Protein AF-A0A165IY72-F1 (afdb_monomer)

Organism: NCBI:txid1314781

Mean predicted aligned error: 6.81 Å

Secondary structure (DSSP, 8-state):
----EEEEEEEEEESS-GGGEEEEEEEETTS-TTT-EEEE--SS-HHHHHHHHHH-TTTTS-TT-TTGGGSPPPPHHHHHHTEEEEE-----HHHHHHHHHHTT---SSPPEEE--HHHHHHIIIIISSSSSS---EES-SSSS-TTSEEE-PPPSSS--EEEETTEEEEEEEEEEEE-TTSPEEEEEEEEEEETTTTEEEEEE-S---TTT-SS--HHHHHHHHHHHTTTTEEEEEEE--S-TTS-GGG-TT---HHHHHHHHHHHHHHHHHHHHHHHHHHHHHHHHHHT-------------PPPP-PPPPPHHHHTTTTTT-EEEEE-BPPP--TT--S-HHHHHHHHHHHHHTTS-----EEEE--TT-EEE-

pLDDT: mean 89.93, std 14.75, range [38.34, 98.94]

Sequence (377 aa):
MGAAFEIVVVGCGGGPDETNLSSYLLKAADAFWQDGIVSLEAGSGVGTLQRLLSSNPRLFQGEDTEDAAQGPAITAAQVYSYISDYLITHTHNDHICSLVLSGGSHSGVRKRIRALPCVVDNLQETVFNDKLWPSLASFNEVSDDAHKYLYKPLQHNGEHVEIGHGLSARAMPISHGCTSAGKLYESTAFFVRNDVAEKEFLFFGDVEPDSVSQKPQTRAVWRTAARLIPDELDTIFLECSYRASRPMSALFGHLSPPHVAAELRTLAHEVVEAKQRRASDASFRSAASHNGTNGDSDGSSRPRKRPKVVAAAGDGELTGALRGVRVYIIHCKEQVSLDDDRPTPDAIAEEIRQHLLSGPDLGVEIVAVRQGMRLVF

Solvent-accessible surface area (backbone atoms only — not comparable to full-atom values): 20049 Å² total; per-residue (Å²): 132,80,55,52,33,32,36,38,27,48,9,34,23,59,23,84,53,72,66,31,7,29,10,32,44,33,38,40,43,89,56,54,68,81,79,35,25,32,25,44,33,23,13,24,35,56,71,35,39,39,53,44,37,71,78,37,71,57,75,89,56,68,94,83,52,86,75,61,84,78,62,82,78,81,47,37,68,59,58,57,21,24,33,40,26,32,44,40,37,41,81,54,58,59,34,34,43,26,53,58,75,43,54,60,71,63,53,71,56,58,34,31,41,32,22,44,58,73,40,49,50,48,41,48,72,58,36,33,54,66,72,75,34,65,64,36,52,40,75,58,81,83,85,53,64,66,45,30,36,32,56,49,66,38,60,79,79,84,54,71,42,81,55,56,82,61,28,27,36,30,44,40,72,27,32,31,38,58,45,98,84,69,46,77,31,69,18,24,33,35,42,40,30,29,69,84,76,61,34,34,37,38,42,47,36,63,35,31,44,54,93,75,44,96,62,61,31,54,67,64,53,30,56,52,50,17,68,32,49,57,85,33,27,33,44,34,39,40,52,38,31,38,53,69,84,59,56,77,93,73,40,82,21,39,26,26,21,63,45,50,35,50,52,52,50,51,33,24,50,35,24,46,52,40,52,52,51,52,53,50,53,52,52,52,52,51,55,54,62,73,67,67,84,74,84,84,86,79,98,69,88,75,77,81,75,73,81,76,80,76,72,81,80,53,65,82,64,32,46,45,47,33,48,76,28,38,37,36,38,27,32,28,35,67,70,94,60,93,86,60,93,64,60,60,39,55,55,38,41,49,48,24,53,58,50,40,67,80,54,52,59,34,48,59,45,76,40,53,55,52,65,68,41,73,48,76,72

InterPro domains:
  IPR000396 Cyclic-AMP phosphodiesterase, class-II [PF02112] (14-275)
  IPR000396 Cyclic-AMP phosphodiesterase, class-II [PR00388] (86-104)
  IPR000396 Cyclic-AMP phosphodiesterase, class-II [PR00388] (115-136)
  IPR000396 Cyclic-AMP phosphodiesterase, class-II [PR00388] (232-243)
  IPR000396 Cyclic-AMP phosphodiesterase, class-II [PR00388] (251-264)
  IPR000396 Cyclic-AMP phosphodiesterase, class-II [PTHR28283] (3-376)
  IPR000396 Cyclic-AMP phosphodiesterase, class-II [cd07735] (5-331)
  IPR036866 Ribonuclease Z/Hydroxyacylglutathione hydrolase-like [G3DSA:3.60.15.10] (5-285)
  IPR036866 Ribonuclease Z/Hydroxyacylglutathione hydrolase-like [SSF56281] (81-274)

Nearest PDB structures (foldseek):
  4ojv-assembly1_A  TM=7.870E-01  e=1.358E-27  Saccharomyces cerevisiae S288C
  2r2d-assembly1_A  TM=4.533E-01  e=3.853E-05  Agrobacterium fabrum str. C58
  9ayt-assembly1_P  TM=4.153E-01  e=8.472E-05  Saccharococcus caldoxylosilyticus
  9b2j-assembly2_B  TM=4.047E-01  e=1.650E-04  Saccharococcus caldoxylosilyticus
  2xsw-assembly1_A  TM=4.241E-01  e=4.631E-01  Homo sapiens

Structure (mmCIF, N/CA/C/O backbone):
data_AF-A0A165IY72-F1
#
_entry.id   AF-A0A165IY72-F1
#
loop_
_atom_site.group_PDB
_atom_site.id
_atom_site.type_symbol
_atom_site.label_atom_id
_atom_site.label_alt_id
_atom_site.label_comp_id
_atom_site.label_asym_id
_atom_site.label_entity_id
_atom_site.label_seq_id
_atom_site.pdbx_PDB_ins_code
_atom_site.Cartn_x
_atom_site.Cartn_y
_atom_site.Cartn_z
_atom_site.occupancy
_atom_site.B_iso_or_equiv
_atom_site.auth_seq_id
_atom_site.auth_comp_id
_atom_site.auth_asym_id
_atom_site.auth_atom_id
_atom_site.pdbx_PDB_model_num
ATOM 1 N N . MET A 1 1 ? -23.399 -9.253 -1.145 1.00 53.00 1 MET A N 1
ATOM 2 C CA . MET A 1 1 ? -22.722 -8.408 -2.150 1.00 53.00 1 MET A CA 1
ATOM 3 C C . MET A 1 1 ? -21.523 -9.195 -2.637 1.00 53.00 1 MET A C 1
ATOM 5 O O . MET A 1 1 ? -20.981 -9.943 -1.833 1.00 53.00 1 MET A O 1
ATOM 9 N N . GLY A 1 2 ? -21.204 -9.131 -3.930 1.00 80.62 2 GLY A N 1
ATOM 10 C CA . GLY A 1 2 ? -19.988 -9.759 -4.457 1.00 80.62 2 GLY A CA 1
ATOM 11 C C . GLY A 1 2 ? -18.736 -9.028 -3.969 1.00 80.62 2 GLY A C 1
ATOM 12 O O . GLY A 1 2 ? -18.852 -7.928 -3.429 1.00 80.62 2 GLY A O 1
ATOM 13 N N . ALA A 1 3 ? -17.573 -9.647 -4.155 1.00 92.12 3 ALA A N 1
ATOM 14 C CA . ALA A 1 3 ? -16.287 -8.999 -3.921 1.00 92.12 3 ALA A CA 1
ATOM 15 C C . ALA A 1 3 ? -16.109 -7.787 -4.849 1.00 92.12 3 ALA A C 1
ATOM 17 O O . ALA A 1 3 ? -16.604 -7.798 -5.978 1.00 92.12 3 ALA A O 1
ATOM 18 N N . ALA A 1 4 ? -15.406 -6.757 -4.380 1.00 97.19 4 ALA A N 1
ATOM 19 C CA . ALA A 1 4 ? -15.111 -5.542 -5.142 1.00 97.19 4 ALA A CA 1
ATOM 20 C C . ALA A 1 4 ? -13.675 -5.525 -5.687 1.00 97.19 4 ALA A C 1
ATOM 22 O O . ALA A 1 4 ? -13.410 -4.871 -6.702 1.00 97.19 4 ALA A O 1
ATOM 23 N N . PHE A 1 5 ? -12.761 -6.262 -5.054 1.00 98.06 5 PHE A N 1
ATOM 24 C CA . PHE A 1 5 ? -11.341 -6.268 -5.384 1.00 98.06 5 PHE A CA 1
ATOM 25 C C . PHE A 1 5 ? -10.771 -7.680 -5.495 1.00 98.06 5 PHE A C 1
ATOM 27 O O . PHE A 1 5 ? -11.221 -8.627 -4.847 1.00 98.06 5 PHE A O 1
ATOM 34 N N . GLU A 1 6 ? -9.723 -7.797 -6.305 1.00 97.75 6 GLU A N 1
ATOM 35 C CA . GLU A 1 6 ? -8.867 -8.973 -6.352 1.00 97.75 6 GLU A CA 1
ATOM 36 C C . GLU A 1 6 ? -7.395 -8.545 -6.307 1.00 97.75 6 GLU A C 1
ATOM 38 O O . GLU A 1 6 ? -6.957 -7.721 -7.114 1.00 97.75 6 GLU A O 1
ATOM 43 N N . ILE A 1 7 ? -6.635 -9.111 -5.366 1.00 98.44 7 ILE A N 1
ATOM 44 C CA . ILE A 1 7 ? -5.202 -8.865 -5.180 1.00 98.44 7 ILE A CA 1
ATOM 45 C C . ILE A 1 7 ? -4.415 -10.169 -5.302 1.00 98.44 7 ILE A C 1
ATOM 47 O O . ILE A 1 7 ? -4.721 -11.155 -4.632 1.00 98.44 7 ILE A O 1
ATOM 51 N N . VAL A 1 8 ? -3.336 -10.148 -6.083 1.00 98.56 8 VAL A N 1
ATOM 52 C CA . VAL A 1 8 ? -2.270 -11.157 -6.041 1.00 98.56 8 VAL A CA 1
ATOM 53 C C . VAL A 1 8 ? -1.082 -10.598 -5.268 1.00 98.56 8 VAL A C 1
ATOM 55 O O . VAL A 1 8 ? -0.534 -9.547 -5.603 1.00 98.56 8 VAL A O 1
ATOM 58 N N . VAL A 1 9 ? -0.658 -11.327 -4.238 1.00 98.62 9 VAL A N 1
ATOM 59 C CA . VAL A 1 9 ? 0.473 -10.959 -3.383 1.00 98.62 9 VAL A CA 1
ATOM 60 C C . VAL A 1 9 ? 1.771 -11.443 -4.027 1.00 98.62 9 VAL A C 1
ATOM 62 O O . VAL A 1 9 ? 2.158 -12.603 -3.871 1.00 98.62 9 VAL A O 1
ATOM 65 N N . VAL A 1 10 ? 2.461 -10.567 -4.758 1.00 98.50 10 VAL A N 1
ATOM 66 C CA . VAL A 1 10 ? 3.771 -10.886 -5.355 1.00 98.50 10 VAL A CA 1
ATOM 67 C C . VAL A 1 10 ? 4.857 -10.900 -4.285 1.00 98.50 10 VAL A C 1
ATOM 69 O O . VAL A 1 10 ? 5.754 -11.738 -4.332 1.00 98.50 10 VAL A O 1
ATOM 72 N N . GLY A 1 11 ? 4.751 -10.030 -3.286 1.00 98.00 11 GLY A N 1
ATOM 73 C CA . GLY A 1 11 ? 5.556 -10.074 -2.077 1.00 98.00 11 GLY A CA 1
ATOM 74 C C . GLY A 1 11 ? 4.917 -9.268 -0.954 1.00 98.00 11 GLY A C 1
ATOM 75 O O . GLY A 1 11 ? 4.188 -8.307 -1.193 1.00 98.00 11 GLY A O 1
ATOM 76 N N . CYS A 1 12 ? 5.154 -9.702 0.279 1.00 97.31 12 CYS A N 1
ATOM 77 C CA . CYS A 1 12 ? 4.567 -9.100 1.476 1.00 97.31 12 CYS A CA 1
ATOM 78 C C . CYS A 1 12 ? 5.534 -9.010 2.657 1.00 97.31 12 CYS A C 1
ATOM 80 O O . CYS A 1 12 ? 5.101 -8.727 3.772 1.00 97.31 12 CYS A O 1
ATOM 82 N N . GLY A 1 13 ? 6.817 -9.297 2.455 1.00 96.88 13 GLY A N 1
ATOM 83 C CA . GLY A 1 13 ? 7.843 -9.117 3.472 1.00 96.88 13 GLY A CA 1
ATOM 84 C C . GLY A 1 13 ? 8.393 -7.693 3.480 1.00 96.88 13 GLY A C 1
ATOM 85 O O . GLY A 1 13 ? 8.289 -6.948 2.502 1.00 96.88 13 GLY A O 1
ATOM 86 N N . GLY A 1 14 ? 8.986 -7.329 4.615 1.00 95.31 14 GLY A N 1
ATOM 87 C CA . GLY A 1 14 ? 9.749 -6.089 4.778 1.00 95.31 14 GLY A CA 1
ATOM 88 C C . GLY A 1 14 ? 11.259 -6.282 4.610 1.00 95.31 14 GLY A C 1
ATOM 89 O O . GLY A 1 14 ? 12.046 -5.472 5.094 1.00 95.31 14 GLY A O 1
ATOM 90 N N . GLY A 1 15 ? 11.695 -7.399 4.027 1.00 91.81 15 GLY A N 1
ATOM 91 C CA . GLY A 1 15 ? 13.100 -7.804 3.984 1.00 91.81 15 GLY A CA 1
ATOM 92 C C . GLY A 1 15 ? 13.594 -8.505 5.267 1.00 91.81 15 GLY A C 1
ATOM 93 O O . GLY A 1 15 ? 12.841 -8.669 6.232 1.00 91.81 15 GLY A O 1
ATOM 94 N N . PRO A 1 16 ? 14.865 -8.945 5.296 1.00 90.94 16 PRO A N 1
ATOM 95 C CA . PRO A 1 16 ? 15.904 -8.649 4.308 1.00 90.94 16 PRO A CA 1
ATOM 96 C C . PRO A 1 16 ? 15.833 -9.479 3.017 1.00 90.94 16 PRO A C 1
ATOM 98 O O . PRO A 1 16 ? 16.572 -9.159 2.095 1.00 90.94 16 PRO A O 1
ATOM 101 N N . ASP A 1 17 ? 14.975 -10.500 2.937 1.00 92.75 17 ASP A N 1
ATOM 102 C CA . ASP A 1 17 ? 14.805 -11.320 1.731 1.00 92.75 17 ASP A CA 1
ATOM 103 C C . ASP A 1 17 ? 14.285 -10.489 0.543 1.00 92.75 17 ASP A C 1
ATOM 105 O O . ASP A 1 17 ? 13.113 -10.103 0.484 1.00 92.75 17 ASP A O 1
ATOM 109 N N . GLU A 1 18 ? 15.155 -10.236 -0.438 1.00 91.88 18 GLU A N 1
ATOM 110 C CA . GLU A 1 18 ? 14.830 -9.479 -1.646 1.00 91.88 18 GLU A CA 1
ATOM 111 C C . GLU A 1 18 ? 13.807 -10.185 -2.550 1.00 91.88 18 GLU A C 1
ATOM 113 O O . GLU A 1 18 ? 13.221 -9.577 -3.455 1.00 91.88 18 GLU A O 1
ATOM 118 N N . THR A 1 19 ? 13.579 -11.477 -2.314 1.00 94.31 19 THR A N 1
ATOM 119 C CA . THR A 1 19 ? 12.671 -12.306 -3.098 1.00 94.31 19 THR A CA 1
ATOM 120 C C . THR A 1 19 ? 11.216 -12.213 -2.646 1.00 94.31 19 THR A C 1
ATOM 122 O O . THR A 1 19 ? 10.342 -12.656 -3.399 1.00 94.31 19 THR A O 1
ATOM 125 N N . ASN A 1 20 ? 10.952 -11.591 -1.491 1.00 96.62 20 ASN A N 1
ATOM 126 C CA . ASN A 1 20 ? 9.629 -11.392 -0.898 1.00 96.62 20 ASN A CA 1
ATOM 127 C C . ASN A 1 20 ? 9.473 -9.975 -0.315 1.00 96.62 20 ASN A C 1
ATOM 129 O O . ASN A 1 20 ? 9.159 -9.781 0.854 1.00 96.62 20 ASN A O 1
ATOM 133 N N . LEU A 1 21 ? 9.679 -8.967 -1.154 1.00 98.06 21 LEU A N 1
ATOM 134 C CA . LEU A 1 21 ? 9.510 -7.554 -0.812 1.00 98.06 21 LEU A CA 1
ATOM 135 C C . LEU A 1 21 ? 8.117 -7.055 -1.207 1.00 98.06 21 LEU A C 1
ATOM 137 O O . LEU A 1 21 ? 7.552 -7.540 -2.189 1.00 98.06 21 LEU A O 1
ATOM 141 N N . SER A 1 22 ? 7.583 -6.070 -0.486 1.00 98.44 22 SER A N 1
ATOM 142 C CA . SER A 1 22 ? 6.216 -5.562 -0.679 1.00 98.44 22 SER A CA 1
ATOM 143 C C . SER A 1 22 ? 5.894 -5.217 -2.135 1.00 98.44 22 SER A C 1
ATOM 145 O O . SER A 1 22 ? 6.558 -4.397 -2.766 1.00 98.44 22 SER A O 1
ATOM 147 N N . SER A 1 23 ? 4.905 -5.918 -2.693 1.00 98.56 23 SER A N 1
ATOM 148 C CA . SER A 1 23 ? 4.469 -5.806 -4.086 1.00 98.56 23 SER A CA 1
ATOM 149 C C . SER A 1 23 ? 3.154 -6.566 -4.263 1.00 98.56 23 SER A C 1
ATOM 151 O O . SER A 1 23 ? 3.090 -7.784 -4.054 1.00 98.56 23 SER A O 1
ATOM 153 N N . TYR A 1 24 ? 2.092 -5.860 -4.643 1.00 98.81 24 TYR A N 1
ATOM 154 C CA . TYR A 1 24 ? 0.743 -6.413 -4.749 1.00 98.81 24 TYR A CA 1
ATOM 155 C C . TYR A 1 24 ? 0.118 -5.983 -6.072 1.00 98.81 24 TYR A C 1
ATOM 157 O O . TYR A 1 24 ? 0.115 -4.802 -6.402 1.00 98.81 24 TYR A O 1
ATOM 165 N N . LEU A 1 25 ? -0.433 -6.929 -6.827 1.00 98.62 25 LEU A N 1
ATOM 166 C CA . LEU A 1 25 ? -1.104 -6.648 -8.095 1.00 98.62 25 LEU A CA 1
ATOM 167 C C . LEU A 1 25 ? -2.609 -6.641 -7.868 1.00 98.62 25 LEU A C 1
ATOM 169 O O . LEU A 1 25 ? -3.159 -7.641 -7.417 1.00 98.62 25 LEU A O 1
ATOM 173 N N . LEU A 1 26 ? -3.252 -5.523 -8.178 1.00 98.56 26 LEU A N 1
ATOM 174 C CA . LEU A 1 26 ? -4.653 -5.236 -7.903 1.00 98.56 26 LEU A CA 1
ATOM 175 C C . LEU A 1 26 ? -5.445 -5.066 -9.200 1.00 98.56 26 LEU A C 1
ATOM 177 O O . LEU A 1 26 ? -4.998 -4.392 -10.133 1.00 98.56 26 LEU A O 1
ATOM 181 N N . LYS A 1 27 ? -6.671 -5.589 -9.194 1.00 97.44 27 LYS A N 1
ATOM 182 C CA . LYS A 1 27 ? -7.737 -5.229 -10.134 1.00 97.44 27 LYS A CA 1
ATOM 183 C C . LYS A 1 27 ? -9.094 -5.146 -9.425 1.00 97.44 27 LYS A C 1
ATOM 185 O O . LYS A 1 27 ? -9.253 -5.641 -8.306 1.00 97.44 27 LYS A O 1
ATOM 190 N N . ALA A 1 28 ? -10.088 -4.570 -10.099 1.00 96.88 28 ALA A N 1
ATOM 191 C CA . ALA A 1 28 ? -11.486 -4.773 -9.724 1.00 96.88 28 ALA A CA 1
ATOM 192 C C . ALA A 1 28 ? -11.844 -6.272 -9.820 1.00 96.88 28 ALA A C 1
ATOM 194 O O . ALA A 1 28 ? -11.339 -6.990 -10.692 1.00 96.88 28 ALA A O 1
ATOM 195 N N . ALA A 1 29 ? -12.677 -6.775 -8.907 1.00 94.38 29 ALA A N 1
ATOM 196 C CA . ALA A 1 29 ? -12.977 -8.209 -8.826 1.00 94.38 29 ALA A CA 1
ATOM 197 C C . ALA A 1 29 ? -13.617 -8.764 -10.112 1.00 94.38 29 ALA A C 1
ATOM 199 O O . ALA A 1 29 ? -13.280 -9.869 -10.533 1.00 94.38 29 ALA A O 1
ATOM 200 N N . ASP A 1 30 ? -14.482 -7.983 -10.755 1.00 91.50 30 ASP A N 1
ATOM 201 C CA . ASP A 1 30 ? -15.204 -8.329 -11.982 1.00 91.50 30 ASP A CA 1
ATOM 202 C C . ASP A 1 30 ? -14.407 -8.083 -13.276 1.00 91.50 30 ASP A C 1
ATOM 204 O O . ASP A 1 30 ? -14.799 -8.569 -14.336 1.00 91.50 30 ASP A O 1
ATOM 208 N N . ALA A 1 31 ? -13.277 -7.374 -13.200 1.00 93.00 31 ALA A N 1
ATOM 209 C CA . ALA A 1 31 ? -12.393 -7.139 -14.338 1.00 93.00 31 ALA A CA 1
ATOM 210 C C . ALA A 1 31 ? -11.497 -8.349 -14.633 1.00 93.00 31 ALA A C 1
ATOM 212 O O . ALA A 1 31 ? -11.186 -9.157 -13.747 1.00 93.00 31 ALA A O 1
ATOM 213 N N . PHE A 1 32 ? -10.995 -8.445 -15.864 1.00 92.81 32 PHE A N 1
ATOM 214 C CA . PHE A 1 32 ? -9.934 -9.391 -16.188 1.00 92.81 32 PHE A CA 1
ATOM 215 C C . PHE A 1 32 ? -8.549 -8.771 -15.969 1.00 92.81 32 PHE A C 1
ATOM 217 O O . PHE A 1 32 ? -8.347 -7.573 -16.142 1.00 92.81 32 PHE A O 1
ATOM 224 N N . TRP A 1 33 ? -7.549 -9.598 -15.649 1.00 94.38 33 TRP A N 1
ATOM 225 C CA . TRP A 1 33 ? -6.170 -9.133 -15.441 1.00 94.38 33 TRP A CA 1
ATOM 226 C C . TRP A 1 33 ? -5.566 -8.441 -16.671 1.00 94.38 33 TRP A C 1
ATOM 228 O O . TRP A 1 33 ? -4.783 -7.508 -16.514 1.00 94.38 33 TRP A O 1
ATOM 238 N N . GLN A 1 34 ? -5.930 -8.871 -17.886 1.00 92.94 34 GLN A N 1
ATOM 239 C CA . GLN A 1 34 ? -5.473 -8.229 -19.123 1.00 92.94 34 GLN A CA 1
ATOM 240 C C . GLN A 1 34 ? -6.116 -6.867 -19.398 1.00 92.94 34 GLN A C 1
ATOM 242 O O . GLN A 1 34 ? -5.601 -6.132 -20.242 1.00 92.94 34 GLN A O 1
ATOM 247 N N . ASP A 1 35 ? -7.221 -6.536 -18.721 1.00 91.50 35 ASP A N 1
ATOM 248 C CA . ASP A 1 35 ? -7.868 -5.238 -18.897 1.00 91.50 35 ASP A CA 1
ATOM 249 C C . ASP A 1 35 ? -6.995 -4.146 -18.286 1.00 91.50 35 ASP A C 1
ATOM 251 O O . ASP A 1 35 ? -6.875 -3.083 -18.884 1.00 91.50 35 ASP A O 1
ATOM 255 N N . GLY A 1 36 ? -6.324 -4.450 -17.170 1.00 93.50 36 GLY A N 1
ATOM 256 C CA . GLY A 1 36 ? -5.231 -3.674 -16.599 1.00 93.50 36 GLY A CA 1
ATOM 257 C C . GLY A 1 36 ? -5.027 -3.929 -15.106 1.00 93.50 36 GLY A C 1
ATOM 258 O O . GLY A 1 36 ? -5.876 -4.507 -14.428 1.00 93.50 36 GLY A O 1
ATOM 259 N N . ILE A 1 37 ? -3.860 -3.521 -14.604 1.00 97.44 37 ILE A N 1
ATOM 260 C CA . ILE A 1 37 ? -3.404 -3.795 -13.237 1.00 97.44 37 ILE A CA 1
ATOM 261 C C . ILE A 1 37 ? -2.895 -2.514 -12.579 1.00 97.44 37 ILE A C 1
ATOM 263 O O . ILE A 1 37 ? -2.080 -1.785 -13.151 1.00 97.44 37 ILE A O 1
ATOM 267 N N . VAL A 1 38 ? -3.309 -2.297 -11.333 1.00 98.50 38 VAL A N 1
ATOM 268 C CA . VAL A 1 38 ? -2.669 -1.345 -10.422 1.00 98.50 38 VAL A CA 1
ATOM 269 C C . VAL A 1 38 ? -1.696 -2.118 -9.537 1.00 98.50 38 VAL A C 1
ATOM 271 O O . VAL A 1 38 ? -2.070 -3.112 -8.924 1.00 98.50 38 VAL A O 1
ATOM 274 N N . SER A 1 39 ? -0.446 -1.681 -9.448 1.00 98.44 39 SER A N 1
ATOM 275 C CA . SER A 1 39 ? 0.517 -2.232 -8.492 1.00 98.44 39 SER A CA 1
ATOM 276 C C . SER A 1 39 ? 0.506 -1.393 -7.216 1.00 98.44 39 SER A C 1
ATOM 278 O O . SER A 1 39 ? 0.682 -0.177 -7.289 1.00 98.44 39 SER A O 1
ATOM 280 N N . LEU A 1 40 ? 0.309 -2.017 -6.057 1.00 98.75 40 LEU A N 1
ATOM 281 C CA . LEU A 1 40 ? 0.575 -1.411 -4.751 1.00 98.75 40 LEU A CA 1
ATOM 282 C C . LEU A 1 40 ? 2.005 -1.790 -4.374 1.00 98.75 40 LEU A C 1
ATOM 284 O O . LEU A 1 40 ? 2.320 -2.978 -4.283 1.00 98.75 40 LEU A O 1
ATOM 288 N N . GLU A 1 41 ? 2.863 -0.792 -4.202 1.00 98.81 41 GLU A N 1
ATOM 289 C CA . GLU A 1 41 ? 4.316 -0.964 -4.146 1.00 98.81 41 GLU A CA 1
ATOM 290 C C . GLU A 1 41 ? 4.904 -1.660 -5.382 1.00 98.81 41 GLU A C 1
ATOM 292 O O . GLU A 1 41 ? 4.220 -2.021 -6.347 1.00 98.81 41 GLU A O 1
ATOM 297 N N . ALA A 1 42 ? 6.226 -1.788 -5.379 1.00 98.31 42 ALA A N 1
ATOM 298 C CA . ALA A 1 42 ? 7.008 -2.385 -6.446 1.00 98.31 42 ALA A CA 1
ATOM 299 C C . ALA A 1 42 ? 8.355 -2.923 -5.929 1.00 98.31 42 ALA A C 1
ATOM 301 O O . ALA A 1 42 ? 9.384 -2.793 -6.601 1.00 98.31 42 ALA A O 1
ATOM 302 N N . GLY A 1 43 ? 8.365 -3.546 -4.753 1.00 98.31 43 GLY A N 1
ATOM 303 C CA . GLY A 1 43 ? 9.525 -4.227 -4.188 1.00 98.31 43 GLY A CA 1
ATOM 304 C C . GLY A 1 43 ? 9.919 -5.450 -5.006 1.00 98.31 43 GLY A C 1
ATOM 305 O O . GLY A 1 43 ? 10.860 -5.406 -5.800 1.00 98.31 43 GLY A O 1
ATOM 306 N N . SER A 1 44 ? 9.179 -6.550 -4.838 1.00 97.75 44 SER A N 1
ATOM 307 C CA . SER A 1 44 ? 9.379 -7.774 -5.618 1.00 97.75 44 SER A CA 1
ATOM 308 C C . SER A 1 44 ? 8.842 -7.659 -7.046 1.00 97.75 44 SER A C 1
ATOM 310 O O . SER A 1 44 ? 7.760 -7.128 -7.294 1.00 97.75 44 SER A O 1
ATOM 312 N N . GLY A 1 45 ? 9.639 -8.181 -7.984 1.00 95.50 45 GLY A N 1
ATOM 313 C CA . GLY A 1 45 ? 9.502 -7.952 -9.421 1.00 95.50 45 GLY A CA 1
ATOM 314 C C . GLY A 1 45 ? 9.135 -9.176 -10.263 1.00 95.50 45 GLY A C 1
ATOM 315 O O . GLY A 1 45 ? 8.724 -10.227 -9.767 1.00 95.50 45 GLY A O 1
ATOM 316 N N . VAL A 1 46 ? 9.421 -9.060 -11.565 1.00 95.19 46 VAL A N 1
ATOM 317 C CA . VAL A 1 46 ? 9.236 -10.106 -12.590 1.00 95.19 46 VAL A CA 1
ATOM 318 C C . VAL A 1 46 ? 9.841 -11.453 -12.176 1.00 95.19 46 VAL A C 1
ATOM 320 O O . VAL A 1 46 ? 9.198 -12.483 -12.352 1.00 95.19 46 VAL A O 1
ATOM 323 N N . GLY A 1 47 ? 11.048 -11.465 -11.598 1.00 96.00 47 GLY A N 1
ATOM 324 C CA . GLY A 1 47 ? 11.710 -12.706 -11.175 1.00 96.00 47 GLY A CA 1
ATOM 325 C C . GLY A 1 47 ? 10.961 -13.438 -10.057 1.00 96.00 47 GLY A C 1
ATOM 326 O O . GLY A 1 47 ? 10.838 -14.662 -10.089 1.00 96.00 47 GLY A O 1
ATOM 327 N N . THR A 1 48 ? 10.402 -12.694 -9.101 1.00 97.38 48 THR A N 1
ATOM 328 C CA . THR A 1 48 ? 9.548 -13.254 -8.048 1.00 97.38 48 THR A CA 1
ATOM 329 C C . THR A 1 48 ? 8.256 -13.801 -8.624 1.00 97.38 48 THR A C 1
ATOM 331 O O . THR A 1 48 ? 7.918 -14.960 -8.381 1.00 97.38 48 THR A O 1
ATOM 334 N N . LEU A 1 49 ? 7.583 -13.020 -9.468 1.00 97.50 49 LEU A N 1
ATOM 335 C CA . LEU A 1 49 ? 6.360 -13.466 -10.120 1.00 97.50 49 LEU A CA 1
ATOM 336 C C . LEU A 1 49 ? 6.585 -14.716 -10.985 1.00 97.50 49 LEU A C 1
ATOM 338 O O . LEU A 1 49 ? 5.758 -15.623 -10.985 1.00 97.50 49 LEU A O 1
ATOM 342 N N . GLN A 1 50 ? 7.719 -14.808 -11.680 1.00 96.94 50 GLN A N 1
ATOM 343 C CA . GLN A 1 50 ? 8.073 -15.987 -12.469 1.00 96.94 50 GLN A CA 1
ATOM 344 C C . GLN A 1 50 ? 8.201 -17.243 -11.594 1.00 96.94 50 GLN A C 1
ATOM 346 O O . GLN A 1 50 ? 7.707 -18.305 -11.983 1.00 96.94 50 GLN A O 1
ATOM 351 N N . ARG A 1 51 ? 8.817 -17.140 -10.406 1.00 97.38 51 ARG A N 1
ATOM 352 C CA . ARG A 1 51 ? 8.877 -18.260 -9.449 1.00 97.38 51 ARG A CA 1
ATOM 353 C C . ARG A 1 51 ? 7.486 -18.651 -8.956 1.00 97.38 51 ARG A C 1
ATOM 355 O O . ARG A 1 51 ? 7.168 -19.837 -8.947 1.00 97.38 51 ARG A O 1
ATOM 362 N N . LEU A 1 52 ? 6.642 -17.674 -8.620 1.00 97.19 52 LEU A N 1
ATOM 363 C CA . LEU A 1 52 ? 5.267 -17.932 -8.180 1.00 97.19 52 LEU A CA 1
ATOM 364 C C . LEU A 1 52 ? 4.432 -18.621 -9.260 1.00 97.19 52 LEU A C 1
ATOM 366 O O . LEU A 1 52 ? 3.758 -19.599 -8.961 1.00 97.19 52 LEU A O 1
ATOM 370 N N . LEU A 1 53 ? 4.528 -18.176 -10.514 1.00 95.94 53 LEU A N 1
ATOM 371 C CA . LEU A 1 53 ? 3.848 -18.806 -11.649 1.00 95.94 53 LEU A CA 1
ATOM 372 C C . LEU A 1 53 ? 4.384 -20.208 -11.956 1.00 95.94 53 LEU A C 1
ATOM 374 O O . LEU A 1 53 ? 3.628 -21.068 -12.395 1.00 95.94 53 LEU A O 1
ATOM 378 N N . SER A 1 54 ? 5.669 -20.463 -11.700 1.00 95.19 54 SER A N 1
ATOM 379 C CA . SER A 1 54 ? 6.244 -21.807 -11.847 1.00 95.19 54 SER A CA 1
ATOM 380 C C . SER A 1 54 ? 5.670 -22.776 -10.807 1.00 95.19 54 SER A C 1
ATOM 382 O O . SER A 1 54 ? 5.381 -23.925 -11.132 1.00 95.19 54 SER A O 1
ATOM 384 N N . SER A 1 55 ? 5.469 -22.307 -9.571 1.00 94.12 55 SER A N 1
ATOM 385 C CA . SER A 1 55 ? 4.882 -23.099 -8.481 1.00 94.12 55 SER A CA 1
ATOM 386 C C . SER A 1 55 ? 3.355 -23.203 -8.566 1.00 94.12 55 SER A C 1
ATOM 388 O O . SER A 1 55 ? 2.784 -24.230 -8.206 1.00 94.12 55 SER A O 1
ATOM 390 N N . ASN A 1 56 ? 2.685 -22.152 -9.040 1.00 94.00 56 ASN A N 1
ATOM 391 C CA . ASN A 1 56 ? 1.241 -22.090 -9.228 1.00 94.00 56 ASN A CA 1
ATOM 392 C C . ASN A 1 56 ? 0.891 -21.426 -10.576 1.00 94.00 56 ASN A C 1
ATOM 394 O O . ASN A 1 56 ? 0.594 -20.228 -10.623 1.00 94.00 56 ASN A O 1
ATOM 398 N N . PRO A 1 57 ? 0.844 -22.202 -11.675 1.00 91.12 57 PRO A N 1
AT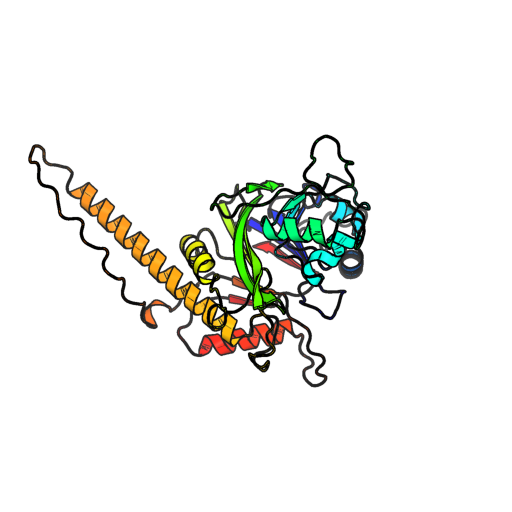OM 399 C CA . PRO A 1 57 ? 0.497 -21.682 -13.001 1.00 91.12 57 PRO A CA 1
ATOM 400 C C . PRO A 1 57 ? -0.915 -21.086 -13.105 1.00 91.12 57 PRO A C 1
ATOM 402 O O . PRO A 1 57 ? -1.217 -20.383 -14.068 1.00 91.12 57 PRO A O 1
ATOM 405 N N . ARG A 1 58 ? -1.788 -21.358 -12.124 1.00 89.56 58 ARG A N 1
ATOM 406 C CA . ARG A 1 58 ? -3.181 -20.889 -12.083 1.00 89.56 58 ARG A CA 1
ATOM 407 C C . ARG A 1 58 ? -3.377 -19.635 -11.230 1.00 89.56 58 ARG A C 1
ATOM 409 O O . ARG A 1 58 ? -4.512 -19.246 -10.993 1.00 89.56 58 ARG A O 1
ATOM 416 N N . LEU A 1 59 ? -2.301 -18.986 -10.778 1.00 93.06 59 LEU A N 1
ATOM 417 C CA . LEU A 1 59 ? -2.365 -17.829 -9.873 1.00 93.06 59 LEU A CA 1
ATOM 418 C C . LEU A 1 59 ? -3.249 -16.673 -10.389 1.00 93.06 59 LEU A C 1
ATOM 420 O O . LEU A 1 59 ? -3.842 -15.964 -9.584 1.00 93.06 59 LEU A O 1
ATOM 424 N N . PHE A 1 60 ? -3.370 -16.515 -11.711 1.00 92.06 60 PHE A N 1
ATOM 425 C CA . PHE A 1 60 ? -4.189 -15.482 -12.369 1.00 92.06 60 PHE A CA 1
ATOM 426 C C . PHE A 1 60 ? -5.448 -16.045 -13.054 1.00 92.06 60 PHE A C 1
ATOM 428 O O . PHE A 1 60 ? -6.056 -15.365 -13.877 1.00 92.06 60 PHE A O 1
ATOM 435 N N . GLN A 1 61 ? -5.828 -17.293 -12.762 1.00 83.38 61 GLN A N 1
ATOM 436 C CA . GLN A 1 61 ? -7.040 -17.920 -13.299 1.00 83.38 61 GLN A CA 1
ATOM 437 C C . GLN A 1 61 ? -8.179 -17.841 -12.269 1.00 83.38 61 GLN A C 1
ATOM 439 O O . GLN A 1 61 ? -7.950 -17.985 -11.067 1.00 83.38 61 GLN A O 1
ATOM 444 N N . GLY A 1 62 ? -9.406 -17.594 -12.740 1.00 67.19 62 GLY A N 1
ATOM 445 C CA . GLY A 1 62 ? -10.610 -17.620 -11.903 1.00 67.19 62 GLY A CA 1
ATOM 446 C C . GLY A 1 62 ? -10.931 -19.034 -11.412 1.00 67.19 62 GLY A C 1
ATOM 447 O O . GLY A 1 62 ? -10.521 -20.011 -12.034 1.00 67.19 62 GLY A O 1
ATOM 448 N N . GLU A 1 63 ? -11.666 -19.157 -10.302 1.00 57.16 63 GLU A N 1
ATOM 449 C CA . GLU A 1 63 ? -12.075 -20.478 -9.788 1.00 57.16 63 GLU A CA 1
ATOM 450 C C . GLU A 1 63 ? -13.068 -21.181 -10.736 1.00 57.16 63 GLU A C 1
ATOM 452 O O . GLU A 1 63 ? -13.099 -22.406 -10.780 1.00 57.16 63 GLU A O 1
ATOM 457 N N . ASP A 1 64 ? -13.787 -20.413 -11.567 1.00 50.91 64 ASP A N 1
ATOM 458 C CA . ASP A 1 64 ? -14.865 -20.903 -12.439 1.00 50.91 64 ASP A CA 1
ATOM 459 C C . ASP A 1 64 ? -14.440 -21.304 -13.863 1.00 50.91 64 ASP A C 1
ATOM 461 O O . ASP A 1 64 ? -15.281 -21.676 -14.680 1.00 50.91 64 ASP A O 1
ATOM 465 N N . THR A 1 65 ? -13.156 -21.233 -14.220 1.00 51.78 65 THR A N 1
ATOM 466 C CA . THR A 1 65 ? -12.723 -21.609 -15.573 1.00 51.78 65 THR A CA 1
ATOM 467 C C . THR A 1 65 ? -12.288 -23.069 -15.616 1.00 51.78 65 THR A C 1
ATOM 469 O O . THR A 1 65 ? -11.095 -23.366 -15.690 1.00 51.78 65 THR A O 1
ATOM 472 N N . GLU A 1 66 ? -13.257 -23.988 -15.621 1.00 48.19 66 GLU A N 1
ATOM 473 C CA . GLU A 1 66 ? -13.026 -25.397 -15.989 1.00 48.19 66 GLU A CA 1
ATOM 474 C C . GLU A 1 66 ? -12.424 -25.526 -17.411 1.00 48.19 66 GLU A C 1
ATOM 476 O O . GLU A 1 66 ? -11.684 -26.468 -17.693 1.00 48.19 66 GLU A O 1
ATOM 481 N N . ASP A 1 67 ? -12.620 -24.512 -18.266 1.00 45.94 67 ASP A N 1
ATOM 482 C CA . ASP A 1 67 ? -12.087 -24.430 -19.635 1.00 45.94 67 ASP A CA 1
ATOM 483 C C . ASP A 1 67 ? -10.661 -23.836 -19.754 1.00 45.94 67 ASP A C 1
ATOM 485 O O . ASP A 1 67 ? -10.089 -23.801 -20.846 1.00 45.94 67 ASP A O 1
ATOM 489 N N . ALA A 1 68 ? -10.020 -23.395 -18.661 1.00 50.59 68 ALA A N 1
ATOM 490 C CA . ALA A 1 68 ? -8.694 -22.751 -18.723 1.00 50.59 68 ALA A CA 1
ATOM 491 C C . ALA A 1 68 ? -7.517 -23.712 -18.995 1.00 50.59 68 ALA A C 1
ATOM 493 O O . ALA A 1 68 ? -6.370 -23.276 -19.118 1.00 50.59 68 ALA A O 1
ATOM 494 N N . ALA A 1 69 ? -7.773 -25.015 -19.131 1.00 51.84 69 ALA A N 1
ATOM 495 C CA . ALA A 1 69 ? -6.741 -26.029 -19.354 1.00 51.84 69 ALA A CA 1
ATOM 496 C C . ALA A 1 69 ? -6.110 -26.011 -20.766 1.00 51.84 69 ALA A C 1
ATOM 498 O O . ALA A 1 69 ? -5.206 -26.802 -21.030 1.00 51.84 69 ALA A O 1
ATOM 499 N N . GLN A 1 70 ? -6.576 -25.155 -21.685 1.00 54.56 70 GLN A N 1
ATOM 500 C CA . GLN A 1 70 ? -6.220 -25.236 -23.114 1.00 54.56 70 GLN A CA 1
ATOM 501 C C . GLN A 1 70 ? -5.480 -24.002 -23.671 1.00 54.56 70 GLN A C 1
ATOM 503 O O . GLN A 1 70 ? -5.127 -23.983 -24.850 1.00 54.56 70 GLN A O 1
ATOM 508 N N . GLY A 1 71 ? -5.197 -22.989 -22.843 1.00 59.84 71 GLY A N 1
ATOM 509 C CA . GLY A 1 71 ? -4.416 -21.805 -23.232 1.00 59.84 71 GLY A CA 1
ATOM 510 C C . GLY A 1 71 ? -2.926 -21.897 -22.860 1.00 59.84 71 GLY A C 1
ATOM 511 O O . GLY A 1 71 ? -2.568 -22.634 -21.938 1.00 59.84 71 GLY A O 1
ATOM 512 N N . PRO A 1 72 ? -2.030 -21.148 -23.535 1.00 66.69 72 PRO A N 1
ATOM 513 C CA . PRO A 1 72 ? -0.644 -21.024 -23.094 1.00 66.69 72 PRO A CA 1
ATOM 514 C C . PRO A 1 72 ? -0.584 -20.392 -21.697 1.00 66.69 72 PRO A C 1
ATOM 516 O O . PRO A 1 72 ? -1.319 -19.449 -21.403 1.00 66.69 72 PRO A O 1
ATOM 519 N N . ALA A 1 73 ? 0.302 -20.904 -20.840 1.00 82.25 73 ALA A N 1
ATOM 520 C CA . ALA A 1 73 ? 0.491 -20.369 -19.496 1.00 82.25 73 ALA A CA 1
ATOM 521 C C . ALA A 1 73 ? 0.894 -18.886 -19.550 1.00 82.25 73 ALA A C 1
ATOM 523 O O . ALA A 1 73 ? 1.793 -18.508 -20.308 1.00 82.25 73 ALA A O 1
ATOM 524 N N . ILE A 1 74 ? 0.241 -18.056 -18.733 1.00 90.94 74 ILE A N 1
ATOM 525 C CA . ILE A 1 74 ? 0.587 -16.640 -18.610 1.00 90.94 74 ILE A CA 1
ATOM 526 C C . ILE A 1 74 ? 2.002 -16.498 -18.037 1.00 90.94 74 ILE A C 1
ATOM 528 O O . ILE A 1 74 ? 2.393 -17.198 -17.103 1.00 90.94 74 ILE A O 1
ATOM 532 N N . THR A 1 75 ? 2.786 -15.590 -18.605 1.00 93.94 75 THR A N 1
ATOM 533 C CA . THR A 1 75 ? 4.155 -15.306 -18.161 1.00 93.94 75 THR A CA 1
ATOM 534 C C . THR A 1 75 ? 4.204 -14.073 -17.263 1.00 93.94 75 THR A C 1
ATOM 536 O O . THR A 1 75 ? 3.368 -13.175 -17.366 1.00 93.94 75 THR A O 1
ATOM 539 N N . ALA A 1 76 ? 5.240 -13.970 -16.426 1.00 95.38 76 ALA A N 1
ATOM 540 C CA . ALA A 1 76 ? 5.451 -12.788 -15.590 1.00 95.38 76 ALA A CA 1
ATOM 541 C C . ALA A 1 76 ? 5.582 -11.498 -16.423 1.00 95.38 76 ALA A C 1
ATOM 543 O O . ALA A 1 76 ? 5.039 -10.464 -16.047 1.00 95.38 76 ALA A O 1
ATOM 544 N N . ALA A 1 77 ? 6.241 -11.569 -17.586 1.00 94.25 77 ALA A N 1
ATOM 545 C CA . ALA A 1 77 ? 6.361 -10.440 -18.506 1.00 94.25 77 ALA A CA 1
ATOM 546 C C . ALA A 1 77 ? 4.999 -9.992 -19.066 1.00 94.25 77 ALA A C 1
ATOM 548 O O . ALA A 1 77 ? 4.745 -8.792 -19.151 1.00 94.25 77 ALA A O 1
ATOM 549 N N . GLN A 1 78 ? 4.110 -10.938 -19.399 1.00 94.56 78 GLN A N 1
ATOM 550 C CA . GLN A 1 78 ? 2.743 -10.622 -19.831 1.00 94.56 78 GLN A CA 1
ATOM 551 C C . GLN A 1 78 ? 1.947 -9.944 -18.715 1.00 94.56 78 GLN A C 1
ATOM 553 O O . GLN A 1 78 ? 1.385 -8.881 -18.956 1.00 94.56 78 GLN A O 1
ATOM 558 N N . VAL A 1 79 ? 1.967 -10.479 -17.489 1.00 95.88 79 VAL A N 1
ATOM 559 C CA . VAL A 1 79 ? 1.297 -9.836 -16.342 1.00 95.88 79 VAL A CA 1
ATOM 560 C C . VAL A 1 79 ? 1.823 -8.415 -16.128 1.00 95.88 79 VAL A C 1
ATOM 562 O O . VAL A 1 79 ? 1.044 -7.470 -16.040 1.00 95.88 79 VAL A O 1
ATOM 565 N N . TYR A 1 80 ? 3.147 -8.230 -16.113 1.00 95.50 80 TYR A N 1
ATOM 566 C CA . TYR A 1 80 ? 3.743 -6.904 -15.932 1.00 95.50 80 TYR A CA 1
ATOM 567 C C . TYR A 1 80 ? 3.402 -5.949 -17.077 1.00 95.50 80 TYR A C 1
ATOM 569 O O . TYR A 1 80 ? 3.331 -4.743 -16.843 1.00 95.50 80 TYR A O 1
ATOM 577 N N . SER A 1 81 ? 3.148 -6.446 -18.293 1.00 95.25 81 SER A N 1
ATOM 578 C CA . SER A 1 81 ? 2.697 -5.609 -19.412 1.00 95.25 81 SER A CA 1
ATOM 579 C C . SER A 1 81 ? 1.315 -4.985 -19.175 1.00 95.25 81 SER A C 1
ATOM 581 O O . SER A 1 81 ? 1.054 -3.898 -19.689 1.00 95.25 81 SER A O 1
ATOM 583 N N . TYR A 1 82 ? 0.481 -5.605 -18.332 1.00 96.06 82 TYR A N 1
ATOM 584 C CA . TYR A 1 82 ? -0.851 -5.108 -17.975 1.00 96.06 82 TYR A CA 1
ATOM 585 C C . TYR A 1 82 ? -0.840 -4.048 -16.865 1.00 96.06 82 TYR A C 1
ATOM 587 O O . TYR A 1 82 ? -1.844 -3.372 -16.665 1.00 96.06 82 TYR A O 1
ATOM 595 N N . ILE A 1 83 ? 0.284 -3.847 -16.165 1.00 96.81 83 ILE A N 1
ATOM 596 C CA . ILE A 1 83 ? 0.388 -2.795 -15.141 1.00 96.81 83 ILE A CA 1
ATOM 597 C C . ILE A 1 83 ? 0.289 -1.412 -15.793 1.00 96.81 83 ILE A C 1
ATOM 599 O O . ILE A 1 83 ? 1.123 -1.073 -16.636 1.00 96.81 83 ILE A O 1
ATOM 603 N N . SER A 1 84 ? -0.682 -0.600 -15.380 1.00 96.38 84 SER A N 1
ATOM 604 C CA . SER A 1 84 ? -0.860 0.779 -15.854 1.00 96.38 84 SER A CA 1
ATOM 605 C C . SER A 1 84 ? -0.345 1.812 -14.856 1.00 96.38 84 SER A C 1
ATOM 607 O O . SER A 1 84 ? 0.241 2.821 -15.259 1.00 96.38 84 SER A O 1
ATOM 609 N N . ASP A 1 85 ? -0.519 1.548 -13.562 1.00 97.62 85 ASP A N 1
ATOM 610 C CA . ASP A 1 85 ? -0.265 2.496 -12.483 1.00 97.62 85 ASP A CA 1
ATOM 611 C C . ASP A 1 85 ? 0.428 1.785 -11.307 1.00 97.62 85 ASP A C 1
ATOM 613 O O . ASP A 1 85 ? 0.079 0.663 -10.946 1.00 97.62 85 ASP A O 1
ATOM 617 N N . TYR A 1 86 ? 1.409 2.454 -10.702 1.00 98.50 86 TYR A N 1
ATOM 618 C CA . TYR A 1 86 ? 2.044 2.072 -9.441 1.00 98.50 86 TYR A CA 1
ATOM 619 C C . TYR A 1 86 ? 1.638 3.068 -8.359 1.00 98.50 86 TYR A C 1
ATOM 621 O O . TYR A 1 86 ? 1.951 4.252 -8.490 1.00 98.50 86 TYR A O 1
ATOM 629 N N . LEU A 1 87 ? 0.986 2.606 -7.295 1.00 98.81 87 LEU A N 1
ATOM 630 C CA . LEU A 1 87 ? 0.826 3.352 -6.050 1.00 98.81 87 LEU A CA 1
ATOM 631 C C . LEU A 1 87 ? 2.043 3.074 -5.157 1.00 98.81 87 LEU A C 1
ATOM 633 O O . LEU A 1 87 ? 2.192 1.959 -4.664 1.00 98.81 87 LEU A O 1
ATOM 637 N N . ILE A 1 88 ? 2.910 4.069 -4.963 1.00 98.88 88 ILE A N 1
ATOM 638 C CA . ILE A 1 88 ? 4.142 3.944 -4.162 1.00 98.88 88 ILE A CA 1
ATOM 639 C C . ILE A 1 88 ? 3.988 4.742 -2.871 1.00 98.88 88 ILE A C 1
ATOM 641 O O . ILE A 1 88 ? 3.711 5.946 -2.928 1.00 98.88 88 ILE A O 1
ATOM 645 N N . THR A 1 89 ? 4.167 4.102 -1.712 1.00 98.81 89 THR A N 1
ATOM 646 C CA . THR A 1 89 ? 3.940 4.794 -0.432 1.00 98.81 89 THR A CA 1
ATOM 647 C C . THR A 1 89 ? 5.115 5.657 -0.001 1.00 98.81 89 THR A C 1
ATOM 649 O O . THR A 1 89 ? 4.892 6.748 0.528 1.00 98.81 89 THR A O 1
ATOM 652 N N . HIS A 1 90 ? 6.342 5.199 -0.252 1.00 98.75 90 HIS A N 1
ATOM 653 C CA . HIS A 1 90 ? 7.590 5.913 0.008 1.00 98.75 90 HIS A CA 1
ATOM 654 C C . HIS A 1 90 ? 8.757 5.305 -0.786 1.00 98.75 90 HIS A C 1
ATOM 656 O O . HIS A 1 90 ? 8.588 4.345 -1.530 1.00 98.75 90 HIS A O 1
ATOM 662 N N . THR A 1 91 ? 9.955 5.888 -0.676 1.00 98.00 91 THR A N 1
ATOM 663 C CA . THR A 1 91 ? 11.095 5.551 -1.547 1.00 98.00 91 THR A CA 1
ATOM 664 C C . THR A 1 91 ? 12.150 4.667 -0.886 1.00 98.00 91 THR A C 1
ATOM 666 O O . THR A 1 91 ? 13.307 4.691 -1.315 1.00 98.00 91 THR A O 1
ATOM 669 N N . HIS A 1 92 ? 11.810 3.912 0.163 1.00 98.12 92 HIS A N 1
ATOM 670 C CA . HIS A 1 92 ? 12.722 2.869 0.629 1.00 98.12 92 HIS A CA 1
ATOM 671 C C . HIS A 1 92 ? 12.821 1.757 -0.416 1.00 98.12 92 HIS A C 1
ATOM 673 O O . HIS A 1 92 ? 11.877 1.465 -1.150 1.00 98.12 92 HIS A O 1
ATOM 679 N N . ASN A 1 93 ? 14.016 1.179 -0.539 1.00 97.31 93 ASN A N 1
ATOM 680 C CA . ASN A 1 93 ? 14.349 0.323 -1.673 1.00 97.31 93 ASN A CA 1
ATOM 681 C C . ASN A 1 93 ? 13.508 -0.961 -1.711 1.00 97.31 93 ASN A C 1
ATOM 683 O O . ASN A 1 93 ? 13.161 -1.438 -2.784 1.00 97.31 93 ASN A O 1
ATOM 687 N N . ASP A 1 94 ? 13.131 -1.497 -0.555 1.00 97.88 94 ASP A N 1
ATOM 688 C CA . ASP A 1 94 ? 12.220 -2.633 -0.429 1.00 97.88 94 ASP A CA 1
ATOM 689 C C . ASP A 1 94 ? 10.825 -2.383 -1.018 1.00 97.88 94 ASP A C 1
ATOM 691 O O . ASP A 1 94 ? 10.148 -3.341 -1.373 1.00 97.88 94 ASP A O 1
ATOM 695 N N . HIS A 1 95 ? 10.430 -1.130 -1.237 1.00 98.62 95 HIS A N 1
ATOM 696 C CA . HIS A 1 95 ? 9.154 -0.769 -1.862 1.00 98.62 95 HIS A CA 1
ATOM 697 C C . HIS A 1 95 ? 9.280 -0.418 -3.346 1.00 98.62 95 HIS A C 1
ATOM 699 O O . HIS A 1 95 ? 8.287 -0.443 -4.070 1.00 98.62 95 HIS A O 1
ATOM 705 N N . ILE A 1 96 ? 10.490 -0.126 -3.839 1.00 98.56 96 ILE A N 1
ATOM 706 C CA . ILE A 1 96 ? 10.707 0.357 -5.216 1.00 98.56 96 ILE A CA 1
ATOM 707 C C . ILE A 1 96 ? 11.717 -0.453 -6.036 1.00 98.56 96 ILE A C 1
ATOM 709 O O . ILE A 1 96 ? 11.933 -0.136 -7.204 1.00 98.56 96 ILE A O 1
ATOM 713 N N . CYS A 1 97 ? 12.350 -1.482 -5.473 1.00 97.62 97 CYS A N 1
ATOM 714 C CA . CYS A 1 97 ? 13.451 -2.205 -6.117 1.00 97.62 97 CYS A CA 1
ATOM 715 C C . CYS A 1 97 ? 13.100 -2.669 -7.542 1.00 97.62 97 CYS A C 1
ATOM 717 O O . CYS A 1 97 ? 13.811 -2.356 -8.501 1.00 97.62 97 CYS A O 1
ATOM 719 N N . SER A 1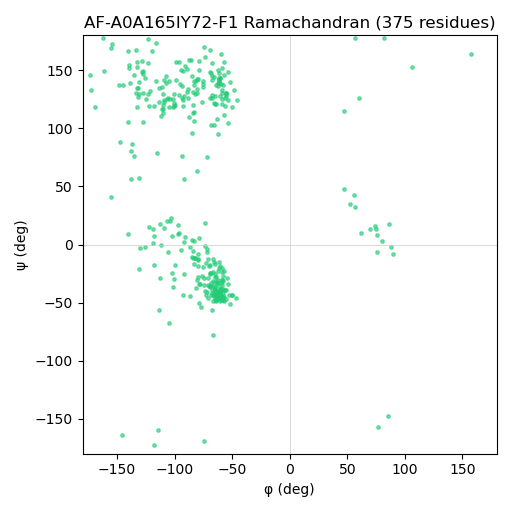 98 ? 11.962 -3.347 -7.723 1.00 97.12 98 SER A N 1
ATOM 720 C CA . SER A 1 98 ? 11.544 -3.794 -9.052 1.00 97.12 98 SER A CA 1
ATOM 721 C C . SER A 1 98 ? 11.086 -2.661 -9.966 1.00 97.12 98 SER A C 1
ATOM 723 O O . SER A 1 98 ? 11.281 -2.779 -11.176 1.00 97.12 98 SER A O 1
ATOM 725 N N . LEU A 1 99 ? 10.539 -1.565 -9.421 1.00 97.38 99 LEU A N 1
ATOM 726 C CA . LEU A 1 99 ? 10.222 -0.360 -10.200 1.00 97.38 99 LEU A CA 1
ATOM 727 C C . LEU A 1 99 ? 11.486 0.185 -10.867 1.00 97.38 99 LEU A C 1
ATOM 729 O O . LEU A 1 99 ? 11.475 0.502 -12.058 1.00 97.38 99 LEU A O 1
ATOM 733 N N . VAL A 1 100 ? 12.578 0.261 -10.104 1.00 97.62 100 VAL A N 1
ATOM 734 C CA . VAL A 1 100 ? 13.876 0.740 -10.587 1.00 97.62 100 VAL A CA 1
ATOM 735 C C . VAL A 1 100 ? 14.452 -0.236 -11.603 1.00 97.62 100 VAL A C 1
ATOM 737 O O . VAL A 1 100 ? 14.663 0.145 -12.752 1.00 97.62 100 VAL A O 1
ATOM 740 N N . LEU A 1 101 ? 14.616 -1.509 -11.228 1.00 96.00 101 LEU A N 1
ATOM 741 C CA . LEU A 1 101 ? 15.226 -2.532 -12.087 1.00 96.00 101 LEU A CA 1
ATOM 742 C C . LEU A 1 101 ? 14.486 -2.730 -13.412 1.00 96.00 101 LEU A C 1
ATOM 744 O O . LEU A 1 101 ? 15.113 -2.999 -14.435 1.00 96.00 101 LEU A O 1
ATOM 748 N N . SER A 1 102 ? 13.160 -2.594 -13.404 1.00 93.19 102 SER A N 1
ATOM 749 C CA . SER A 1 102 ? 12.347 -2.760 -14.611 1.00 93.19 102 SER A CA 1
ATOM 750 C C . SER A 1 102 ? 12.315 -1.494 -15.474 1.00 93.19 102 SER A C 1
ATOM 752 O O . SER A 1 102 ? 11.879 -1.555 -16.624 1.00 93.19 102 SER A O 1
ATOM 754 N N . GLY A 1 103 ? 12.787 -0.349 -14.959 1.00 92.69 103 GLY A N 1
ATOM 755 C CA . GLY A 1 103 ? 12.816 0.937 -15.655 1.00 92.69 103 GLY A CA 1
ATOM 756 C C . GLY A 1 103 ? 13.339 0.811 -17.087 1.00 92.69 103 GLY A C 1
ATOM 757 O O . GLY A 1 103 ? 14.425 0.289 -17.319 1.00 92.69 103 GLY A O 1
ATOM 758 N N . GLY A 1 104 ? 12.549 1.273 -18.061 1.00 88.19 104 GLY A N 1
ATOM 759 C CA . GLY A 1 104 ? 12.893 1.212 -19.488 1.00 88.19 104 GLY A CA 1
ATOM 760 C C . GLY A 1 104 ? 12.748 -0.162 -20.158 1.00 88.19 104 GLY A C 1
ATOM 761 O O . GLY A 1 104 ? 12.849 -0.239 -21.377 1.00 88.19 104 GLY A O 1
ATOM 762 N N . SER A 1 105 ? 12.451 -1.225 -19.405 1.00 87.69 105 SER A N 1
ATOM 763 C CA . SER A 1 105 ? 12.285 -2.596 -19.923 1.00 87.69 105 SER A CA 1
ATOM 764 C C . SER A 1 105 ? 10.819 -3.029 -20.049 1.00 87.69 105 SER A C 1
ATOM 766 O O . SER A 1 105 ? 10.521 -4.194 -20.314 1.00 87.69 105 SER A O 1
ATOM 768 N N . HIS A 1 106 ? 9.880 -2.107 -19.839 1.00 83.00 106 HIS A N 1
ATOM 769 C CA . HIS A 1 106 ? 8.456 -2.410 -19.868 1.00 83.00 106 HIS A CA 1
ATOM 770 C C . HIS A 1 106 ? 7.890 -2.516 -21.280 1.00 83.00 106 HIS A C 1
ATOM 772 O O . HIS A 1 106 ? 8.293 -1.803 -22.195 1.00 83.00 106 HIS A O 1
ATOM 778 N N . SER A 1 107 ? 6.858 -3.344 -21.402 1.00 87.44 107 SER A N 1
ATOM 779 C CA . SER A 1 107 ? 5.944 -3.375 -22.541 1.00 87.44 107 SER A CA 1
ATOM 780 C C . SER A 1 107 ? 4.526 -2.995 -22.097 1.00 87.44 107 SER A C 1
ATOM 782 O O . SER A 1 107 ? 4.258 -2.835 -20.899 1.00 87.44 107 SER A O 1
ATOM 784 N N . GLY A 1 108 ? 3.621 -2.855 -23.066 1.00 89.69 108 GLY A N 1
ATOM 785 C CA . GLY A 1 108 ? 2.232 -2.474 -22.827 1.00 89.69 108 GLY A CA 1
ATOM 786 C C . GLY A 1 108 ? 2.044 -0.961 -22.747 1.00 89.69 108 GLY A C 1
ATOM 787 O O . GLY A 1 108 ? 2.723 -0.200 -23.440 1.00 89.69 108 GLY A O 1
ATOM 788 N N . VAL A 1 109 ? 1.088 -0.527 -21.927 1.00 91.00 109 VAL A N 1
ATOM 789 C CA . VAL A 1 109 ? 0.794 0.897 -21.731 1.00 91.00 109 VAL A CA 1
ATOM 790 C C . VAL A 1 109 ? 1.928 1.596 -20.981 1.00 91.00 109 VAL A C 1
ATOM 792 O O . VAL A 1 109 ? 2.585 1.005 -20.119 1.00 91.00 109 VAL A O 1
ATOM 795 N N . ARG A 1 110 ? 2.144 2.883 -21.284 1.00 93.12 110 ARG A N 1
ATOM 796 C CA . ARG A 1 110 ? 3.088 3.717 -20.530 1.00 93.12 110 ARG A CA 1
ATOM 797 C C . ARG A 1 110 ? 2.654 3.758 -19.064 1.00 93.12 110 ARG A C 1
ATOM 799 O O . ARG A 1 110 ? 1.542 4.188 -18.760 1.00 93.12 110 ARG A O 1
ATOM 806 N N . LYS A 1 111 ? 3.541 3.316 -18.174 1.00 95.62 111 LYS A N 1
ATOM 807 C CA . LYS A 1 111 ? 3.235 3.139 -16.752 1.00 95.62 111 LYS A CA 1
ATOM 808 C C . LYS A 1 111 ? 3.316 4.459 -15.994 1.00 95.62 111 LYS A C 1
ATOM 810 O O . LYS A 1 111 ? 4.212 5.273 -16.235 1.00 95.62 111 LYS A O 1
ATOM 815 N N . ARG A 1 112 ? 2.393 4.664 -15.059 1.00 97.31 112 ARG A N 1
ATOM 816 C CA . ARG A 1 112 ? 2.299 5.866 -14.223 1.00 97.31 112 ARG A CA 1
ATOM 817 C C . ARG A 1 112 ? 2.785 5.572 -12.813 1.00 97.31 112 ARG A C 1
ATOM 819 O O . ARG A 1 112 ? 2.483 4.517 -12.271 1.00 97.31 112 ARG A O 1
ATOM 826 N N . ILE A 1 113 ? 3.500 6.515 -12.208 1.00 98.44 113 ILE A N 1
ATOM 827 C CA . ILE A 1 113 ? 3.853 6.467 -10.785 1.00 98.44 113 ILE A CA 1
ATOM 828 C C . ILE A 1 113 ? 2.957 7.463 -10.051 1.00 98.44 113 ILE A C 1
ATOM 830 O O . ILE A 1 113 ? 2.987 8.668 -10.323 1.00 98.44 113 ILE A O 1
ATOM 834 N N . ARG A 1 114 ? 2.155 6.939 -9.128 1.00 98.44 114 ARG A N 1
ATOM 835 C CA . ARG A 1 114 ? 1.198 7.645 -8.281 1.00 98.44 114 ARG A CA 1
ATOM 836 C C . ARG A 1 114 ? 1.715 7.617 -6.846 1.00 98.44 114 ARG A C 1
ATOM 838 O O . ARG A 1 114 ? 1.794 6.565 -6.222 1.00 98.44 114 ARG A O 1
ATOM 845 N N . ALA A 1 115 ? 2.075 8.775 -6.320 1.00 98.56 115 ALA A N 1
ATOM 846 C CA . ALA A 1 115 ? 2.563 8.905 -4.953 1.00 98.56 115 ALA A CA 1
ATOM 847 C C . ALA A 1 115 ? 2.318 10.326 -4.440 1.00 98.56 115 ALA A C 1
ATOM 849 O O . ALA A 1 115 ? 1.983 11.217 -5.228 1.00 98.56 115 ALA A O 1
ATOM 850 N N . LEU A 1 116 ? 2.493 10.557 -3.137 1.00 98.62 116 LEU A N 1
ATOM 851 C CA . LEU A 1 116 ? 2.509 11.921 -2.603 1.00 98.62 116 LEU A CA 1
ATOM 852 C C . LEU A 1 116 ? 3.626 12.753 -3.268 1.00 98.62 116 LEU A C 1
ATOM 854 O O . LEU A 1 116 ? 4.653 12.188 -3.653 1.00 98.62 116 LEU A O 1
ATOM 858 N N . PRO A 1 117 ? 3.480 14.089 -3.379 1.00 98.25 117 PRO A N 1
ATOM 859 C CA . PRO A 1 117 ? 4.483 14.939 -4.024 1.00 98.25 117 PRO A CA 1
ATOM 860 C C . PRO A 1 117 ? 5.900 14.751 -3.469 1.00 98.25 117 PRO A C 1
ATOM 862 O O . PRO A 1 117 ? 6.825 14.568 -4.247 1.00 98.25 117 PRO A O 1
ATOM 865 N N . CYS A 1 118 ? 6.059 14.662 -2.144 1.00 96.56 118 CYS A N 1
ATOM 866 C CA . CYS A 1 118 ? 7.367 14.448 -1.517 1.00 96.56 118 CYS A CA 1
ATOM 867 C C . CYS A 1 118 ? 8.025 13.108 -1.901 1.00 96.56 118 CYS A C 1
ATOM 869 O O . CYS A 1 118 ? 9.248 13.018 -1.975 1.00 96.56 118 CYS A O 1
ATOM 871 N N . VAL A 1 119 ? 7.232 12.069 -2.175 1.00 98.06 119 VAL A N 1
ATOM 872 C CA . VAL A 1 119 ? 7.724 10.762 -2.638 1.00 98.06 119 VAL A CA 1
ATOM 873 C C . VAL A 1 119 ? 8.177 10.861 -4.094 1.00 98.06 119 VAL A C 1
ATOM 875 O O . VAL A 1 119 ? 9.220 10.319 -4.453 1.00 98.06 119 VAL A O 1
ATOM 878 N N . VAL A 1 120 ? 7.432 11.592 -4.930 1.00 98.31 120 VAL A N 1
ATOM 879 C CA . VAL A 1 120 ? 7.825 11.864 -6.321 1.00 98.31 120 VAL A CA 1
ATOM 880 C C . VAL A 1 120 ? 9.111 12.689 -6.381 1.00 98.31 120 VAL A C 1
ATOM 882 O O . VAL A 1 120 ? 10.004 12.344 -7.154 1.00 98.31 120 VAL A O 1
ATOM 885 N N . ASP A 1 121 ? 9.243 13.709 -5.530 1.00 97.75 121 ASP A N 1
ATOM 886 C CA . ASP A 1 121 ? 10.465 14.510 -5.414 1.00 97.75 121 ASP A CA 1
ATOM 887 C C . ASP A 1 121 ? 11.663 13.614 -5.060 1.00 97.75 121 ASP A C 1
ATOM 889 O O . ASP A 1 121 ? 12.678 13.632 -5.756 1.00 97.75 121 ASP A O 1
ATOM 893 N N . ASN A 1 122 ? 11.517 12.730 -4.064 1.00 97.00 122 ASN A N 1
ATOM 894 C CA . ASN A 1 122 ? 12.563 11.770 -3.702 1.00 97.00 122 ASN A CA 1
ATOM 895 C C . ASN A 1 122 ? 12.942 10.847 -4.877 1.00 97.00 122 ASN A C 1
ATOM 897 O O . ASN A 1 122 ? 14.132 10.634 -5.123 1.00 97.00 122 ASN A O 1
ATOM 901 N N . LEU A 1 123 ? 11.968 10.312 -5.627 1.00 97.88 123 LEU A N 1
ATOM 902 C CA . LEU A 1 123 ? 12.235 9.472 -6.806 1.00 97.88 123 LEU A CA 1
ATOM 903 C C . LEU A 1 123 ? 13.009 10.237 -7.887 1.00 97.88 123 LEU A C 1
ATOM 905 O O . LEU A 1 123 ? 13.961 9.704 -8.462 1.00 97.88 123 LEU A O 1
ATOM 909 N N . GLN A 1 124 ? 12.632 11.486 -8.151 1.00 97.19 124 GLN A N 1
ATOM 910 C CA . GLN A 1 124 ? 13.301 12.324 -9.142 1.00 97.19 124 GLN A CA 1
ATOM 911 C C . GLN A 1 124 ? 14.723 12.702 -8.710 1.00 97.19 124 GLN A C 1
ATOM 913 O O . GLN A 1 124 ? 15.646 12.658 -9.521 1.00 97.19 124 GLN A O 1
ATOM 918 N N . GLU A 1 125 ? 14.915 13.073 -7.446 1.00 97.06 125 GLU A N 1
ATOM 919 C CA . GLU A 1 125 ? 16.196 13.579 -6.948 1.00 97.06 125 GLU A CA 1
ATOM 920 C C . GLU A 1 125 ? 17.214 12.467 -6.688 1.00 97.06 125 GLU A C 1
ATOM 922 O O . GLU A 1 125 ? 18.417 12.670 -6.887 1.00 97.06 125 GLU A O 1
ATOM 927 N N . THR A 1 126 ? 16.756 11.290 -6.252 1.00 96.50 126 THR A N 1
ATOM 928 C CA . THR A 1 126 ? 17.647 10.229 -5.755 1.00 96.50 126 THR A CA 1
ATOM 929 C C . THR A 1 126 ? 17.703 8.992 -6.642 1.00 96.50 126 THR A C 1
ATOM 931 O O . THR A 1 126 ? 18.755 8.355 -6.687 1.00 96.50 126 THR A O 1
ATOM 934 N N . VAL A 1 127 ? 16.631 8.678 -7.378 1.00 97.81 127 VAL A N 1
ATOM 935 C CA . VAL A 1 127 ? 16.503 7.419 -8.128 1.00 97.81 127 VAL A CA 1
ATOM 936 C C . VAL A 1 127 ? 16.703 7.620 -9.625 1.00 97.81 127 VAL A C 1
ATOM 938 O O . VAL A 1 127 ? 17.709 7.175 -10.175 1.00 97.81 127 VAL A O 1
ATOM 941 N N . PHE A 1 128 ? 15.781 8.315 -10.290 1.00 97.25 128 PHE A N 1
ATOM 942 C CA . PHE A 1 128 ? 15.781 8.495 -11.747 1.00 97.25 128 PHE A CA 1
ATOM 943 C C . PHE A 1 128 ? 16.535 9.771 -12.158 1.00 97.25 128 PHE A C 1
ATOM 945 O O . PHE A 1 128 ? 15.986 10.657 -12.819 1.00 97.25 128 PHE A O 1
ATOM 952 N N . ASN A 1 129 ? 17.803 9.861 -11.746 1.00 96.06 129 ASN A N 1
ATOM 953 C CA . ASN A 1 129 ? 18.633 11.073 -11.801 1.00 96.06 129 ASN A CA 1
ATOM 954 C C . ASN A 1 129 ? 19.940 10.920 -12.607 1.00 96.06 129 ASN A C 1
ATOM 956 O O . ASN A 1 129 ? 20.861 11.720 -12.430 1.00 96.06 129 ASN A O 1
ATOM 960 N N . ASP A 1 130 ? 20.056 9.864 -13.417 1.00 97.06 130 ASP A N 1
ATOM 961 C CA . ASP A 1 130 ? 21.259 9.487 -14.182 1.00 97.06 130 ASP A CA 1
ATOM 962 C C . ASP A 1 130 ? 22.497 9.149 -13.328 1.00 97.06 130 ASP A C 1
ATOM 964 O O . ASP A 1 130 ? 23.597 8.983 -13.859 1.00 97.06 130 ASP A O 1
ATOM 968 N N . LYS A 1 131 ? 22.339 9.015 -12.004 1.00 96.06 131 LYS A N 1
ATOM 969 C CA . LYS A 1 131 ? 23.405 8.592 -11.082 1.00 96.06 131 LYS A CA 1
ATOM 970 C C . LYS A 1 131 ? 23.113 7.236 -10.463 1.00 96.06 131 LYS A C 1
ATOM 972 O O . LYS A 1 131 ? 23.946 6.342 -10.577 1.00 96.06 131 LYS A O 1
ATOM 977 N N . LEU A 1 132 ? 21.964 7.095 -9.794 1.00 95.88 132 LEU A N 1
ATOM 978 C CA . LEU A 1 132 ? 21.550 5.804 -9.239 1.00 95.88 132 LEU A CA 1
ATOM 979 C C . LEU A 1 132 ? 20.968 4.922 -10.345 1.00 95.88 132 LEU A C 1
ATOM 981 O O . LEU A 1 132 ? 21.397 3.784 -10.517 1.00 95.88 132 LEU A O 1
ATOM 985 N N . TRP A 1 133 ? 20.027 5.471 -11.113 1.00 97.50 133 TRP A N 1
ATOM 986 C CA . TRP A 1 133 ? 19.430 4.833 -12.281 1.00 97.50 133 TRP A CA 1
ATOM 987 C C . TRP A 1 133 ? 19.238 5.856 -13.414 1.00 97.50 133 TRP A C 1
ATOM 989 O O . TRP A 1 133 ? 19.113 7.054 -13.125 1.00 97.50 133 TRP A O 1
ATOM 999 N N . PRO A 1 134 ? 19.203 5.435 -14.696 1.00 97.06 134 PRO A N 1
ATOM 1000 C CA . PRO A 1 134 ? 18.915 6.348 -15.800 1.00 97.06 134 PRO A CA 1
ATOM 1001 C C . PRO A 1 134 ? 17.606 7.123 -15.588 1.00 97.06 134 PRO A C 1
ATOM 1003 O O . PRO A 1 134 ? 16.659 6.603 -14.988 1.00 97.06 134 PRO A O 1
ATOM 1006 N N . SER A 1 135 ? 17.533 8.358 -16.092 1.00 96.06 135 SER A N 1
ATOM 1007 C CA . SER A 1 135 ? 16.369 9.245 -15.966 1.00 96.06 135 SER A CA 1
ATOM 1008 C C . SER A 1 135 ? 15.197 8.780 -16.845 1.00 96.06 135 SER A C 1
ATOM 1010 O O . SER A 1 135 ? 14.896 9.297 -17.929 1.00 96.06 135 SER A O 1
ATOM 1012 N N . LEU A 1 136 ? 14.547 7.723 -16.357 1.00 96.38 136 LEU A N 1
ATOM 1013 C CA . LEU A 1 136 ? 13.478 6.972 -17.012 1.00 96.38 136 LEU A CA 1
ATOM 1014 C C . LEU A 1 136 ? 12.099 7.305 -16.441 1.00 96.38 136 LEU A C 1
ATOM 1016 O O . LEU A 1 136 ? 11.166 6.524 -16.603 1.00 96.38 136 LEU A O 1
ATOM 1020 N N . ALA A 1 137 ? 11.957 8.447 -15.774 1.00 96.75 137 ALA A N 1
ATOM 1021 C CA . ALA A 1 137 ? 10.695 8.922 -15.232 1.00 96.75 137 ALA A CA 1
ATOM 1022 C C . ALA A 1 137 ? 10.624 10.448 -15.331 1.00 96.75 137 ALA A C 1
ATOM 1024 O O . ALA A 1 137 ? 11.606 11.136 -15.054 1.00 96.75 137 ALA A O 1
ATOM 1025 N N . SER A 1 138 ? 9.476 10.985 -15.738 1.00 95.88 138 SER A N 1
ATOM 1026 C CA . SER A 1 138 ? 9.282 12.433 -15.859 1.00 95.88 138 SER A CA 1
ATOM 1027 C C . SER A 1 138 ? 7.810 12.825 -15.732 1.00 95.88 138 SER A C 1
ATOM 1029 O O . SER A 1 138 ? 6.919 11.977 -15.724 1.00 95.88 138 SER A O 1
ATOM 1031 N N . PHE A 1 139 ? 7.543 14.129 -15.667 1.00 96.44 139 PHE A N 1
ATOM 1032 C CA . PHE A 1 139 ? 6.192 14.696 -15.757 1.00 96.44 139 PHE A CA 1
ATOM 1033 C C . PHE A 1 139 ? 5.710 14.900 -17.202 1.00 96.44 139 PHE A C 1
ATOM 1035 O O . PHE A 1 139 ? 4.572 15.315 -17.424 1.00 96.44 139 PHE A O 1
ATOM 1042 N N . ASN A 1 140 ? 6.569 14.660 -18.195 1.00 93.44 140 ASN A N 1
ATOM 1043 C CA . ASN A 1 140 ? 6.274 14.975 -19.583 1.00 93.44 140 ASN A CA 1
ATOM 1044 C C . ASN A 1 140 ? 5.451 13.858 -20.227 1.00 93.44 140 ASN A C 1
ATOM 1046 O O . ASN A 1 140 ? 5.943 12.772 -20.533 1.00 93.44 140 ASN A O 1
ATOM 1050 N N . GLU A 1 141 ? 4.170 14.132 -20.435 1.00 89.75 141 GLU A N 1
ATOM 1051 C CA . GLU A 1 141 ? 3.241 13.179 -21.035 1.00 89.75 141 GLU A CA 1
ATOM 1052 C C . GLU A 1 141 ? 3.353 13.125 -22.563 1.00 89.75 141 GLU A C 1
ATOM 1054 O O . GLU A 1 141 ? 3.142 12.066 -23.147 1.00 89.75 141 GLU A O 1
ATOM 1059 N N . VAL A 1 142 ? 3.713 14.241 -23.204 1.00 86.56 142 VAL A N 1
ATOM 1060 C CA . VAL A 1 142 ? 3.543 14.424 -24.653 1.00 86.56 142 VAL A CA 1
ATOM 1061 C C . VAL A 1 142 ? 4.778 14.023 -25.450 1.00 86.56 142 VAL A C 1
ATOM 1063 O O . VAL A 1 142 ? 4.635 13.406 -26.501 1.00 86.56 142 VAL A O 1
ATOM 1066 N N . SER A 1 143 ? 5.978 14.394 -24.997 1.00 84.06 143 SER A N 1
ATOM 1067 C CA . SER A 1 143 ? 7.190 14.272 -25.824 1.00 84.06 143 SER A CA 1
ATOM 1068 C C . SER A 1 143 ? 8.258 13.334 -25.268 1.00 84.06 143 SER A C 1
ATOM 1070 O O . SER A 1 143 ? 9.359 13.303 -25.811 1.00 84.06 143 SER A O 1
ATOM 1072 N N . ASP A 1 144 ? 7.963 12.604 -24.194 1.00 87.44 144 ASP A N 1
ATOM 1073 C CA . ASP A 1 144 ? 8.866 11.589 -23.652 1.00 87.44 144 ASP A CA 1
ATOM 1074 C C . ASP A 1 144 ? 8.586 10.214 -24.254 1.00 87.44 144 ASP A C 1
ATOM 1076 O O . ASP A 1 144 ? 7.459 9.892 -24.638 1.00 87.44 144 ASP A O 1
ATOM 1080 N N . ASP A 1 145 ? 9.620 9.378 -24.275 1.00 87.25 145 ASP A N 1
ATOM 1081 C CA . ASP A 1 145 ? 9.506 8.016 -24.770 1.00 87.25 145 ASP A CA 1
ATOM 1082 C C . ASP A 1 145 ? 8.508 7.185 -23.951 1.00 87.25 145 ASP A C 1
ATOM 1084 O O . ASP A 1 145 ? 8.473 7.235 -22.719 1.00 87.25 145 ASP A O 1
ATOM 1088 N N . ALA A 1 146 ? 7.744 6.330 -24.636 1.00 86.44 146 ALA A N 1
ATOM 1089 C CA . ALA A 1 146 ? 6.713 5.493 -24.018 1.00 86.44 146 ALA A CA 1
ATOM 1090 C C . ALA A 1 146 ? 7.249 4.494 -22.973 1.00 86.44 146 ALA A C 1
ATOM 1092 O O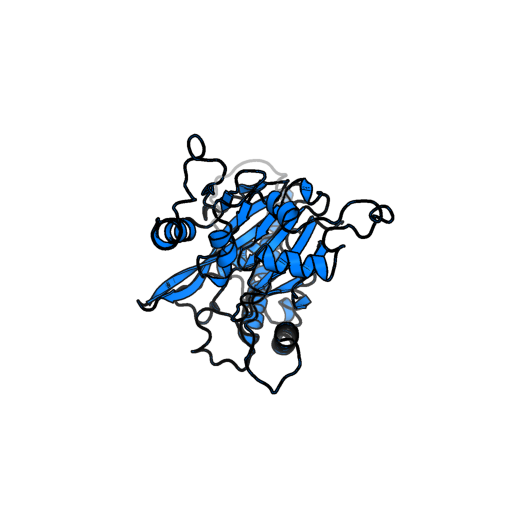 . ALA A 1 146 ? 6.485 4.017 -22.136 1.00 86.44 146 ALA A O 1
ATOM 1093 N N . HIS A 1 147 ? 8.549 4.181 -23.007 1.00 88.50 147 HIS A N 1
ATOM 1094 C CA . HIS A 1 147 ? 9.196 3.285 -22.045 1.00 88.50 147 HIS A CA 1
ATOM 1095 C C . HIS A 1 147 ? 9.534 3.972 -20.709 1.00 88.50 147 HIS A C 1
ATOM 1097 O O . HIS A 1 147 ? 9.871 3.283 -19.741 1.00 88.50 147 HIS A O 1
ATOM 1103 N N . LYS A 1 148 ? 9.460 5.311 -20.646 1.00 94.81 148 LYS A N 1
ATOM 1104 C CA . LYS A 1 148 ? 9.647 6.074 -19.410 1.00 94.81 148 LYS A CA 1
ATOM 1105 C C . LYS A 1 148 ? 8.376 6.074 -18.578 1.00 94.81 148 LYS A C 1
ATOM 1107 O O . LYS A 1 148 ? 7.271 6.236 -19.099 1.00 94.81 148 LYS A O 1
ATOM 1112 N N . TYR A 1 149 ? 8.536 6.003 -17.268 1.00 97.38 149 TYR A N 1
ATOM 1113 C CA . TYR A 1 149 ? 7.451 6.249 -16.337 1.00 97.38 149 TYR A CA 1
ATOM 1114 C C . TYR A 1 149 ? 6.928 7.684 -16.449 1.00 97.38 149 TYR A C 1
ATOM 1116 O O . TYR A 1 149 ? 7.658 8.620 -16.791 1.00 97.38 149 TYR A O 1
ATOM 1124 N N . LEU A 1 150 ? 5.644 7.850 -16.150 1.00 97.19 150 LEU A N 1
ATOM 1125 C CA . LEU A 1 150 ? 4.989 9.148 -16.057 1.00 97.19 150 LEU A CA 1
ATOM 1126 C C . LEU A 1 150 ? 4.624 9.442 -14.600 1.00 97.19 150 LEU A C 1
ATOM 1128 O O . LEU A 1 150 ? 3.796 8.744 -14.014 1.00 97.19 150 LEU A O 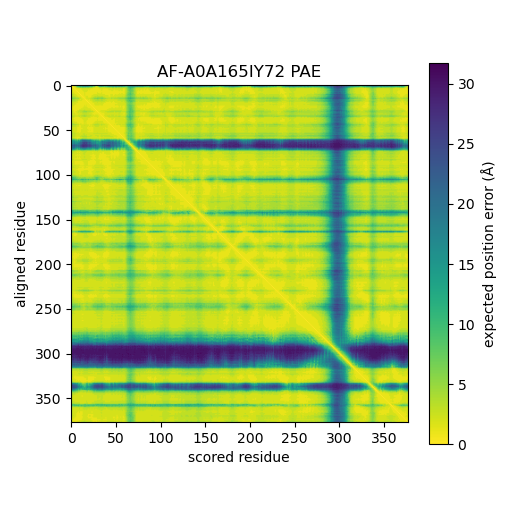1
ATOM 1132 N N . TYR A 1 151 ? 5.211 10.481 -14.015 1.00 98.19 151 TYR A N 1
ATOM 1133 C CA . TYR A 1 151 ? 4.827 10.944 -12.686 1.00 98.19 151 TYR A CA 1
ATOM 1134 C C . TYR A 1 151 ? 3.430 11.570 -12.721 1.00 98.19 151 TYR A C 1
ATOM 1136 O O . TYR A 1 151 ? 3.153 12.490 -13.496 1.00 98.19 151 TYR A O 1
ATOM 1144 N N . LYS A 1 152 ? 2.543 11.079 -11.854 1.00 97.56 152 LYS A N 1
ATOM 1145 C CA . LYS A 1 152 ? 1.181 11.588 -11.657 1.00 97.56 152 LYS A CA 1
ATOM 1146 C C . LYS A 1 152 ? 0.899 11.685 -10.147 1.00 97.56 152 LYS A C 1
ATOM 1148 O O . LYS A 1 152 ? 0.226 10.811 -9.600 1.00 97.56 152 LYS A O 1
ATOM 1153 N N . PRO A 1 153 ? 1.437 12.709 -9.455 1.00 97.81 153 PRO A N 1
ATOM 1154 C CA . PRO A 1 153 ? 1.320 12.827 -8.005 1.00 97.81 153 PRO A CA 1
ATOM 1155 C C . PRO A 1 153 ? -0.134 12.850 -7.528 1.00 97.81 153 PRO A C 1
ATOM 1157 O O . PRO A 1 153 ? -1.003 13.428 -8.183 1.00 97.81 153 PRO A O 1
ATOM 1160 N N . LEU A 1 154 ? -0.374 12.276 -6.353 1.00 98.06 154 LEU A N 1
ATOM 1161 C CA . LEU A 1 154 ? -1.651 12.314 -5.650 1.00 98.06 154 LEU A CA 1
ATOM 1162 C C . LEU A 1 154 ? -1.582 13.378 -4.557 1.00 98.06 154 LEU A C 1
ATOM 1164 O O . LEU A 1 154 ? -0.750 13.303 -3.657 1.00 98.06 154 LEU A O 1
ATOM 1168 N N . GLN A 1 155 ? -2.446 14.386 -4.637 1.00 97.12 155 GLN A N 1
ATOM 1169 C CA . GLN A 1 155 ? -2.477 15.463 -3.651 1.00 97.12 155 GLN A CA 1
ATOM 1170 C C . GLN A 1 155 ? -3.212 15.013 -2.386 1.00 97.12 155 GLN A C 1
ATOM 1172 O O . GLN A 1 155 ? -4.248 14.354 -2.455 1.00 97.12 155 GLN A O 1
ATOM 1177 N N . HIS A 1 156 ? -2.729 15.436 -1.216 1.00 95.69 156 HIS A N 1
ATOM 1178 C CA . HIS A 1 156 ? -3.471 15.278 0.035 1.00 95.69 156 HIS A CA 1
ATOM 1179 C C . HIS A 1 156 ? -4.538 16.382 0.178 1.00 95.69 156 HIS A C 1
ATOM 1181 O O . HIS A 1 156 ? -4.466 17.239 1.057 1.00 95.69 156 HIS A O 1
ATOM 1187 N N . ASN A 1 157 ? -5.516 16.395 -0.732 1.00 94.00 157 ASN A N 1
ATOM 1188 C CA . ASN A 1 157 ? -6.635 17.350 -0.756 1.00 94.00 157 ASN A CA 1
ATOM 1189 C C . ASN A 1 157 ? -7.996 16.690 -0.447 1.00 94.00 157 ASN A C 1
ATOM 1191 O O . ASN A 1 157 ? -9.018 17.370 -0.395 1.00 94.00 157 ASN A O 1
ATOM 1195 N N . GLY A 1 158 ? -8.001 15.374 -0.206 1.00 90.38 158 GLY A N 1
ATOM 1196 C CA . GLY A 1 158 ? -9.192 14.586 0.113 1.00 90.38 158 GLY A CA 1
ATOM 1197 C C . GLY A 1 158 ? -9.941 14.027 -1.099 1.00 90.38 158 GLY A C 1
ATOM 1198 O O . GLY A 1 158 ? -10.911 13.297 -0.895 1.00 90.38 158 GLY A O 1
ATOM 1199 N N . GLU A 1 159 ? -9.499 14.326 -2.321 1.00 94.94 159 GLU A N 1
ATOM 1200 C CA . GLU A 1 159 ? -10.122 13.852 -3.557 1.00 94.94 159 GLU A CA 1
ATOM 1201 C C . GLU A 1 159 ? -9.623 12.458 -3.950 1.00 94.94 159 GLU A C 1
ATOM 1203 O O . GLU A 1 159 ? -8.452 12.121 -3.766 1.00 94.94 159 GLU A O 1
ATOM 1208 N N . HIS A 1 160 ? -10.527 11.661 -4.520 1.00 97.25 160 HIS A N 1
ATOM 1209 C CA . HIS A 1 160 ? -10.178 10.432 -5.221 1.00 97.25 160 HIS A CA 1
ATOM 1210 C C . HIS A 1 160 ? -9.790 10.760 -6.663 1.00 97.25 160 HIS A C 1
ATOM 1212 O O . HIS A 1 160 ? -10.513 11.472 -7.360 1.00 97.25 160 HIS A O 1
ATOM 1218 N N . VAL A 1 161 ? -8.659 10.222 -7.109 1.00 97.88 161 VAL A N 1
ATOM 1219 C CA . VAL A 1 161 ? -8.144 10.368 -8.473 1.00 97.88 161 VAL A CA 1
ATOM 1220 C C . VAL A 1 161 ? -8.184 9.011 -9.158 1.00 97.88 161 VAL A C 1
ATOM 1222 O O . VAL A 1 161 ? -7.760 8.020 -8.571 1.00 97.88 161 VAL A O 1
ATOM 1225 N N . GLU A 1 162 ? -8.656 8.960 -10.401 1.00 97.00 162 GLU A N 1
ATOM 1226 C CA . GLU A 1 162 ? -8.679 7.731 -11.198 1.00 97.00 162 GLU A CA 1
ATOM 1227 C C . GLU A 1 162 ? -7.257 7.173 -11.403 1.00 97.00 162 GLU A C 1
ATOM 1229 O O . GLU A 1 162 ? -6.338 7.879 -11.848 1.00 97.00 162 GLU A O 1
ATOM 1234 N N . ILE A 1 163 ? -7.092 5.890 -11.077 1.00 95.00 163 ILE A N 1
ATOM 1235 C CA . ILE A 1 163 ? -5.848 5.116 -11.212 1.00 95.00 163 ILE A CA 1
ATOM 1236 C C . ILE A 1 163 ? -6.006 3.921 -12.167 1.00 95.00 163 ILE A C 1
ATOM 1238 O O . ILE A 1 163 ? -5.125 3.071 -12.234 1.00 95.00 163 ILE A O 1
ATOM 1242 N N . GLY A 1 164 ? -7.097 3.906 -12.939 1.00 86.38 164 GLY A N 1
ATOM 1243 C CA . GLY A 1 164 ? -7.360 2.965 -14.025 1.00 86.38 164 GLY A CA 1
ATOM 1244 C C . GLY A 1 164 ? -8.413 1.909 -13.686 1.00 86.38 164 GLY A C 1
ATOM 1245 O O . GLY A 1 164 ? -8.597 1.536 -12.532 1.00 86.38 164 GLY A O 1
ATOM 1246 N N . HIS A 1 165 ? -9.092 1.412 -14.724 1.00 87.25 165 HIS A N 1
ATOM 1247 C CA . HIS A 1 165 ? -9.929 0.201 -14.678 1.00 87.25 165 HIS A CA 1
ATOM 1248 C C . HIS A 1 165 ? -11.039 0.224 -13.615 1.00 87.25 165 HIS A C 1
ATOM 1250 O O . HIS A 1 165 ? -11.274 -0.765 -12.926 1.00 87.25 165 HIS A O 1
ATOM 1256 N N . GLY A 1 166 ? -11.720 1.369 -13.481 1.00 94.44 166 GLY A N 1
ATOM 1257 C CA . GLY A 1 166 ? -12.804 1.553 -12.508 1.00 94.44 166 GLY A CA 1
ATOM 1258 C C . GLY A 1 166 ? -12.325 1.714 -11.064 1.00 94.44 166 GLY A C 1
ATOM 1259 O O . GLY A 1 166 ? -13.134 1.606 -10.142 1.00 94.44 166 GLY A O 1
ATOM 1260 N N . LEU A 1 167 ? -11.023 1.946 -10.865 1.00 98.31 167 LEU A N 1
ATOM 1261 C CA . LEU A 1 167 ? -10.428 2.214 -9.567 1.00 98.31 167 LEU A CA 1
ATOM 1262 C C . LEU A 1 167 ? -9.982 3.673 -9.453 1.00 98.31 167 LEU A C 1
ATOM 1264 O O . LEU A 1 167 ? -9.374 4.250 -10.363 1.00 98.31 167 LEU A O 1
ATOM 1268 N N . SER A 1 168 ? -10.188 4.237 -8.269 1.00 98.56 168 SER A N 1
ATOM 1269 C CA . SER A 1 168 ? -9.650 5.535 -7.878 1.00 98.56 168 SER A CA 1
ATOM 1270 C C . SER A 1 168 ? -8.925 5.442 -6.539 1.00 98.56 168 SER A C 1
ATOM 1272 O O . SER A 1 168 ? -9.146 4.522 -5.755 1.00 98.56 168 SER A O 1
ATOM 1274 N N . ALA A 1 169 ? -8.018 6.378 -6.265 1.00 98.56 169 ALA A N 1
ATOM 1275 C CA . ALA A 1 169 ? -7.311 6.431 -4.993 1.00 98.56 169 ALA A CA 1
ATOM 1276 C C . ALA A 1 169 ? -7.144 7.849 -4.462 1.00 98.56 169 ALA A C 1
ATOM 1278 O O . ALA A 1 169 ? -7.030 8.819 -5.212 1.00 98.56 169 ALA A O 1
ATOM 1279 N N . ARG A 1 170 ? -7.068 7.940 -3.137 1.00 98.19 170 ARG A N 1
ATOM 1280 C CA . ARG A 1 170 ? -6.698 9.144 -2.384 1.00 98.19 170 ARG A CA 1
ATOM 1281 C C . ARG A 1 170 ? -5.542 8.820 -1.447 1.00 98.19 170 ARG A C 1
ATOM 1283 O O . ARG A 1 170 ? -5.490 7.742 -0.856 1.00 98.19 170 ARG A O 1
ATOM 1290 N N . ALA A 1 171 ? -4.637 9.776 -1.281 1.00 98.44 171 ALA A N 1
ATOM 1291 C CA . ALA A 1 171 ? -3.440 9.623 -0.462 1.00 98.44 171 ALA A CA 1
ATOM 1292 C C . ALA A 1 171 ? -3.543 10.423 0.846 1.00 98.44 171 ALA A C 1
ATOM 1294 O O . ALA A 1 171 ? -4.009 11.570 0.868 1.00 98.44 171 ALA A O 1
ATOM 1295 N N . MET A 1 172 ? -3.082 9.831 1.946 1.00 98.62 172 MET A N 1
ATOM 1296 C CA . MET A 1 172 ? -2.895 10.507 3.228 1.00 98.62 172 MET A CA 1
ATOM 1297 C C . MET A 1 172 ? -1.470 10.282 3.739 1.00 98.62 172 MET A C 1
ATOM 1299 O O . MET A 1 172 ? -1.031 9.135 3.762 1.00 98.62 172 MET A O 1
ATOM 1303 N N . PRO A 1 173 ? -0.750 11.339 4.155 1.00 98.19 173 PRO A N 1
ATOM 1304 C CA . PRO A 1 173 ? 0.580 11.179 4.724 1.00 98.19 173 PRO A CA 1
ATOM 1305 C C . PRO A 1 173 ? 0.501 10.463 6.073 1.00 98.19 173 PRO A C 1
ATOM 1307 O O . PRO A 1 173 ? -0.413 10.718 6.866 1.00 98.19 173 PRO A O 1
ATOM 1310 N N . ILE A 1 174 ? 1.478 9.599 6.318 1.00 98.44 174 ILE A N 1
ATOM 1311 C CA . ILE A 1 174 ? 1.708 8.916 7.590 1.00 98.44 174 ILE A CA 1
ATOM 1312 C C . ILE A 1 174 ? 3.189 9.013 7.959 1.00 98.44 174 ILE A C 1
ATOM 1314 O O . ILE A 1 174 ? 4.052 9.203 7.099 1.00 98.44 174 ILE A O 1
ATOM 1318 N N . SER A 1 175 ? 3.483 8.874 9.244 1.00 97.88 175 SER A N 1
ATOM 1319 C CA . SER A 1 175 ? 4.842 8.993 9.763 1.00 97.88 175 SER A CA 1
ATOM 1320 C C . SER A 1 175 ? 5.554 7.647 9.724 1.00 97.88 175 SER A C 1
ATOM 1322 O O . SER A 1 175 ? 4.991 6.649 10.159 1.00 97.88 175 SER A O 1
ATOM 1324 N N . HIS A 1 176 ? 6.794 7.622 9.240 1.00 97.12 176 HIS A N 1
ATOM 1325 C CA . HIS A 1 176 ? 7.632 6.426 9.149 1.00 97.12 176 HIS A CA 1
ATOM 1326 C C . HIS A 1 176 ? 9.032 6.709 9.726 1.00 97.12 176 HIS A C 1
ATOM 1328 O O . HIS A 1 176 ? 10.065 6.596 9.068 1.00 97.12 176 HIS A O 1
ATOM 1334 N N . GLY A 1 177 ? 9.077 7.133 10.991 1.00 95.06 177 GLY A N 1
ATOM 1335 C CA . GLY A 1 177 ? 10.326 7.415 11.691 1.00 95.06 177 GLY A CA 1
ATOM 1336 C C . GLY A 1 177 ? 10.975 8.736 11.287 1.00 95.06 177 GLY A C 1
ATOM 1337 O O . GLY A 1 177 ? 10.339 9.689 10.836 1.00 95.06 177 GLY A O 1
ATOM 1338 N N . CYS A 1 178 ? 12.283 8.826 11.501 1.00 93.75 178 CYS A N 1
ATOM 1339 C CA . CYS A 1 178 ? 13.065 10.020 11.213 1.00 93.75 178 CYS A CA 1
ATOM 1340 C C . CYS A 1 178 ? 14.363 9.652 10.500 1.00 93.75 178 CYS A C 1
ATOM 1342 O O . CYS A 1 178 ? 15.003 8.646 10.798 1.00 93.75 178 CYS A O 1
ATOM 1344 N N . THR A 1 179 ? 14.794 10.534 9.607 1.00 91.62 179 THR A N 1
ATOM 1345 C CA . THR A 1 179 ? 16.144 10.523 9.039 1.00 91.62 179 THR A CA 1
ATOM 1346 C C . THR A 1 179 ? 17.205 10.682 10.133 1.00 91.62 179 THR A C 1
ATOM 1348 O O . THR A 1 179 ? 16.927 11.187 11.223 1.00 91.62 179 THR A O 1
ATOM 1351 N N . SER A 1 180 ? 18.465 10.363 9.824 1.00 90.25 180 SER A N 1
ATOM 1352 C CA . SER A 1 180 ? 19.596 10.587 10.743 1.00 90.25 180 SER A CA 1
ATOM 1353 C C . SER A 1 180 ? 19.773 12.056 11.157 1.00 90.25 180 SER A C 1
ATOM 1355 O O . SER A 1 180 ? 20.391 12.332 12.179 1.00 90.25 180 SER A O 1
ATOM 1357 N N . ALA A 1 181 ? 19.216 12.998 10.388 1.00 92.44 181 ALA A N 1
ATOM 1358 C CA . ALA A 1 181 ? 19.188 14.423 10.711 1.00 92.44 181 ALA A CA 1
ATOM 1359 C C . ALA A 1 181 ? 18.006 14.826 11.623 1.00 92.44 181 ALA A C 1
ATOM 1361 O O . ALA A 1 181 ? 17.803 16.012 11.871 1.00 92.44 181 ALA A O 1
ATOM 1362 N N . GLY A 1 182 ? 17.196 13.870 12.088 1.00 90.00 182 GLY A N 1
ATOM 1363 C CA . GLY A 1 182 ? 16.026 14.117 12.936 1.00 90.00 182 GLY A CA 1
ATOM 1364 C C . GLY A 1 182 ? 14.809 14.679 12.195 1.00 90.00 182 GLY A C 1
ATOM 1365 O O . GLY A 1 182 ? 13.836 15.063 12.833 1.00 90.00 182 GLY A O 1
ATOM 1366 N N . LYS A 1 183 ? 14.837 14.743 10.857 1.00 92.88 183 LYS A N 1
ATOM 1367 C CA . LYS A 1 183 ? 13.670 15.126 10.047 1.00 92.88 183 LYS A CA 1
ATOM 1368 C C . LYS A 1 183 ? 12.741 13.925 9.890 1.00 92.88 183 LYS A C 1
ATOM 1370 O O . LYS A 1 183 ? 13.232 12.855 9.531 1.00 92.88 183 LYS A O 1
ATOM 1375 N N . LEU A 1 184 ? 11.439 14.136 10.088 1.00 94.00 184 LEU A N 1
ATOM 1376 C CA . LEU A 1 184 ? 10.390 13.155 9.805 1.00 94.00 184 LEU A CA 1
ATOM 1377 C C . LEU A 1 184 ? 10.566 12.555 8.408 1.00 94.00 184 LEU A C 1
ATOM 1379 O O . LEU A 1 184 ? 10.763 13.290 7.435 1.00 94.00 184 LEU A O 1
ATOM 1383 N N . TYR A 1 185 ? 10.467 11.235 8.332 1.00 95.94 185 TYR A N 1
ATOM 1384 C CA . TYR A 1 185 ? 10.348 10.518 7.076 1.00 95.94 185 TYR A CA 1
ATOM 1385 C C . TYR A 1 185 ? 8.869 10.173 6.869 1.00 95.94 185 TYR A C 1
ATOM 1387 O O . TYR A 1 185 ? 8.252 9.548 7.729 1.00 95.94 185 TYR A O 1
ATOM 1395 N N . GLU A 1 186 ? 8.276 10.663 5.781 1.00 95.62 186 GLU A N 1
ATOM 1396 C CA . GLU A 1 186 ? 6.851 10.471 5.490 1.00 95.62 186 GLU A CA 1
ATOM 1397 C C . GLU A 1 186 ? 6.658 9.266 4.558 1.00 95.62 186 GLU A C 1
ATOM 1399 O O . GLU A 1 186 ? 7.405 9.074 3.597 1.00 95.62 186 GLU A O 1
ATOM 1404 N N . SER A 1 187 ? 5.633 8.478 4.862 1.00 98.38 187 SER A N 1
ATOM 1405 C CA . SER A 1 187 ? 5.076 7.410 4.035 1.00 98.38 187 SER A CA 1
ATOM 1406 C C . SER A 1 187 ? 3.622 7.757 3.689 1.00 98.38 187 SER A C 1
ATOM 1408 O O . SER A 1 187 ? 3.151 8.869 3.962 1.00 98.38 187 SER A O 1
ATOM 1410 N N . THR A 1 188 ? 2.893 6.837 3.062 1.00 98.81 188 THR A N 1
ATOM 1411 C CA . THR A 1 188 ? 1.526 7.079 2.586 1.00 98.81 188 THR A CA 1
ATOM 1412 C C . THR A 1 188 ? 0.570 5.970 3.014 1.00 98.81 188 THR A C 1
ATOM 1414 O O . THR A 1 188 ? 0.890 4.789 2.936 1.00 98.81 188 THR A O 1
ATOM 1417 N N . ALA A 1 189 ? -0.642 6.354 3.408 1.00 98.88 189 ALA A N 1
ATOM 1418 C CA . ALA A 1 189 ? -1.804 5.478 3.432 1.00 98.88 189 ALA A CA 1
ATOM 1419 C C . ALA A 1 189 ? -2.712 5.810 2.238 1.00 98.88 189 ALA A C 1
ATOM 1421 O O . ALA A 1 189 ? -3.117 6.966 2.056 1.00 98.88 189 ALA A O 1
ATOM 1422 N N . PHE A 1 190 ? -3.038 4.807 1.427 1.00 98.88 190 PHE A N 1
ATOM 1423 C CA . PHE A 1 190 ? -3.952 4.928 0.297 1.00 98.88 190 PHE A CA 1
ATOM 1424 C C . PHE A 1 190 ? -5.327 4.382 0.665 1.00 98.88 190 PHE A C 1
ATOM 1426 O O . PHE A 1 190 ? -5.440 3.249 1.123 1.00 98.88 190 PHE A O 1
ATOM 1433 N N . PHE A 1 191 ? -6.378 5.160 0.415 1.00 98.88 191 PHE A N 1
ATOM 1434 C CA . PHE A 1 191 ? -7.712 4.581 0.260 1.00 98.88 191 PHE A CA 1
ATOM 1435 C C . PHE A 1 191 ? -7.897 4.321 -1.225 1.00 98.88 191 PHE A C 1
ATOM 1437 O O . PHE A 1 191 ? -7.719 5.244 -2.027 1.00 98.88 191 PHE A O 1
ATOM 1444 N N . VAL A 1 192 ? -8.197 3.076 -1.572 1.00 98.75 192 VAL A N 1
ATOM 1445 C CA . VAL A 1 192 ? -8.427 2.647 -2.948 1.00 98.75 192 VAL A CA 1
ATOM 1446 C C . VAL A 1 192 ? -9.883 2.242 -3.073 1.00 98.75 192 VAL A C 1
ATOM 1448 O O . VAL A 1 192 ? -10.352 1.377 -2.335 1.00 98.75 192 VAL A O 1
ATOM 1451 N N . ARG A 1 193 ? -10.585 2.882 -4.003 1.00 98.56 193 ARG A N 1
ATOM 1452 C CA . ARG A 1 193 ? -12.017 2.740 -4.222 1.00 98.56 193 ARG A CA 1
ATOM 1453 C C . ARG A 1 193 ? -12.294 2.025 -5.532 1.00 98.56 193 ARG A C 1
ATOM 1455 O O . ARG A 1 193 ? -11.716 2.377 -6.556 1.00 98.56 193 ARG A O 1
ATOM 1462 N N . ASN A 1 194 ? -13.221 1.075 -5.502 1.00 98.38 194 ASN A N 1
ATOM 1463 C CA . ASN A 1 194 ? -13.912 0.599 -6.690 1.00 98.38 194 ASN A CA 1
ATOM 1464 C C . ASN A 1 194 ? -15.081 1.554 -6.961 1.00 98.38 194 ASN A C 1
ATOM 1466 O O . ASN A 1 194 ? -16.016 1.641 -6.164 1.00 98.38 194 ASN A O 1
ATOM 1470 N N . ASP A 1 195 ? -15.010 2.289 -8.068 1.00 96.81 195 ASP A N 1
ATOM 1471 C CA . ASP A 1 195 ? -15.943 3.374 -8.374 1.00 96.81 195 ASP A CA 1
ATOM 1472 C C . ASP A 1 195 ? -17.360 2.878 -8.696 1.00 96.81 195 ASP A C 1
ATOM 1474 O O . ASP A 1 195 ? -18.319 3.622 -8.510 1.00 96.81 195 ASP A O 1
ATOM 1478 N N . VAL A 1 196 ? -17.504 1.629 -9.153 1.00 95.12 196 VAL A N 1
ATOM 1479 C CA . VAL A 1 196 ? -18.807 1.025 -9.475 1.00 95.12 196 VAL A CA 1
ATOM 1480 C C . VAL A 1 196 ? -19.443 0.404 -8.235 1.00 95.12 196 VAL A C 1
ATOM 1482 O O . VAL A 1 196 ? -20.639 0.570 -8.004 1.00 95.12 196 VAL A O 1
ATOM 1485 N N . ALA A 1 197 ? -18.653 -0.319 -7.437 1.00 95.94 197 ALA A N 1
ATOM 1486 C CA . ALA A 1 197 ? -19.135 -0.982 -6.227 1.00 95.94 197 ALA A CA 1
ATOM 1487 C C . ALA A 1 197 ? -19.283 -0.026 -5.030 1.00 95.94 197 ALA A C 1
ATOM 1489 O O . ALA A 1 197 ? -19.876 -0.417 -4.027 1.00 95.94 197 ALA A O 1
ATOM 1490 N N . GLU A 1 198 ? -18.716 1.184 -5.118 1.00 96.19 198 GLU A N 1
ATOM 1491 C CA . GLU A 1 198 ? -18.625 2.164 -4.024 1.00 96.19 198 GLU A CA 1
ATOM 1492 C C . GLU A 1 198 ? -18.017 1.561 -2.744 1.00 96.19 198 GLU A C 1
ATOM 1494 O O . GLU A 1 198 ? -18.381 1.898 -1.618 1.00 96.19 198 GLU A O 1
ATOM 1499 N N . LYS A 1 199 ? -17.067 0.640 -2.934 1.00 98.00 199 LYS A N 1
ATOM 1500 C CA . LYS A 1 199 ? -16.307 -0.025 -1.873 1.00 98.00 199 LYS A CA 1
ATOM 1501 C C . LYS A 1 199 ? -14.879 0.486 -1.851 1.00 98.00 199 LYS A C 1
ATOM 1503 O O . LYS A 1 199 ? -14.304 0.747 -2.904 1.00 98.00 199 LYS A O 1
ATOM 1508 N N . GLU A 1 200 ? -14.302 0.584 -0.662 1.00 97.81 200 GLU A N 1
ATOM 1509 C CA . GLU A 1 200 ? -12.938 1.032 -0.408 1.00 97.81 200 GLU A CA 1
ATOM 1510 C C . GLU A 1 200 ? -12.177 0.017 0.447 1.00 97.81 200 GLU A C 1
ATOM 1512 O O . GLU A 1 200 ? -12.727 -0.597 1.361 1.00 97.81 200 GLU A O 1
ATOM 1517 N N . PHE A 1 201 ? -10.875 -0.102 0.205 1.00 98.88 201 PHE A N 1
ATOM 1518 C CA . PHE A 1 201 ? -9.949 -0.668 1.181 1.00 98.88 201 PHE A CA 1
ATOM 1519 C C . PHE A 1 201 ? -8.836 0.325 1.496 1.00 98.88 201 PHE A C 1
ATOM 1521 O O . PHE A 1 201 ? -8.525 1.225 0.710 1.00 98.88 201 PHE A O 1
ATOM 1528 N N . LEU A 1 202 ? -8.243 0.161 2.673 1.00 98.94 202 LEU A N 1
ATOM 1529 C CA . LEU A 1 202 ? -7.155 1.003 3.151 1.00 98.94 202 LEU A CA 1
ATOM 1530 C C . LEU A 1 202 ? -5.840 0.239 3.093 1.00 98.94 202 LEU A C 1
ATOM 1532 O O . LEU A 1 202 ? -5.723 -0.830 3.682 1.00 98.94 202 LEU A O 1
ATOM 1536 N N . PHE A 1 203 ? -4.849 0.798 2.414 1.00 98.94 203 PHE A N 1
ATOM 1537 C CA . PHE A 1 203 ? -3.517 0.228 2.288 1.00 98.94 203 PHE A CA 1
ATOM 1538 C C . PHE A 1 203 ? -2.484 1.158 2.913 1.00 98.94 203 PHE A C 1
ATOM 1540 O O . PHE A 1 203 ? -2.340 2.303 2.485 1.00 98.94 203 PHE A O 1
ATOM 1547 N N . PHE A 1 204 ? -1.778 0.675 3.929 1.00 98.88 204 PHE A N 1
ATOM 1548 C CA . PHE A 1 204 ? -0.673 1.393 4.552 1.00 98.88 204 PHE A CA 1
ATOM 1549 C C . PHE A 1 204 ? 0.657 0.989 3.926 1.00 98.88 204 PHE A C 1
ATOM 1551 O O . PHE A 1 204 ? 0.928 -0.199 3.760 1.00 98.88 204 PHE A O 1
ATOM 1558 N N . GLY A 1 205 ? 1.501 1.983 3.657 1.00 98.75 205 GLY A N 1
ATOM 1559 C CA . GLY A 1 205 ? 2.943 1.771 3.632 1.00 98.75 205 GLY A CA 1
ATOM 1560 C C . GLY A 1 205 ? 3.502 1.621 5.042 1.00 98.75 205 GLY A C 1
ATOM 1561 O O . GLY A 1 205 ? 2.759 1.540 6.024 1.00 98.75 205 GLY A O 1
ATOM 1562 N N . ASP A 1 206 ? 4.824 1.652 5.147 1.00 98.62 206 ASP A N 1
ATOM 1563 C CA . ASP A 1 206 ? 5.497 1.557 6.442 1.00 98.62 206 ASP A CA 1
ATOM 1564 C C . ASP A 1 206 ? 5.075 2.710 7.354 1.00 98.62 206 ASP A C 1
ATOM 1566 O O . ASP A 1 206 ? 4.918 3.851 6.898 1.00 98.62 206 ASP A O 1
ATOM 1570 N N . VAL A 1 207 ? 4.844 2.407 8.633 1.00 98.25 207 VAL A N 1
ATOM 1571 C CA . VAL A 1 207 ? 4.230 3.354 9.566 1.00 98.25 207 VAL A CA 1
ATOM 1572 C C . VAL A 1 207 ? 4.730 3.160 10.986 1.00 98.25 207 VAL A C 1
ATOM 1574 O O . VAL A 1 207 ? 4.838 2.049 11.501 1.00 98.25 207 VAL A O 1
ATOM 1577 N N . GLU A 1 208 ? 5.005 4.274 11.653 1.00 95.50 208 GLU A N 1
ATOM 1578 C CA . GLU A 1 208 ? 5.364 4.291 13.059 1.00 95.50 208 GLU A CA 1
ATOM 1579 C C . GLU A 1 208 ? 4.118 4.507 13.933 1.00 95.50 208 GLU A C 1
ATOM 1581 O O . GLU A 1 208 ? 3.187 5.205 13.523 1.00 95.50 208 GLU A O 1
ATOM 1586 N N . PRO A 1 209 ? 4.084 3.962 15.160 1.00 94.44 209 PRO A N 1
ATOM 1587 C CA . PRO A 1 209 ? 2.949 4.169 16.049 1.00 94.44 209 PRO A CA 1
ATOM 1588 C C . PRO A 1 209 ? 2.776 5.650 16.408 1.00 94.44 209 PRO A C 1
ATOM 1590 O O . PRO A 1 209 ? 3.741 6.329 16.778 1.00 94.44 209 PRO A O 1
ATOM 1593 N N . ASP A 1 210 ? 1.533 6.138 16.441 1.00 95.44 210 ASP A N 1
ATOM 1594 C CA . ASP A 1 210 ? 1.251 7.525 16.843 1.00 95.44 210 ASP A CA 1
ATOM 1595 C C . ASP A 1 210 ? 1.687 7.796 18.299 1.00 95.44 210 ASP A C 1
ATOM 1597 O O . ASP A 1 210 ? 1.964 8.935 18.669 1.00 95.44 210 ASP A O 1
ATOM 1601 N N . SER A 1 211 ? 1.791 6.755 19.133 1.00 93.19 211 SER A N 1
ATOM 1602 C CA . SER A 1 211 ? 2.263 6.851 20.519 1.00 93.19 211 SER A CA 1
ATOM 1603 C C . SER A 1 211 ? 3.760 7.148 20.665 1.00 93.19 211 SER A C 1
ATOM 1605 O O . SER A 1 211 ? 4.180 7.572 21.743 1.00 93.19 211 SER A O 1
ATOM 1607 N N . VAL A 1 212 ? 4.560 6.932 19.614 1.00 90.88 212 VAL A N 1
ATOM 1608 C CA . VAL 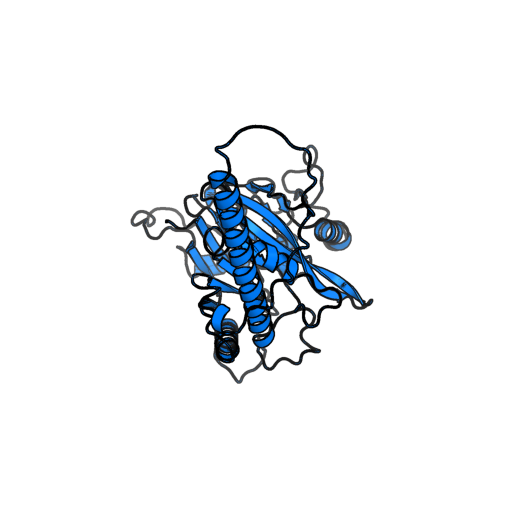A 1 212 ? 6.014 7.187 19.611 1.00 90.88 212 VAL A CA 1
ATOM 1609 C C . VAL A 1 212 ? 6.430 8.244 18.588 1.00 90.88 212 VAL A C 1
ATOM 1611 O O . VAL A 1 212 ? 7.525 8.796 18.698 1.00 90.88 212 VAL A O 1
ATOM 1614 N N . SER A 1 213 ? 5.570 8.536 17.610 1.00 92.06 213 SER A N 1
ATOM 1615 C CA . SER A 1 213 ? 5.850 9.494 16.546 1.00 92.06 213 SER A CA 1
ATOM 1616 C C . SER A 1 213 ? 6.095 10.909 17.071 1.00 92.06 213 SER A C 1
ATOM 1618 O O . SER A 1 213 ? 5.357 11.423 17.913 1.00 92.06 213 SER A O 1
ATOM 1620 N N . GLN A 1 214 ? 7.078 11.604 16.489 1.00 90.62 214 GLN A N 1
ATOM 1621 C CA . GLN A 1 214 ? 7.265 13.045 16.718 1.00 90.62 214 GLN A CA 1
ATOM 1622 C C . GLN A 1 214 ? 6.140 13.885 16.098 1.00 90.62 214 GLN A C 1
ATOM 1624 O O . GLN A 1 214 ? 5.873 15.004 16.544 1.00 90.62 214 GLN A O 1
ATOM 1629 N N . LYS A 1 215 ? 5.480 13.354 15.064 1.00 94.75 215 LYS A N 1
ATOM 1630 C CA . LYS A 1 215 ? 4.355 13.985 14.375 1.00 94.75 215 LYS A CA 1
ATOM 1631 C C . LYS A 1 215 ? 3.291 12.915 14.108 1.00 94.75 215 LYS A C 1
ATOM 1633 O O . LYS A 1 215 ? 3.224 12.405 12.996 1.00 94.75 215 LYS A O 1
ATOM 1638 N N . PRO A 1 216 ? 2.458 12.574 15.103 1.00 95.69 216 PRO A N 1
ATOM 1639 C CA . PRO A 1 216 ? 1.401 11.579 14.939 1.00 95.69 216 PRO A CA 1
ATOM 1640 C C . PRO A 1 216 ? 0.467 11.941 13.775 1.00 95.69 216 PRO A C 1
ATOM 1642 O O . PRO A 1 216 ? -0.034 13.070 13.702 1.00 95.69 216 PRO A O 1
ATOM 1645 N N . GLN A 1 217 ? 0.246 11.001 12.856 1.00 96.94 217 GLN A N 1
ATOM 1646 C CA . GLN A 1 217 ? -0.543 11.204 11.631 1.00 96.94 217 GLN A CA 1
ATOM 1647 C C . GLN A 1 217 ? -1.593 10.101 11.408 1.00 96.94 217 GLN A C 1
ATOM 1649 O O . GLN A 1 217 ? -2.604 10.345 10.740 1.00 96.94 217 GLN A O 1
ATOM 1654 N N . THR A 1 218 ? -1.431 8.929 12.023 1.00 98.12 218 THR A N 1
ATOM 1655 C CA . THR A 1 218 ? -2.264 7.738 11.795 1.00 98.12 218 THR A CA 1
ATOM 1656 C C . THR A 1 218 ? -3.710 7.962 12.239 1.00 98.12 218 THR A C 1
ATOM 1658 O O . THR A 1 218 ? -4.654 7.620 11.523 1.00 98.12 218 THR A O 1
ATOM 1661 N N . ARG A 1 219 ? -3.934 8.674 13.351 1.00 98.12 219 ARG A N 1
ATOM 1662 C CA . ARG A 1 219 ? -5.288 9.004 13.828 1.00 98.12 219 ARG A CA 1
ATOM 1663 C C . ARG A 1 219 ? -6.121 9.796 12.812 1.00 98.12 219 ARG A C 1
ATOM 1665 O O . ARG A 1 219 ? -7.348 9.671 12.791 1.00 98.12 219 ARG A O 1
ATOM 1672 N N . ALA A 1 220 ? -5.499 10.615 11.961 1.00 98.25 220 ALA A N 1
ATOM 1673 C CA . ALA A 1 220 ? -6.217 11.327 10.900 1.00 98.25 220 ALA A CA 1
ATOM 1674 C C . ALA A 1 220 ? -6.722 10.366 9.808 1.00 98.25 220 ALA A C 1
ATOM 1676 O O . ALA A 1 220 ? -7.834 10.544 9.294 1.00 98.25 220 ALA A O 1
ATOM 1677 N N . VAL A 1 221 ? -5.939 9.328 9.501 1.00 98.69 221 VAL A N 1
ATOM 1678 C CA . VAL A 1 221 ? -6.334 8.228 8.614 1.00 98.69 221 VAL A CA 1
ATOM 1679 C C . VAL A 1 221 ? -7.503 7.462 9.234 1.00 98.69 221 VAL A C 1
ATOM 1681 O O . VAL A 1 221 ? -8.551 7.339 8.595 1.00 98.69 221 VAL A O 1
ATOM 1684 N N . TRP A 1 222 ? -7.400 7.084 10.514 1.00 98.75 222 TRP A N 1
ATOM 1685 C CA . TRP A 1 222 ? -8.479 6.408 11.249 1.00 98.75 222 TRP A CA 1
ATOM 1686 C C . TRP A 1 222 ? -9.776 7.202 11.283 1.00 98.75 222 TRP A C 1
ATOM 1688 O O . TRP A 1 222 ? -10.836 6.648 11.019 1.00 98.75 222 TRP A O 1
ATOM 1698 N N . ARG A 1 223 ? -9.714 8.518 11.493 1.00 98.56 223 ARG A N 1
ATOM 1699 C CA . ARG A 1 223 ? -10.892 9.400 11.411 1.00 98.56 223 ARG A CA 1
ATOM 1700 C C . ARG A 1 223 ? -11.580 9.383 10.060 1.00 98.56 223 ARG A C 1
ATOM 1702 O O . ARG A 1 223 ? -12.779 9.660 9.993 1.00 98.56 223 ARG A O 1
ATOM 1709 N N . THR A 1 224 ? -10.834 9.150 8.983 1.00 98.44 224 THR A N 1
ATOM 1710 C CA . THR A 1 224 ? -11.445 8.971 7.669 1.00 98.44 224 THR A CA 1
ATOM 1711 C C . THR A 1 224 ? -12.042 7.582 7.540 1.00 98.44 224 THR A C 1
ATOM 1713 O O . THR A 1 224 ? -13.240 7.496 7.279 1.00 98.44 224 THR A O 1
ATOM 1716 N N . ALA A 1 225 ? -11.262 6.531 7.793 1.00 98.62 225 ALA A N 1
ATOM 1717 C CA . ALA A 1 225 ? -11.727 5.148 7.696 1.00 98.62 225 ALA A CA 1
ATOM 1718 C C . ALA A 1 225 ? -12.972 4.892 8.556 1.00 98.62 225 ALA A C 1
ATOM 1720 O O . ALA A 1 225 ? -13.928 4.275 8.105 1.00 98.62 225 ALA A O 1
ATOM 1721 N N . ALA A 1 226 ? -13.026 5.470 9.755 1.00 98.56 226 ALA A N 1
ATOM 1722 C CA . ALA A 1 226 ? -14.147 5.356 10.679 1.00 98.56 226 ALA A CA 1
ATOM 1723 C C . ALA A 1 226 ? -15.494 5.831 10.115 1.00 98.56 226 ALA A C 1
ATOM 1725 O O . ALA A 1 226 ? -16.543 5.372 10.561 1.00 98.56 226 ALA A O 1
ATOM 1726 N N . ARG A 1 227 ? -15.487 6.757 9.146 1.00 97.38 227 ARG A N 1
ATOM 1727 C CA . ARG A 1 227 ? -16.713 7.180 8.455 1.00 97.38 227 ARG A CA 1
ATOM 1728 C C . ARG A 1 227 ? -17.168 6.130 7.441 1.00 97.38 227 ARG A C 1
ATOM 1730 O O . ARG A 1 227 ? -18.352 6.044 7.160 1.00 97.38 227 ARG A O 1
ATOM 1737 N N . LEU A 1 228 ? -16.259 5.339 6.902 1.00 97.88 228 LEU A N 1
ATOM 1738 C CA . LEU A 1 228 ? -16.550 4.360 5.859 1.00 97.88 228 LEU A CA 1
ATOM 1739 C C . LEU A 1 228 ? -16.880 2.983 6.461 1.00 97.88 228 LEU A C 1
ATOM 1741 O O . LEU A 1 228 ? -17.614 2.205 5.864 1.00 97.88 228 LEU A O 1
ATOM 1745 N N . ILE A 1 229 ? -16.387 2.697 7.670 1.00 98.00 229 ILE A N 1
ATOM 1746 C CA . ILE A 1 229 ? -16.558 1.400 8.333 1.00 98.00 229 ILE A CA 1
ATOM 1747 C C . ILE A 1 229 ? -17.978 1.197 8.900 1.00 98.00 229 ILE A C 1
ATOM 1749 O O . ILE A 1 229 ? -18.476 2.066 9.629 1.00 98.00 229 ILE A O 1
ATOM 1753 N N . PRO A 1 230 ? -18.589 0.008 8.703 1.00 94.19 230 PRO A N 1
ATOM 1754 C CA . PRO A 1 230 ? -18.110 -1.126 7.891 1.00 94.19 230 PRO A CA 1
ATOM 1755 C C . PRO A 1 230 ? -18.661 -1.127 6.451 1.00 94.19 230 PRO A C 1
ATOM 1757 O O . PRO A 1 230 ? -18.339 -2.014 5.670 1.00 94.19 230 PRO A O 1
ATOM 1760 N N . ASP A 1 231 ? -19.554 -0.192 6.121 1.00 94.56 231 ASP A N 1
ATOM 1761 C CA . ASP A 1 231 ? -20.417 -0.293 4.941 1.00 94.56 231 ASP A CA 1
ATOM 1762 C C . ASP A 1 231 ? -19.659 -0.076 3.628 1.00 94.56 231 ASP A C 1
ATOM 1764 O O . ASP A 1 231 ? -19.853 -0.827 2.676 1.00 94.56 231 ASP A O 1
ATOM 1768 N N . GLU A 1 232 ? -18.776 0.916 3.586 1.00 97.56 232 GLU A N 1
ATOM 1769 C CA . GLU A 1 232 ? -17.965 1.265 2.415 1.00 97.56 232 GLU A CA 1
ATOM 1770 C C . GLU A 1 232 ? -16.545 0.701 2.547 1.00 97.56 232 GLU A C 1
ATOM 1772 O O . GLU A 1 232 ? -15.942 0.351 1.541 1.00 97.56 232 GLU A O 1
ATOM 1777 N N . LEU A 1 233 ? -16.031 0.547 3.775 1.00 98.50 233 LEU A N 1
ATOM 1778 C CA . LEU A 1 233 ? -14.685 0.042 4.052 1.00 98.50 233 LEU A CA 1
ATOM 1779 C C . LEU A 1 233 ? -14.711 -1.036 5.129 1.00 98.50 233 LEU A C 1
ATOM 1781 O O . LEU A 1 233 ? -15.045 -0.771 6.281 1.00 98.50 233 LEU A O 1
ATOM 1785 N N . ASP A 1 234 ? -14.277 -2.235 4.770 1.00 97.62 234 ASP A N 1
ATOM 1786 C CA . ASP A 1 234 ? -14.162 -3.381 5.676 1.00 97.62 234 ASP A CA 1
ATOM 1787 C C . ASP A 1 234 ? -12.784 -4.057 5.600 1.00 97.62 234 ASP A C 1
ATOM 1789 O O . ASP A 1 234 ? -12.496 -4.951 6.389 1.00 97.62 234 ASP A O 1
ATOM 1793 N N . THR A 1 235 ? -11.898 -3.601 4.715 1.00 98.75 235 THR A N 1
ATOM 1794 C CA . THR A 1 235 ? -10.599 -4.233 4.477 1.00 98.75 235 THR A CA 1
ATOM 1795 C C . THR A 1 235 ? -9.449 -3.248 4.686 1.00 98.75 235 THR A C 1
ATOM 1797 O O . THR A 1 235 ? -9.446 -2.139 4.145 1.00 98.75 235 THR A O 1
ATOM 1800 N N . ILE A 1 236 ? -8.457 -3.653 5.485 1.00 98.94 236 ILE A N 1
ATOM 1801 C CA . ILE A 1 236 ? -7.266 -2.858 5.811 1.00 98.94 236 ILE A CA 1
ATOM 1802 C C . ILE A 1 236 ? -6.012 -3.715 5.615 1.00 98.94 236 ILE A C 1
ATOM 1804 O O . ILE A 1 236 ? -5.922 -4.803 6.168 1.00 98.94 236 ILE A O 1
ATOM 1808 N N . PHE A 1 237 ? -5.020 -3.212 4.890 1.00 98.94 237 PHE A N 1
ATOM 1809 C CA . PHE A 1 237 ? -3.662 -3.747 4.850 1.00 98.94 237 PHE A CA 1
ATOM 1810 C C . PHE A 1 237 ? -2.782 -2.872 5.737 1.00 98.94 237 PHE A C 1
ATOM 1812 O O . PHE A 1 237 ? -2.667 -1.672 5.489 1.00 98.94 237 PHE A O 1
ATOM 1819 N N . LEU A 1 238 ? -2.205 -3.458 6.784 1.00 98.81 238 LEU A N 1
ATOM 1820 C CA . LEU A 1 238 ? -1.418 -2.743 7.786 1.00 98.81 238 LEU A CA 1
ATOM 1821 C C . LEU A 1 238 ? -0.109 -3.479 8.052 1.00 98.81 238 LEU A C 1
ATOM 1823 O O . LEU A 1 238 ? -0.100 -4.700 8.230 1.00 98.81 238 LEU A O 1
ATOM 1827 N N . GLU A 1 239 ? 0.996 -2.738 8.093 1.00 98.12 239 GLU A N 1
ATOM 1828 C CA . GLU A 1 239 ? 2.283 -3.337 8.411 1.00 98.12 239 GLU A CA 1
ATOM 1829 C C . GLU A 1 239 ? 2.370 -3.803 9.866 1.00 98.12 239 GLU A C 1
ATOM 1831 O O . GLU A 1 239 ? 1.797 -3.215 10.786 1.00 98.12 239 GLU A O 1
ATOM 1836 N N . CYS A 1 240 ? 3.124 -4.873 10.081 1.00 98.00 240 CYS A N 1
ATOM 1837 C CA . CYS A 1 240 ? 3.649 -5.196 11.394 1.00 98.00 240 CYS A CA 1
ATOM 1838 C C . CYS A 1 240 ? 5.002 -5.868 11.214 1.00 98.00 240 CYS A C 1
ATOM 1840 O O . CYS A 1 240 ? 5.108 -7.094 11.111 1.00 98.00 240 CYS A O 1
ATOM 1842 N N . SER A 1 241 ? 6.041 -5.041 11.151 1.00 96.38 241 SER A N 1
ATOM 1843 C CA . SER A 1 241 ? 7.373 -5.491 10.759 1.00 96.38 241 SER A CA 1
ATOM 1844 C C . SER A 1 241 ? 8.033 -6.420 11.771 1.00 96.38 241 SER A C 1
ATOM 1846 O O . SER A 1 241 ? 8.772 -7.319 11.378 1.00 96.38 241 SER A O 1
ATOM 1848 N N . TYR A 1 242 ? 7.780 -6.242 13.069 1.00 94.88 242 TYR A N 1
ATOM 1849 C CA . TYR A 1 242 ? 8.519 -6.962 14.107 1.00 94.88 242 TYR A CA 1
ATOM 1850 C C . TYR A 1 242 ? 7.624 -7.677 15.112 1.00 94.88 242 TYR A C 1
ATOM 1852 O O . TYR A 1 242 ? 6.564 -7.182 15.470 1.00 94.88 242 TYR A O 1
ATOM 1860 N N . ARG A 1 243 ? 8.110 -8.806 15.644 1.00 93.50 243 ARG A N 1
ATOM 1861 C CA . ARG A 1 243 ? 7.527 -9.526 16.792 1.00 93.50 243 ARG A CA 1
ATOM 1862 C C . ARG A 1 243 ? 7.429 -8.616 18.025 1.00 93.50 243 ARG A C 1
ATOM 1864 O O . ARG A 1 243 ? 8.216 -7.676 18.174 1.00 93.50 243 ARG A O 1
ATOM 1871 N N . ALA A 1 244 ? 6.531 -8.938 18.955 1.00 93.19 244 ALA A N 1
ATOM 1872 C CA . ALA A 1 244 ? 6.318 -8.172 20.189 1.00 93.19 244 ALA A CA 1
ATOM 1873 C C . ALA A 1 244 ? 7.580 -8.062 21.069 1.00 93.19 244 ALA A C 1
ATOM 1875 O O . ALA A 1 244 ? 7.721 -7.114 21.838 1.00 93.19 244 ALA A O 1
ATOM 1876 N N . SER A 1 245 ? 8.521 -9.000 20.924 1.00 90.06 245 SER A N 1
ATOM 1877 C CA . SER A 1 245 ? 9.806 -9.015 21.631 1.00 90.06 245 SER A CA 1
ATOM 1878 C C . SER A 1 245 ? 10.798 -7.935 21.175 1.00 90.06 245 SER A C 1
ATOM 1880 O O . SER A 1 245 ? 11.805 -7.712 21.850 1.00 90.06 245 SER A O 1
ATOM 1882 N N . ARG A 1 246 ? 10.556 -7.258 20.042 1.00 90.69 246 ARG A N 1
ATOM 1883 C CA . ARG A 1 246 ? 11.453 -6.218 19.521 1.00 90.69 246 ARG A CA 1
ATOM 1884 C C . ARG A 1 246 ? 11.452 -4.990 20.445 1.00 90.69 246 ARG A C 1
ATOM 1886 O O . ARG A 1 246 ? 10.389 -4.419 20.687 1.00 90.69 246 ARG A O 1
ATOM 1893 N N . PRO A 1 247 ? 12.624 -4.522 20.914 1.00 90.06 247 PRO A N 1
ATOM 1894 C CA . PRO A 1 247 ? 12.707 -3.296 21.699 1.00 90.06 247 PRO A CA 1
ATOM 1895 C C . PRO A 1 247 ? 12.219 -2.077 20.913 1.00 90.06 247 PRO A C 1
ATOM 1897 O O . PRO A 1 247 ? 12.518 -1.937 19.728 1.00 90.06 247 PRO A O 1
ATOM 1900 N N . MET A 1 248 ? 11.548 -1.151 21.600 1.00 85.19 248 MET A N 1
ATOM 1901 C CA . MET A 1 248 ? 10.983 0.065 20.998 1.00 85.19 248 MET A CA 1
ATOM 1902 C C . MET A 1 248 ? 12.027 0.917 20.257 1.00 85.19 248 MET A C 1
ATOM 1904 O O . MET A 1 248 ? 11.764 1.409 19.165 1.00 85.19 248 MET A O 1
ATOM 1908 N N . SER A 1 249 ? 13.242 1.036 20.802 1.00 87.38 249 SER A N 1
ATOM 1909 C CA . SER A 1 249 ? 14.347 1.780 20.177 1.00 87.38 249 SER A CA 1
ATOM 1910 C C . SER A 1 249 ? 14.863 1.163 18.871 1.00 87.38 249 SER A C 1
ATOM 1912 O O . SER A 1 249 ? 15.610 1.818 18.149 1.00 87.38 249 SER A O 1
ATOM 1914 N N . ALA A 1 250 ? 14.474 -0.077 18.563 1.00 89.06 250 ALA A N 1
ATOM 1915 C CA . ALA A 1 250 ? 14.879 -0.824 17.374 1.00 89.06 250 ALA A CA 1
ATOM 1916 C C . ALA A 1 250 ? 13.712 -1.065 16.396 1.00 89.06 250 ALA A C 1
ATOM 1918 O O . ALA A 1 250 ? 13.792 -1.958 15.544 1.00 89.06 250 ALA A O 1
ATOM 1919 N N . LEU A 1 251 ? 12.621 -0.303 16.535 1.00 89.81 251 LEU A N 1
ATOM 1920 C CA . LEU A 1 251 ? 11.494 -0.334 15.602 1.00 89.81 251 LEU A CA 1
ATOM 1921 C C . LEU A 1 251 ? 11.767 0.466 14.333 1.00 89.81 251 LEU A C 1
ATOM 1923 O O . LEU A 1 251 ? 11.221 0.115 13.302 1.00 89.81 251 LEU A O 1
ATOM 1927 N N . PHE A 1 252 ? 12.606 1.506 14.393 1.00 91.94 252 PHE A N 1
ATOM 1928 C CA . PHE A 1 252 ? 13.010 2.308 13.229 1.00 91.94 252 PHE A CA 1
ATOM 1929 C C . PHE A 1 252 ? 11.839 2.730 12.326 1.00 91.94 252 PHE A C 1
ATOM 1931 O O . PHE A 1 252 ? 11.904 2.584 11.113 1.00 91.94 252 PHE A O 1
ATOM 1938 N N . GLY A 1 253 ? 10.768 3.247 12.933 1.00 95.06 253 GLY A N 1
ATOM 1939 C CA . GLY A 1 253 ? 9.605 3.739 12.198 1.00 95.06 253 GLY A CA 1
ATOM 1940 C C . GLY A 1 253 ? 8.557 2.680 11.850 1.00 95.06 253 GLY A C 1
ATOM 1941 O O . GLY A 1 253 ? 7.744 2.950 10.979 1.00 95.06 253 GLY A O 1
ATOM 1942 N N . HIS A 1 254 ? 8.565 1.514 12.503 1.00 97.31 254 HIS A N 1
ATOM 1943 C CA . HIS A 1 254 ? 7.632 0.415 12.227 1.00 97.31 254 HIS A CA 1
ATOM 1944 C C . HIS A 1 254 ? 6.756 0.018 13.421 1.00 97.31 254 HIS A C 1
ATOM 1946 O O . HIS A 1 254 ? 7.058 0.328 14.581 1.00 97.31 254 HIS A O 1
ATOM 1952 N N . LEU A 1 255 ? 5.714 -0.767 13.141 1.00 97.69 255 LEU A N 1
ATOM 1953 C CA . LEU A 1 255 ? 4.833 -1.352 14.148 1.00 97.69 255 LEU A CA 1
ATOM 1954 C C . LEU A 1 255 ? 5.346 -2.702 14.680 1.00 97.69 255 LEU A C 1
ATOM 1956 O O . LEU A 1 255 ? 6.124 -3.434 14.061 1.00 97.69 255 LEU A O 1
ATOM 1960 N N . SER A 1 256 ? 4.847 -3.043 15.866 1.00 97.06 256 SER A N 1
ATOM 1961 C CA . SER A 1 256 ? 4.886 -4.392 16.440 1.00 97.06 256 SER A CA 1
ATOM 1962 C C . SER A 1 256 ? 3.495 -4.745 16.995 1.00 97.06 256 SER A C 1
ATOM 1964 O O . SER A 1 256 ? 2.663 -3.841 17.135 1.00 97.06 256 SER A O 1
ATOM 1966 N N . PRO A 1 257 ? 3.200 -6.010 17.349 1.00 97.75 257 PRO A N 1
ATOM 1967 C CA . PRO A 1 257 ? 1.874 -6.437 17.787 1.00 97.75 257 PRO A CA 1
ATOM 1968 C C . PRO A 1 257 ? 1.165 -5.565 18.835 1.00 97.75 257 PRO A C 1
ATOM 1970 O O . PRO A 1 257 ? -0.007 -5.240 18.621 1.00 97.75 257 PRO A O 1
ATOM 1973 N N . PRO A 1 258 ? 1.812 -5.119 19.934 1.00 97.00 258 PRO A N 1
ATOM 1974 C CA . PRO A 1 258 ? 1.155 -4.221 20.886 1.00 97.00 258 PRO A CA 1
ATOM 1975 C C . PRO A 1 258 ? 0.771 -2.868 20.268 1.00 97.00 258 PRO A C 1
ATOM 1977 O O . PRO A 1 258 ? -0.258 -2.306 20.643 1.00 97.00 258 PRO A O 1
ATOM 1980 N N . HIS A 1 259 ? 1.553 -2.360 19.310 1.00 97.62 259 HIS A N 1
ATOM 1981 C CA . HIS A 1 259 ? 1.251 -1.115 18.602 1.00 97.62 259 HIS A CA 1
ATOM 1982 C C . HIS A 1 259 ? 0.064 -1.286 17.658 1.00 97.62 259 HIS A C 1
ATOM 1984 O O . HIS A 1 259 ? -0.865 -0.488 17.724 1.00 97.62 259 HIS A O 1
ATOM 1990 N N . VAL A 1 260 ? 0.027 -2.364 16.866 1.00 98.44 260 VAL A N 1
ATOM 1991 C CA . VAL A 1 260 ? -1.135 -2.681 16.015 1.00 98.44 260 VAL A CA 1
ATOM 1992 C C . VAL A 1 260 ? -2.407 -2.767 16.860 1.00 98.44 260 VAL A C 1
ATOM 1994 O O . VAL A 1 260 ? -3.413 -2.139 16.539 1.00 98.44 260 VAL A O 1
ATOM 1997 N N . ALA A 1 261 ? -2.364 -3.474 17.993 1.00 98.19 261 ALA A N 1
ATOM 1998 C CA . ALA A 1 261 ? -3.514 -3.572 18.888 1.00 98.19 261 ALA A CA 1
ATOM 1999 C C . ALA A 1 261 ? -3.937 -2.208 19.474 1.00 98.19 261 ALA A C 1
ATOM 2001 O O . ALA A 1 261 ? -5.123 -1.985 19.718 1.00 98.19 261 ALA A O 1
ATOM 2002 N N . ALA A 1 262 ? -3.002 -1.286 19.720 1.00 97.31 262 ALA A N 1
ATOM 2003 C CA . ALA A 1 262 ? -3.310 0.072 20.175 1.00 97.31 262 ALA A CA 1
ATOM 2004 C C . ALA A 1 262 ? -3.928 0.940 19.060 1.00 97.31 262 ALA A C 1
ATOM 2006 O O . ALA A 1 262 ? -4.909 1.649 19.304 1.00 97.31 262 ALA A O 1
ATOM 2007 N N . GLU A 1 263 ? -3.417 0.843 17.833 1.00 98.38 263 GLU A N 1
ATOM 2008 C CA . GLU A 1 263 ? -3.970 1.541 16.667 1.00 98.38 263 GLU A CA 1
ATOM 2009 C C . GLU A 1 263 ? -5.384 1.043 16.332 1.00 98.38 263 GLU A C 1
ATOM 2011 O O . GLU A 1 263 ? -6.286 1.849 16.109 1.00 98.38 263 GLU A O 1
ATOM 2016 N N . LEU A 1 264 ? -5.643 -0.267 16.421 1.00 98.50 264 LEU A N 1
ATOM 2017 C CA . LEU A 1 264 ? -6.987 -0.823 16.214 1.00 98.50 264 LEU A CA 1
ATOM 2018 C C . LEU A 1 264 ? -7.981 -0.394 17.302 1.00 98.50 264 LEU A C 1
ATOM 2020 O O . LEU A 1 264 ? -9.140 -0.115 16.996 1.00 98.50 264 LEU A O 1
ATOM 2024 N N . ARG A 1 265 ? -7.546 -0.257 18.561 1.00 97.69 265 ARG A N 1
ATOM 2025 C CA . ARG A 1 265 ? -8.384 0.362 19.607 1.00 97.69 265 ARG A CA 1
ATOM 2026 C C . ARG A 1 265 ? -8.683 1.824 19.284 1.00 97.69 265 ARG A C 1
ATOM 2028 O O . ARG A 1 265 ? -9.818 2.266 19.446 1.00 97.69 265 ARG A O 1
ATOM 2035 N N . THR A 1 266 ? -7.698 2.561 18.776 1.00 97.88 266 THR A N 1
ATOM 2036 C CA . THR A 1 266 ? -7.885 3.954 18.342 1.00 97.88 266 THR A CA 1
ATOM 2037 C C . THR A 1 266 ? -8.890 4.044 17.192 1.00 97.88 266 THR A C 1
ATOM 2039 O O . THR A 1 266 ? -9.805 4.865 17.246 1.00 97.88 266 THR A O 1
ATOM 2042 N N . LEU A 1 267 ? -8.800 3.156 16.199 1.00 98.62 267 LEU A N 1
ATOM 2043 C CA . LEU A 1 267 ? -9.786 3.051 15.124 1.00 98.62 267 LEU A CA 1
ATOM 2044 C C . LEU A 1 267 ? -11.187 2.727 15.661 1.00 98.62 267 LEU A C 1
ATOM 2046 O O . LEU A 1 267 ? -12.153 3.371 15.257 1.00 98.62 267 LEU A O 1
ATOM 2050 N N . ALA A 1 268 ? -11.306 1.785 16.601 1.00 98.44 268 ALA A N 1
ATOM 2051 C CA . ALA A 1 268 ? -12.580 1.439 17.230 1.00 98.44 268 ALA A CA 1
ATOM 2052 C C . ALA A 1 268 ? -13.237 2.652 17.909 1.00 98.44 268 ALA A C 1
ATOM 2054 O O . ALA A 1 268 ? -14.428 2.895 17.709 1.00 98.44 268 ALA A O 1
ATOM 2055 N N . HIS A 1 269 ? -12.460 3.458 18.642 1.00 97.69 269 HIS A N 1
ATOM 2056 C CA . HIS A 1 269 ? -12.947 4.716 19.212 1.00 97.69 269 HIS A CA 1
ATOM 2057 C C . HIS A 1 269 ? -13.450 5.681 18.133 1.00 97.69 269 HIS A C 1
ATOM 2059 O O . HIS A 1 269 ? -14.555 6.210 18.252 1.00 97.69 269 HIS A O 1
ATOM 2065 N N . GLU A 1 270 ? -12.678 5.890 17.063 1.00 98.31 270 GLU A N 1
ATOM 2066 C CA . GLU A 1 270 ? -13.082 6.792 15.979 1.00 98.31 270 GLU A CA 1
ATOM 2067 C C . GLU A 1 270 ? -14.355 6.292 15.264 1.00 98.31 270 GLU A C 1
ATOM 2069 O O . GLU A 1 270 ? -15.211 7.106 14.908 1.00 98.31 270 GLU A O 1
ATOM 2074 N N . VAL A 1 271 ? -14.544 4.972 15.115 1.00 98.19 271 VAL A N 1
ATOM 2075 C CA . VAL A 1 271 ? -15.773 4.364 14.562 1.00 98.19 271 VAL A CA 1
ATOM 2076 C C . VAL A 1 271 ? -16.978 4.618 15.467 1.00 98.19 271 VAL A C 1
ATOM 2078 O O . VAL A 1 271 ? -18.039 5.026 14.982 1.00 98.19 271 VAL A O 1
ATOM 2081 N N . VAL A 1 272 ? -16.837 4.410 16.780 1.00 97.25 272 VAL A N 1
ATOM 2082 C CA . VAL A 1 272 ? -17.912 4.687 17.747 1.00 97.25 272 VAL A CA 1
ATOM 2083 C C . VAL A 1 272 ? -18.285 6.169 17.718 1.00 97.25 272 VAL A C 1
ATOM 2085 O O . VAL A 1 272 ? -19.466 6.504 17.590 1.00 97.25 272 VAL A O 1
ATOM 2088 N N . GLU A 1 273 ? -17.296 7.063 17.735 1.00 95.88 273 GLU A N 1
ATOM 2089 C CA . GLU A 1 273 ? -17.533 8.504 17.641 1.00 95.88 273 GLU A CA 1
ATOM 2090 C C . GLU A 1 273 ? -18.225 8.895 16.324 1.00 95.88 273 GLU A C 1
ATOM 2092 O O . GLU A 1 273 ? -19.161 9.700 16.329 1.00 95.88 273 GLU A O 1
ATOM 2097 N N . ALA A 1 274 ? -17.810 8.327 15.187 1.00 96.00 274 ALA A N 1
ATOM 2098 C CA . ALA A 1 274 ? -18.429 8.597 13.890 1.00 96.00 274 ALA A CA 1
ATOM 2099 C C . ALA A 1 274 ? -19.904 8.158 13.858 1.00 96.00 274 ALA A C 1
ATOM 2101 O O . ALA A 1 274 ? -20.764 8.916 13.393 1.00 96.00 274 ALA A O 1
ATOM 2102 N N . LYS A 1 275 ? -20.219 6.980 14.415 1.00 93.62 275 LYS A N 1
ATOM 2103 C CA . LYS A 1 275 ? -21.596 6.471 14.548 1.00 93.62 275 LYS A CA 1
ATOM 2104 C C . LYS A 1 275 ? -22.451 7.373 15.442 1.00 93.62 275 LYS A C 1
ATOM 2106 O O . LYS A 1 275 ? -23.566 7.733 15.060 1.00 93.62 275 LYS A O 1
ATOM 2111 N N . GLN A 1 276 ? -21.922 7.810 16.585 1.00 92.00 276 GLN A N 1
ATOM 2112 C CA . GLN A 1 276 ? -22.623 8.721 17.500 1.00 92.00 276 GLN A CA 1
ATOM 2113 C C . GLN A 1 276 ? -22.910 10.089 16.857 1.00 92.00 276 GLN A C 1
ATOM 2115 O O . GLN A 1 276 ? -24.011 10.630 17.013 1.00 92.00 276 GLN A O 1
ATOM 2120 N N . ARG A 1 277 ? -21.956 10.643 16.092 1.00 91.75 277 ARG A N 1
ATOM 2121 C CA . ARG A 1 277 ? -22.152 11.901 15.345 1.00 91.75 277 ARG A CA 1
ATOM 2122 C C . ARG A 1 277 ? -23.243 11.755 14.280 1.00 91.75 277 ARG A C 1
ATOM 2124 O O . ARG A 1 277 ? -24.153 12.578 14.242 1.00 91.75 277 ARG A O 1
ATOM 2131 N N . ARG A 1 278 ? -23.225 10.670 13.496 1.00 89.38 278 ARG A N 1
ATOM 2132 C CA . ARG A 1 278 ? -24.268 10.366 12.494 1.00 89.38 278 ARG A CA 1
ATOM 2133 C C . ARG A 1 278 ? -25.661 10.245 13.112 1.00 89.38 278 ARG A C 1
ATOM 2135 O O . ARG A 1 278 ? -26.609 10.837 12.601 1.00 89.38 278 ARG A O 1
ATOM 2142 N N . ALA A 1 279 ? -25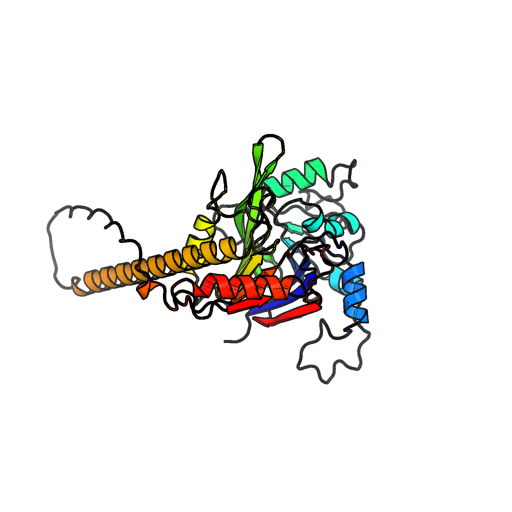.783 9.523 14.227 1.00 88.50 279 ALA A N 1
ATOM 2143 C CA . ALA A 1 279 ? -27.050 9.380 14.944 1.00 88.50 279 ALA A CA 1
ATOM 2144 C C . ALA A 1 279 ? -27.560 10.729 15.484 1.00 88.50 279 ALA A C 1
ATOM 2146 O O . ALA A 1 279 ? -28.747 11.046 15.369 1.00 88.50 279 ALA A O 1
ATOM 2147 N N . SER A 1 280 ? -26.654 11.554 16.016 1.00 87.88 280 SER A N 1
ATOM 2148 C CA . SER A 1 280 ? -26.976 12.900 16.499 1.00 87.88 280 SER A CA 1
ATOM 2149 C C . SER A 1 280 ? -27.484 13.799 15.366 1.00 87.88 280 SER A C 1
ATOM 2151 O O . SER A 1 280 ? -28.534 14.429 15.513 1.00 87.88 280 SER A O 1
ATOM 2153 N N . ASP A 1 281 ? -26.815 13.798 14.212 1.00 85.50 281 ASP A N 1
ATOM 2154 C CA . ASP A 1 281 ? -27.221 14.582 13.038 1.00 85.50 281 ASP A CA 1
ATOM 2155 C C . ASP A 1 281 ? -28.574 14.125 12.471 1.00 85.50 281 ASP A C 1
ATOM 2157 O O . ASP A 1 281 ? -29.422 14.958 12.134 1.00 85.50 281 ASP A O 1
ATOM 2161 N N . ALA A 1 282 ? -28.824 12.812 12.420 1.00 83.06 282 ALA A N 1
ATOM 2162 C CA . ALA A 1 282 ? -30.112 12.258 12.003 1.00 83.06 282 ALA A CA 1
ATOM 2163 C C . ALA A 1 282 ? -31.248 12.670 12.956 1.00 83.06 282 ALA A C 1
ATOM 2165 O O . ALA A 1 282 ? -32.319 13.087 12.506 1.00 83.06 282 ALA A O 1
ATOM 2166 N N . SER A 1 283 ? -31.001 12.633 14.271 1.00 83.19 283 SER A N 1
ATOM 2167 C CA . SER A 1 283 ? -31.979 13.065 15.278 1.00 83.19 283 SER A CA 1
ATOM 2168 C C . SER A 1 283 ? -32.314 14.558 15.161 1.00 83.19 283 SER A C 1
ATOM 2170 O O . SER A 1 283 ? -33.484 14.938 15.235 1.00 83.19 283 SER A O 1
ATOM 2172 N N . PHE A 1 284 ? -31.313 15.407 14.890 1.00 77.44 284 PHE A N 1
ATOM 2173 C CA . PHE A 1 284 ? -31.507 16.844 14.703 1.00 77.44 284 PHE A CA 1
ATOM 2174 C C . PHE A 1 284 ? -32.309 17.153 13.432 1.00 77.44 284 PHE A C 1
ATOM 2176 O O . PHE A 1 284 ? -33.218 17.984 13.468 1.00 77.44 284 PHE A O 1
ATOM 2183 N N . ARG A 1 285 ? -32.027 16.453 12.322 1.00 75.94 285 ARG A N 1
ATOM 2184 C CA . ARG A 1 285 ? -32.794 16.579 11.068 1.00 75.94 285 ARG A CA 1
ATOM 2185 C C . ARG A 1 285 ? -34.250 16.137 11.238 1.00 75.94 285 ARG A C 1
ATOM 2187 O O . ARG A 1 285 ? -35.147 16.837 10.775 1.00 75.94 285 ARG A O 1
ATOM 2194 N N . SER A 1 286 ? -34.492 15.034 11.949 1.00 75.62 286 SER A N 1
ATOM 2195 C CA . SER A 1 286 ? -35.848 14.553 12.253 1.00 75.62 286 SER A CA 1
ATOM 2196 C C . SER A 1 286 ? -36.637 15.559 13.107 1.00 75.62 286 SER A C 1
ATOM 2198 O O . SER A 1 286 ? -37.761 15.928 12.761 1.00 75.62 286 SER A O 1
ATOM 2200 N N . ALA A 1 287 ? -36.015 16.107 14.159 1.00 72.56 287 ALA A N 1
ATOM 2201 C CA . ALA A 1 287 ? -36.631 17.125 15.013 1.00 72.56 287 ALA A CA 1
ATOM 2202 C C . ALA A 1 287 ? -36.918 18.446 14.270 1.00 72.56 287 ALA A C 1
ATOM 2204 O O . ALA A 1 287 ? -37.942 19.080 14.518 1.00 72.56 287 ALA A O 1
ATOM 2205 N N . ALA A 1 288 ? -36.048 18.858 13.340 1.00 69.88 288 ALA A N 1
ATOM 2206 C CA . ALA A 1 288 ? -36.280 20.029 12.493 1.00 69.88 288 ALA A CA 1
ATOM 2207 C C . ALA A 1 288 ? -37.429 19.807 11.491 1.00 69.88 288 ALA A C 1
ATOM 2209 O O . ALA A 1 288 ? -38.208 20.725 11.248 1.00 69.88 288 ALA A O 1
ATOM 2210 N N . SER A 1 289 ? -37.573 18.588 10.958 1.00 67.25 289 SER A N 1
ATOM 2211 C CA . SER A 1 289 ? -38.658 18.226 10.038 1.00 67.25 289 SER A CA 1
ATOM 2212 C C . SER A 1 289 ? -40.027 18.141 10.723 1.00 67.25 289 SER A C 1
ATOM 2214 O O . SER A 1 289 ? -41.024 18.498 10.105 1.00 67.25 289 SER A O 1
ATOM 2216 N N . HIS A 1 290 ? -40.099 17.687 11.980 1.00 60.28 290 HIS A N 1
ATOM 2217 C CA . HIS A 1 290 ? -41.363 17.597 12.731 1.00 60.28 290 HIS A CA 1
ATOM 2218 C C . HIS A 1 290 ? -41.887 18.950 13.232 1.00 60.28 290 HIS A C 1
ATOM 2220 O O . HIS A 1 290 ? -43.071 19.076 13.524 1.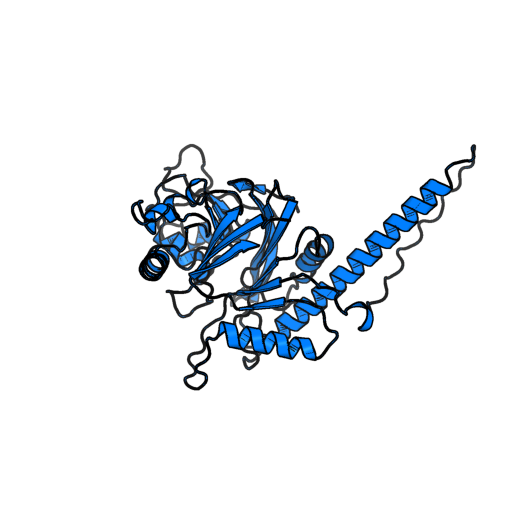00 60.28 290 HIS A O 1
ATOM 2226 N N . ASN A 1 291 ? -41.033 19.973 13.308 1.00 58.72 291 ASN A N 1
ATOM 2227 C CA . ASN A 1 291 ? -41.414 21.305 13.784 1.00 58.72 291 ASN A CA 1
ATOM 2228 C C . ASN A 1 291 ? -41.752 22.287 12.638 1.00 58.72 291 ASN A C 1
ATOM 2230 O O . ASN A 1 291 ? -41.862 23.486 12.879 1.00 58.72 291 ASN A O 1
ATOM 2234 N N . GLY A 1 292 ? -41.868 21.789 11.397 1.00 49.59 292 GLY A N 1
ATOM 2235 C CA . GLY A 1 292 ? -42.029 22.573 10.163 1.00 49.59 292 GLY A CA 1
ATOM 2236 C C . GLY A 1 292 ? -43.469 22.870 9.724 1.00 49.59 292 GLY A C 1
ATOM 2237 O O . GLY A 1 292 ? -43.662 23.429 8.648 1.00 49.59 292 GLY A O 1
ATOM 2238 N N . THR A 1 293 ? -44.484 22.535 10.521 1.00 47.22 293 THR A N 1
ATOM 2239 C CA . THR A 1 293 ? -45.884 22.910 10.258 1.00 47.22 293 THR A CA 1
ATOM 2240 C C . THR A 1 293 ? -46.394 23.843 11.350 1.00 47.22 293 THR A C 1
ATOM 2242 O O . THR A 1 293 ? -47.058 23.396 12.279 1.00 47.22 293 THR A O 1
ATOM 2245 N N . ASN A 1 294 ? -46.025 25.123 11.276 1.00 46.22 294 ASN A N 1
ATOM 2246 C CA . ASN A 1 294 ? -46.857 26.265 11.671 1.00 46.22 294 ASN A CA 1
ATOM 2247 C C . ASN A 1 294 ? -46.155 27.567 11.259 1.00 46.22 294 ASN A C 1
ATOM 2249 O O . ASN A 1 294 ? -44.948 27.713 11.434 1.00 46.22 294 ASN A O 1
ATOM 2253 N N . GLY A 1 295 ? -46.925 28.457 10.634 1.00 44.41 295 GLY A N 1
ATOM 2254 C CA . GLY A 1 295 ? -46.448 29.672 9.985 1.00 44.41 295 GLY A CA 1
ATOM 2255 C C . GLY A 1 295 ? -46.040 30.815 10.919 1.00 44.41 295 GLY A C 1
ATOM 2256 O O . GLY A 1 295 ? -46.317 30.803 12.113 1.00 44.41 295 GLY A O 1
ATOM 2257 N N . ASP A 1 296 ? -45.417 31.791 10.258 1.00 44.56 296 ASP A N 1
ATOM 2258 C CA . ASP A 1 296 ? -45.160 33.198 10.580 1.00 44.56 296 ASP A CA 1
ATOM 2259 C C . ASP A 1 296 ? -44.345 33.634 11.815 1.00 44.56 296 ASP A C 1
ATOM 2261 O O . ASP A 1 296 ? -44.653 33.354 12.967 1.00 44.56 296 ASP A O 1
ATOM 2265 N N . SER A 1 297 ? -43.329 34.444 11.469 1.00 50.56 297 SER A N 1
ATOM 2266 C CA . SER A 1 297 ? -42.646 35.524 12.202 1.00 50.56 297 SER A CA 1
ATOM 2267 C C . SER A 1 297 ? -42.198 35.278 13.648 1.00 50.56 297 SER A C 1
ATOM 2269 O O . SER A 1 297 ? -43.018 35.250 14.553 1.00 50.56 297 SER A O 1
ATOM 2271 N N . ASP A 1 298 ? -40.882 35.280 13.890 1.00 40.41 298 ASP A N 1
ATOM 2272 C CA . ASP A 1 298 ? -40.208 36.428 14.526 1.00 40.41 298 ASP A CA 1
ATOM 2273 C C . ASP A 1 298 ? -38.678 36.233 14.543 1.00 40.41 298 ASP A C 1
ATOM 2275 O O . ASP A 1 298 ? -38.157 35.119 14.666 1.00 40.41 298 ASP A O 1
ATOM 2279 N N . GLY A 1 299 ? -37.948 37.338 14.401 1.00 46.72 299 GLY A N 1
ATOM 2280 C CA . GLY A 1 299 ? -36.493 37.390 14.430 1.00 46.72 299 GLY A CA 1
ATOM 2281 C C . GLY A 1 299 ? -35.951 37.085 15.824 1.00 46.72 299 GLY A C 1
ATOM 2282 O O . GLY A 1 299 ? -35.929 37.937 16.702 1.00 46.72 299 GLY A O 1
ATOM 2283 N N . SER A 1 300 ? -35.445 35.869 16.019 1.00 38.34 300 SER A N 1
ATOM 2284 C CA . SER A 1 300 ? -34.709 35.494 17.225 1.00 38.34 300 SER A CA 1
ATOM 2285 C C . SER A 1 300 ? -33.529 34.603 16.855 1.00 38.34 300 SER A C 1
ATOM 2287 O O . SER A 1 300 ? -33.667 33.429 16.502 1.00 38.34 300 SER A O 1
ATOM 2289 N N . SER A 1 301 ? -32.334 35.191 16.908 1.00 44.28 301 SER A N 1
ATOM 2290 C CA . SER A 1 301 ? -31.057 34.500 16.760 1.00 44.28 301 SER A CA 1
ATOM 2291 C C . SER A 1 301 ? -30.893 33.474 17.886 1.00 44.28 301 SER A C 1
ATOM 2293 O O . SER A 1 301 ? -30.445 33.805 18.986 1.00 44.28 301 SER A O 1
ATOM 2295 N N . ARG A 1 302 ? -31.257 32.214 17.620 1.00 48.94 302 ARG A N 1
ATOM 2296 C CA . ARG A 1 302 ? -31.006 31.103 18.547 1.00 48.94 302 ARG A CA 1
ATOM 2297 C C . ARG A 1 302 ? -29.497 30.983 18.810 1.00 48.94 302 ARG A C 1
ATOM 2299 O O . ARG A 1 302 ? -28.721 30.925 17.853 1.00 48.94 302 ARG A O 1
ATOM 2306 N N . PRO A 1 303 ? -29.057 30.903 20.077 1.00 39.09 303 PRO A N 1
ATOM 2307 C CA . PRO A 1 303 ? -27.643 30.775 20.388 1.00 39.09 303 PRO A CA 1
ATOM 2308 C C . PRO A 1 303 ? -27.129 29.436 19.850 1.00 39.09 303 PRO A C 1
ATOM 2310 O O . PRO A 1 303 ? -27.698 28.379 20.135 1.00 39.09 303 PRO A O 1
ATOM 2313 N N . ARG A 1 304 ? -26.044 29.479 19.066 1.00 42.25 304 ARG A N 1
ATOM 2314 C CA . ARG A 1 304 ? -25.287 28.292 18.646 1.00 42.25 304 ARG A CA 1
ATOM 2315 C C . ARG A 1 304 ? -24.899 27.507 19.905 1.00 42.25 304 ARG A C 1
ATOM 2317 O O . ARG A 1 304 ? -24.006 27.928 20.641 1.00 42.25 304 ARG A O 1
ATOM 2324 N N . LYS A 1 305 ? -25.579 26.385 20.174 1.00 43.25 305 LYS A N 1
ATOM 2325 C CA . LYS A 1 305 ? -25.167 25.438 21.219 1.00 43.25 305 LYS A CA 1
ATOM 2326 C C . LYS A 1 305 ? -23.736 25.013 20.896 1.00 43.25 305 LYS A C 1
ATOM 2328 O O . LYS A 1 305 ? -23.479 24.486 19.817 1.00 43.25 305 LYS A O 1
ATOM 2333 N N . ARG A 1 306 ? -22.810 25.293 21.817 1.00 38.47 306 ARG A N 1
ATOM 2334 C CA . ARG A 1 306 ? -21.428 24.806 21.744 1.00 38.47 306 ARG A CA 1
ATOM 2335 C C . ARG A 1 306 ? -21.458 23.283 21.544 1.00 38.47 306 ARG A C 1
ATOM 2337 O O . ARG A 1 306 ? -22.304 22.642 22.177 1.00 38.47 306 ARG A O 1
ATOM 2344 N N . PRO A 1 307 ? -20.582 22.702 20.704 1.00 40.09 307 PRO A N 1
ATOM 2345 C CA . PRO A 1 307 ? -20.500 21.254 20.569 1.00 40.09 307 PRO A CA 1
ATOM 2346 C C . PRO A 1 307 ? -20.301 20.655 21.963 1.00 40.09 307 PRO A C 1
ATOM 2348 O O . PRO A 1 307 ? -19.389 21.068 22.683 1.00 40.09 307 PRO A O 1
ATOM 2351 N N . LYS A 1 308 ? -21.182 19.738 22.379 1.00 45.06 308 LYS A N 1
ATOM 2352 C CA . LYS A 1 308 ? -20.919 18.922 23.567 1.00 45.06 308 LYS A CA 1
ATOM 2353 C C . LYS A 1 308 ? -19.623 18.170 23.285 1.00 45.06 308 LYS A C 1
ATOM 2355 O O . LYS A 1 308 ? -19.529 17.502 22.258 1.00 45.06 308 LYS A O 1
ATOM 2360 N N . VAL A 1 309 ? -18.642 18.297 24.176 1.00 45.97 309 VAL A N 1
ATOM 2361 C CA . VAL A 1 309 ? -17.490 17.393 24.200 1.00 45.97 309 VAL A CA 1
ATOM 2362 C C . VAL A 1 309 ? -18.076 15.993 24.348 1.00 45.97 309 VAL A C 1
ATOM 2364 O O . VAL A 1 309 ? -18.727 15.704 25.353 1.00 45.97 309 VAL A O 1
ATOM 2367 N N . VAL A 1 310 ? -17.958 15.181 23.299 1.00 53.12 310 VAL A N 1
ATOM 2368 C CA . VAL A 1 310 ? -18.356 13.775 23.347 1.00 53.12 310 VAL A CA 1
ATOM 2369 C C . VAL A 1 310 ? -17.415 13.126 24.357 1.00 53.12 310 VAL A C 1
ATOM 2371 O O . VAL A 1 310 ? -16.198 13.272 24.241 1.00 53.12 310 VAL A O 1
ATOM 2374 N N . ALA A 1 311 ? -17.969 12.537 25.416 1.00 56.97 311 ALA A N 1
ATOM 2375 C CA . ALA A 1 311 ? -17.162 11.812 26.389 1.00 56.97 311 ALA A CA 1
ATOM 2376 C C . ALA A 1 311 ? -16.460 10.651 25.672 1.00 56.97 311 ALA A C 1
ATOM 2378 O O . ALA A 1 311 ? -17.042 10.063 24.763 1.00 56.97 311 ALA A O 1
ATOM 2379 N N . ALA A 1 312 ? -15.220 10.342 26.059 1.00 60.84 312 ALA A N 1
ATOM 2380 C CA . ALA A 1 312 ? -14.516 9.189 25.509 1.00 60.84 312 ALA A CA 1
ATOM 2381 C C . ALA A 1 312 ? -15.371 7.929 25.713 1.00 60.84 312 ALA A C 1
ATOM 2383 O O . ALA A 1 312 ? -15.869 7.702 26.819 1.00 60.84 312 ALA A O 1
ATOM 2384 N N . ALA A 1 313 ? -15.560 7.156 24.642 1.00 65.62 313 ALA A N 1
ATOM 2385 C CA . ALA A 1 313 ? -16.339 5.925 24.678 1.00 65.62 313 ALA A CA 1
ATOM 2386 C C . ALA A 1 313 ? -15.782 4.980 25.754 1.00 65.62 313 ALA A C 1
ATOM 2388 O O . ALA A 1 313 ? -14.570 4.762 25.816 1.00 65.62 313 ALA A O 1
ATOM 2389 N N . GLY A 1 314 ? -16.652 4.449 26.615 1.00 70.25 314 GLY A N 1
ATOM 2390 C CA . GLY A 1 314 ? -16.258 3.449 27.611 1.00 70.25 314 GLY A CA 1
ATOM 2391 C C . GLY A 1 314 ? -16.007 2.080 26.969 1.00 70.25 314 GLY A C 1
ATOM 2392 O O . GLY A 1 314 ? -16.515 1.807 25.885 1.00 70.25 314 GLY A O 1
ATOM 2393 N N . ASP A 1 315 ? -15.289 1.186 27.654 1.00 69.50 315 ASP A N 1
ATOM 2394 C CA . ASP A 1 315 ? -14.900 -0.135 27.119 1.00 69.50 315 ASP A CA 1
ATOM 2395 C C . ASP A 1 315 ? -16.083 -0.969 26.589 1.00 69.50 315 ASP A C 1
ATOM 2397 O O . ASP A 1 315 ? -15.959 -1.679 25.591 1.00 69.50 315 ASP A O 1
ATOM 2401 N N . GLY A 1 316 ? -17.264 -0.845 27.206 1.00 75.44 316 GLY A N 1
ATOM 2402 C CA . GLY A 1 316 ? -18.482 -1.516 26.741 1.00 75.44 316 GLY A CA 1
ATOM 2403 C C . GLY A 1 316 ? -18.969 -1.047 25.363 1.00 75.44 316 GLY A C 1
ATOM 2404 O O . GLY A 1 316 ? -19.559 -1.833 24.629 1.00 75.44 316 GLY A O 1
ATOM 2405 N N . GLU A 1 317 ? -18.686 0.199 24.977 1.00 86.00 317 GLU A N 1
ATOM 2406 C CA . GLU A 1 317 ? -19.077 0.768 23.678 1.00 86.00 317 GLU A CA 1
ATOM 2407 C C . GLU A 1 317 ? -18.140 0.335 22.540 1.00 86.00 317 GLU A C 1
ATOM 2409 O O . GLU A 1 317 ? -18.520 0.408 21.373 1.00 86.00 317 GLU A O 1
ATOM 2414 N N . LEU A 1 318 ? -16.934 -0.144 22.865 1.00 94.19 318 LEU A N 1
ATOM 2415 C CA . LEU A 1 318 ? -15.951 -0.618 21.884 1.00 94.19 318 LEU A CA 1
ATOM 2416 C C . LEU A 1 318 ? -16.189 -2.063 21.437 1.00 94.19 318 LEU A C 1
ATOM 2418 O O . LEU A 1 318 ? -15.644 -2.493 20.419 1.00 94.19 318 LEU A O 1
ATOM 2422 N N . THR A 1 319 ? -16.992 -2.822 22.185 1.00 96.31 319 THR A N 1
ATOM 2423 C CA . THR A 1 319 ? -17.249 -4.231 21.878 1.00 96.31 319 THR A CA 1
ATOM 2424 C C . THR A 1 319 ? -17.962 -4.358 20.530 1.00 96.31 319 THR A C 1
ATOM 2426 O O . THR A 1 319 ? -19.053 -3.828 20.325 1.00 96.31 319 THR A O 1
ATOM 2429 N N . GLY A 1 320 ? -17.346 -5.070 19.588 1.00 97.00 320 GLY A N 1
ATOM 2430 C CA . GLY A 1 320 ? -17.827 -5.240 18.221 1.00 97.00 320 GLY A CA 1
ATOM 2431 C C . GLY A 1 320 ? -17.756 -3.977 17.360 1.00 97.00 320 GLY A C 1
ATOM 2432 O O . GLY A 1 320 ? -18.372 -3.958 16.293 1.00 97.00 320 GLY A O 1
ATOM 2433 N N . ALA A 1 321 ? -17.043 -2.927 17.786 1.00 97.69 321 ALA A N 1
ATOM 2434 C CA . ALA A 1 321 ? -16.943 -1.674 17.037 1.00 97.69 321 ALA A CA 1
ATOM 2435 C C . ALA A 1 321 ? -16.370 -1.867 15.622 1.00 97.69 321 ALA A C 1
ATOM 2437 O O . ALA A 1 321 ? -16.785 -1.158 14.705 1.00 97.69 321 ALA A O 1
ATOM 2438 N N . LEU A 1 322 ? -15.481 -2.849 15.452 1.00 98.31 322 LEU A N 1
ATOM 2439 C CA . LEU A 1 322 ? -14.828 -3.227 14.196 1.00 98.31 322 LEU A CA 1
ATOM 2440 C C . LEU A 1 322 ? -15.368 -4.545 13.624 1.00 98.31 322 LEU A C 1
ATOM 2442 O O . LEU A 1 322 ? -14.703 -5.188 12.816 1.00 98.31 322 LEU A O 1
ATOM 2446 N N . ARG A 1 323 ? -16.571 -4.972 14.033 1.00 97.94 323 ARG A N 1
ATOM 2447 C CA . ARG A 1 323 ? -17.199 -6.184 13.495 1.00 97.94 323 ARG A CA 1
ATOM 2448 C C . ARG A 1 323 ? -17.313 -6.104 11.974 1.00 97.94 323 ARG A C 1
ATOM 2450 O O . ARG A 1 323 ? -17.913 -5.168 11.452 1.00 97.94 323 ARG A O 1
ATOM 2457 N N . GLY A 1 324 ? -16.792 -7.127 11.300 1.00 96.56 324 GLY A N 1
ATOM 2458 C CA . GLY A 1 324 ? -16.771 -7.218 9.839 1.00 96.56 324 GLY A CA 1
ATOM 2459 C C . GLY A 1 324 ? -15.528 -6.604 9.197 1.00 96.56 324 GLY A C 1
ATOM 2460 O O . GLY A 1 324 ? -15.326 -6.819 8.012 1.00 96.56 324 GLY A O 1
ATOM 2461 N N . VAL A 1 325 ? -14.681 -5.906 9.963 1.00 98.50 325 VAL A N 1
ATOM 2462 C CA . VAL A 1 325 ? -13.398 -5.404 9.466 1.00 98.50 325 VAL A CA 1
ATOM 2463 C C . VAL A 1 325 ? -12.360 -6.521 9.486 1.00 98.50 325 VAL A C 1
ATOM 2465 O O . VAL A 1 325 ? -12.153 -7.169 10.517 1.00 98.50 325 VAL A O 1
ATOM 2468 N N . ARG A 1 326 ? -11.662 -6.698 8.3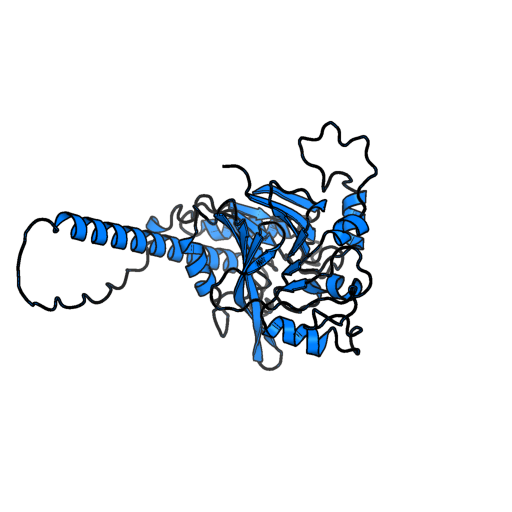67 1.00 98.62 326 ARG A N 1
ATOM 2469 C CA . ARG A 1 326 ? -10.517 -7.589 8.209 1.00 98.62 326 ARG A CA 1
ATOM 2470 C C . ARG A 1 326 ? -9.233 -6.785 8.034 1.00 98.62 326 ARG A C 1
ATOM 2472 O O . ARG A 1 326 ? -9.147 -5.897 7.189 1.00 98.62 326 ARG A O 1
ATOM 2479 N N . VAL A 1 327 ? -8.221 -7.129 8.823 1.00 98.88 327 VAL A N 1
ATOM 2480 C CA . VAL A 1 327 ? -6.886 -6.533 8.778 1.00 98.88 327 VAL A CA 1
ATOM 2481 C C . VAL A 1 327 ? -5.889 -7.574 8.280 1.00 98.88 327 VAL A C 1
ATOM 2483 O O . VAL A 1 327 ? -5.580 -8.549 8.968 1.00 98.88 327 VAL A O 1
ATOM 2486 N N . TYR A 1 328 ? -5.389 -7.349 7.074 1.00 98.88 328 TYR A N 1
ATOM 2487 C CA . TYR A 1 328 ? -4.315 -8.093 6.442 1.00 98.88 328 TYR A CA 1
ATOM 2488 C C . TYR A 1 328 ? -2.966 -7.553 6.923 1.00 98.88 328 TYR A C 1
ATOM 2490 O O . TYR A 1 328 ? -2.606 -6.406 6.658 1.00 98.88 328 TYR A O 1
ATOM 2498 N N . ILE A 1 329 ? -2.224 -8.386 7.648 1.00 98.75 329 ILE A N 1
ATOM 2499 C CA . ILE A 1 329 ? -0.908 -8.044 8.184 1.00 98.75 329 ILE A CA 1
ATOM 2500 C C . ILE A 1 329 ? 0.149 -8.275 7.113 1.00 98.75 329 ILE A C 1
ATOM 2502 O O . ILE A 1 329 ? 0.316 -9.400 6.634 1.00 98.75 329 ILE A O 1
ATOM 2506 N N . ILE A 1 330 ? 0.850 -7.198 6.769 1.00 98.56 330 ILE A N 1
ATOM 2507 C CA . ILE A 1 330 ? 1.873 -7.153 5.725 1.00 98.56 330 ILE A CA 1
ATOM 2508 C C . ILE A 1 330 ? 3.224 -6.671 6.267 1.00 98.56 330 ILE A C 1
ATOM 2510 O O . ILE A 1 330 ? 3.358 -6.309 7.437 1.00 98.56 330 ILE A O 1
ATOM 2514 N N . HIS A 1 331 ? 4.229 -6.668 5.393 1.00 98.19 331 HIS A N 1
ATOM 2515 C CA . HIS A 1 331 ? 5.562 -6.110 5.611 1.00 98.19 331 HIS A CA 1
ATOM 2516 C C . HIS A 1 331 ? 6.289 -6.696 6.835 1.00 98.19 331 HIS A C 1
ATOM 2518 O O . HIS A 1 331 ? 7.079 -6.038 7.504 1.00 98.19 331 HIS A O 1
ATOM 2524 N N . CYS A 1 332 ? 6.045 -7.969 7.153 1.00 96.31 332 CYS A N 1
ATOM 2525 C CA . CYS A 1 332 ? 6.752 -8.639 8.240 1.00 96.31 332 CYS A CA 1
ATOM 2526 C C . CYS A 1 332 ? 8.234 -8.805 7.875 1.00 96.31 332 CYS A C 1
ATOM 2528 O O . CYS A 1 332 ? 8.553 -9.329 6.804 1.00 96.31 332 CYS A O 1
ATOM 2530 N N . LYS A 1 333 ? 9.143 -8.377 8.756 1.00 92.38 333 LYS A N 1
ATOM 2531 C CA . LYS A 1 333 ? 10.585 -8.569 8.579 1.00 92.38 333 LYS A CA 1
ATOM 2532 C C . LYS A 1 333 ? 10.993 -9.903 9.183 1.00 92.38 333 LYS A C 1
ATOM 2534 O O . LYS A 1 333 ? 10.698 -10.173 10.350 1.00 92.38 333 LYS A O 1
ATOM 2539 N N . GLU A 1 334 ? 11.662 -10.733 8.392 1.00 77.44 334 GLU A N 1
ATOM 2540 C CA . GLU A 1 334 ? 12.105 -12.048 8.851 1.00 77.44 334 GLU A CA 1
ATOM 2541 C C . GLU A 1 334 ? 13.087 -11.905 10.016 1.00 77.44 334 GLU A C 1
ATOM 2543 O O . GLU A 1 334 ? 13.989 -11.060 10.011 1.00 77.44 334 GLU A O 1
ATOM 2548 N N . GLN A 1 335 ? 12.912 -12.738 11.041 1.00 69.62 335 GLN A N 1
ATOM 2549 C CA . GLN A 1 335 ? 13.899 -12.851 12.104 1.00 69.62 335 GLN A CA 1
ATOM 2550 C C . GLN A 1 335 ? 14.919 -13.921 11.733 1.00 69.62 335 GLN A C 1
ATOM 2552 O O . GLN A 1 335 ? 14.562 -15.048 11.425 1.00 69.62 335 GLN A O 1
ATOM 2557 N N . VAL A 1 336 ? 16.204 -13.597 11.867 1.00 56.19 336 VAL A N 1
ATOM 2558 C CA . VAL A 1 336 ? 17.321 -14.546 11.693 1.00 56.19 336 VAL A CA 1
ATOM 2559 C C . VAL A 1 336 ? 17.425 -15.528 12.887 1.00 56.19 336 VAL A C 1
ATOM 2561 O O . VAL A 1 336 ? 18.477 -16.106 13.138 1.00 56.19 336 VAL A O 1
ATOM 2564 N N . SER A 1 337 ? 16.370 -15.682 13.696 1.00 56.84 337 SER A N 1
ATOM 2565 C CA . SER A 1 337 ? 16.388 -16.570 14.864 1.00 56.84 337 SER A CA 1
ATOM 2566 C C . SER A 1 337 ? 16.105 -18.006 14.430 1.00 56.84 337 SER A C 1
ATOM 2568 O O . SER A 1 337 ? 15.130 -18.264 13.736 1.00 56.84 337 SER A O 1
ATOM 2570 N N . LEU A 1 338 ? 16.967 -18.928 14.861 1.00 55.28 338 LEU A N 1
ATOM 2571 C CA . LEU A 1 338 ? 16.906 -20.358 14.546 1.00 55.28 338 LEU A CA 1
ATOM 2572 C C . LEU A 1 338 ? 15.938 -21.146 15.455 1.00 55.28 338 LEU A C 1
ATOM 2574 O O . LEU A 1 338 ? 15.879 -22.365 15.340 1.00 55.28 338 LEU A O 1
ATOM 2578 N N . ASP A 1 339 ? 15.222 -20.476 16.368 1.00 63.09 339 ASP A N 1
ATOM 2579 C CA . ASP A 1 339 ? 14.505 -21.131 17.475 1.00 63.09 339 ASP A CA 1
ATOM 2580 C C . ASP A 1 339 ? 12.968 -21.191 17.300 1.00 63.09 339 ASP A C 1
ATOM 2582 O O . ASP A 1 339 ? 12.289 -21.819 18.113 1.00 63.09 339 ASP A O 1
ATOM 2586 N N . ASP A 1 340 ? 12.396 -20.548 16.271 1.00 65.69 340 ASP A N 1
ATOM 2587 C CA . ASP A 1 340 ? 10.954 -20.592 15.955 1.00 65.69 340 ASP A CA 1
ATOM 2588 C C . ASP A 1 340 ? 10.752 -20.993 14.486 1.00 65.69 340 ASP A C 1
ATOM 2590 O O . ASP A 1 340 ? 10.959 -20.191 13.579 1.00 65.69 340 ASP A O 1
ATOM 2594 N N . ASP A 1 341 ? 10.324 -22.237 14.253 1.00 71.25 341 ASP A N 1
ATOM 2595 C CA . ASP A 1 341 ? 10.067 -22.778 12.908 1.00 71.25 341 ASP A CA 1
ATOM 2596 C C . ASP A 1 341 ? 8.807 -22.183 12.243 1.00 71.25 341 ASP A C 1
ATOM 2598 O O . ASP A 1 341 ? 8.498 -22.490 11.086 1.00 71.25 341 ASP A O 1
ATOM 2602 N N . ARG A 1 342 ? 8.016 -21.366 12.957 1.00 78.50 342 ARG A N 1
ATOM 2603 C CA . ARG A 1 342 ? 6.786 -20.791 12.396 1.00 78.50 342 ARG A CA 1
ATOM 2604 C C . ARG A 1 342 ? 7.104 -19.660 11.416 1.00 78.50 342 ARG A C 1
ATOM 2606 O O . ARG A 1 342 ? 7.930 -18.799 11.720 1.00 78.50 342 ARG A O 1
ATOM 2613 N N . PRO A 1 343 ? 6.369 -19.557 10.291 1.00 84.31 343 PRO A N 1
ATOM 2614 C CA . PRO A 1 343 ? 6.476 -18.400 9.415 1.00 84.31 343 PRO A CA 1
ATOM 2615 C C . PRO A 1 343 ? 6.212 -17.103 10.187 1.00 84.31 343 PRO A C 1
ATOM 2617 O O . PRO A 1 343 ? 5.194 -16.963 10.872 1.00 84.31 343 PRO A O 1
ATOM 2620 N N . THR A 1 344 ? 7.123 -16.136 10.048 1.00 89.31 344 THR A N 1
ATOM 2621 C CA . THR A 1 344 ? 7.084 -14.869 10.799 1.00 89.31 344 THR A CA 1
ATOM 2622 C C . THR A 1 344 ? 5.714 -14.161 10.735 1.00 89.31 344 THR A C 1
ATOM 2624 O O . THR A 1 344 ? 5.235 -13.746 11.795 1.00 89.31 344 THR A O 1
ATOM 2627 N N . PRO A 1 345 ? 5.026 -14.062 9.574 1.00 93.56 345 PRO A N 1
ATOM 2628 C CA . PRO A 1 345 ? 3.705 -13.429 9.499 1.00 93.56 345 PRO A CA 1
ATOM 2629 C C . PRO A 1 345 ? 2.638 -14.095 10.376 1.00 93.56 345 PRO A C 1
ATOM 2631 O O . PRO A 1 345 ? 1.856 -13.402 11.027 1.00 93.56 345 PRO A O 1
ATOM 2634 N N . ASP A 1 346 ? 2.616 -15.431 10.440 1.00 94.25 346 ASP A N 1
ATOM 2635 C CA . ASP A 1 346 ? 1.621 -16.169 11.230 1.00 94.25 346 ASP A CA 1
ATOM 2636 C C . ASP A 1 346 ? 1.818 -15.918 12.718 1.00 94.25 346 ASP A C 1
ATOM 2638 O O . ASP A 1 346 ? 0.868 -15.679 13.467 1.00 94.25 346 ASP A O 1
ATOM 2642 N N . ALA A 1 347 ? 3.080 -15.954 13.136 1.00 94.00 347 ALA A N 1
ATOM 2643 C CA . ALA A 1 347 ? 3.439 -15.730 14.512 1.00 94.00 347 ALA A CA 1
ATOM 2644 C C . ALA A 1 347 ? 3.078 -14.286 14.919 1.00 94.00 347 ALA A C 1
ATOM 2646 O O . ALA A 1 347 ? 2.552 -14.074 16.014 1.00 94.00 347 ALA A O 1
ATOM 2647 N N . ILE A 1 348 ? 3.355 -13.286 14.068 1.00 96.31 348 ILE A N 1
ATOM 2648 C CA . ILE A 1 348 ? 3.015 -11.875 14.323 1.00 96.31 348 ILE A CA 1
ATOM 2649 C C . ILE A 1 348 ? 1.498 -11.682 14.415 1.00 96.31 348 ILE A C 1
ATOM 2651 O O . ILE A 1 348 ? 1.023 -11.059 15.364 1.00 96.31 348 ILE A O 1
ATOM 2655 N N . ALA A 1 349 ? 0.732 -12.247 13.478 1.00 97.31 349 ALA A N 1
ATOM 2656 C CA . ALA A 1 349 ? -0.727 -12.182 13.510 1.00 97.31 349 ALA A CA 1
ATOM 2657 C C . ALA A 1 349 ? -1.298 -12.791 14.799 1.00 97.31 349 ALA A C 1
ATOM 2659 O O . ALA A 1 349 ? -2.233 -12.242 15.382 1.00 97.31 349 ALA A O 1
ATOM 2660 N N . GLU A 1 350 ? -0.717 -13.892 15.277 1.00 96.75 350 GLU A N 1
ATOM 2661 C CA . GLU A 1 350 ? -1.116 -14.508 16.540 1.00 96.75 350 GLU A CA 1
ATOM 2662 C C . GLU A 1 350 ? -0.812 -13.620 17.754 1.00 96.75 350 GLU A C 1
ATOM 2664 O O . GLU A 1 350 ? -1.680 -13.417 18.600 1.00 96.75 350 GLU A O 1
ATOM 2669 N N . GLU A 1 351 ? 0.373 -13.008 17.815 1.00 97.25 351 GLU A N 1
ATOM 2670 C CA . GLU A 1 351 ? 0.701 -12.047 18.878 1.00 97.25 351 GLU A CA 1
ATOM 2671 C C . GLU A 1 351 ? -0.253 -10.843 18.873 1.00 97.25 351 GLU A C 1
ATOM 2673 O O . GLU A 1 351 ? -0.670 -10.384 19.938 1.00 97.25 351 GLU A O 1
ATOM 2678 N N . ILE A 1 352 ? -0.659 -10.351 17.696 1.00 98.44 352 ILE A N 1
ATOM 2679 C CA . ILE A 1 352 ? -1.655 -9.272 17.588 1.00 98.44 352 ILE A CA 1
ATOM 2680 C C . ILE A 1 352 ? -2.981 -9.717 18.209 1.00 98.44 352 ILE A C 1
ATOM 2682 O O . ILE A 1 352 ? -3.536 -8.991 19.037 1.00 98.44 352 ILE A O 1
ATOM 2686 N N . ARG A 1 353 ? -3.476 -10.915 17.861 1.00 98.19 353 ARG A N 1
ATOM 2687 C CA . ARG A 1 353 ? -4.714 -11.460 18.446 1.00 98.19 353 ARG A CA 1
ATOM 2688 C C . ARG A 1 353 ? -4.611 -11.553 19.965 1.00 98.19 353 ARG A C 1
ATOM 2690 O O . ARG A 1 353 ? -5.516 -11.095 20.655 1.00 98.19 353 ARG A O 1
ATOM 2697 N N . GLN A 1 354 ? -3.492 -12.045 20.492 1.00 97.56 354 GLN A N 1
ATOM 2698 C CA . GLN A 1 354 ? -3.254 -12.121 21.938 1.00 97.56 354 GLN A CA 1
ATOM 2699 C C . GLN A 1 354 ? -3.276 -10.741 22.606 1.00 97.56 354 GLN A C 1
ATOM 2701 O O . GLN A 1 354 ? -3.901 -10.570 23.652 1.00 97.56 354 GLN A O 1
ATOM 2706 N N . HIS A 1 355 ? -2.663 -9.729 21.988 1.00 97.50 355 HIS A N 1
ATOM 2707 C CA . HIS A 1 355 ? -2.699 -8.356 22.494 1.00 97.50 355 HIS A CA 1
ATOM 2708 C C . HIS A 1 355 ? -4.083 -7.703 22.412 1.00 97.50 355 HIS A C 1
ATOM 2710 O O . HIS A 1 355 ? -4.355 -6.777 23.180 1.00 97.50 355 HIS A O 1
ATOM 2716 N N . LEU A 1 356 ? -4.963 -8.150 21.514 1.00 96.88 356 LEU A N 1
ATOM 2717 C CA . LEU A 1 356 ? -6.347 -7.678 21.443 1.00 96.88 356 LEU A CA 1
ATOM 2718 C C . LEU A 1 356 ? -7.213 -8.251 22.577 1.00 96.88 356 LEU A C 1
ATOM 2720 O O . LEU A 1 356 ? -8.107 -7.551 23.049 1.00 96.88 356 LEU A O 1
ATOM 2724 N N . LEU A 1 357 ? -6.894 -9.445 23.096 1.00 94.75 357 LEU A N 1
ATOM 2725 C CA . LEU A 1 357 ? -7.621 -10.076 24.212 1.00 94.75 357 LEU A CA 1
ATOM 2726 C C . LEU A 1 357 ? -7.526 -9.309 25.542 1.00 94.75 357 LEU A C 1
ATOM 2728 O O . LEU A 1 357 ? -8.319 -9.559 26.445 1.00 94.75 357 LEU A O 1
ATOM 2732 N N . SER A 1 358 ? -6.577 -8.377 25.694 1.00 89.25 358 SER A N 1
ATOM 2733 C CA . SER A 1 358 ? -6.415 -7.588 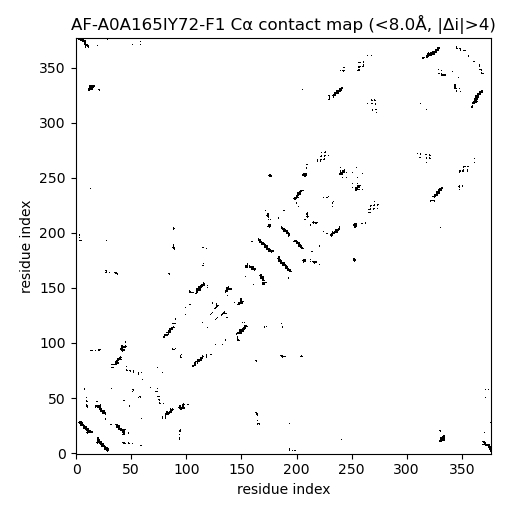26.927 1.00 89.25 358 SER A CA 1
ATOM 2734 C C . SER A 1 358 ? -7.411 -6.427 27.079 1.00 89.25 358 SER A C 1
ATOM 2736 O O . SER A 1 358 ? -7.279 -5.627 28.004 1.00 89.25 358 SER A O 1
ATOM 2738 N N . GLY A 1 359 ? -8.390 -6.304 26.179 1.00 89.38 359 GLY A N 1
ATOM 2739 C CA . GLY A 1 359 ? -9.426 -5.272 26.213 1.00 89.38 359 GLY A CA 1
ATOM 2740 C C . GLY A 1 359 ? -10.773 -5.778 25.680 1.00 89.38 359 GLY A C 1
ATOM 2741 O O . GLY A 1 359 ? -10.973 -6.989 25.588 1.00 89.38 359 GLY A O 1
ATOM 2742 N N . PRO A 1 360 ? -11.709 -4.874 25.338 1.00 92.38 360 PRO A N 1
ATOM 2743 C CA . PRO A 1 360 ? -12.980 -5.269 24.740 1.00 92.38 360 PRO A CA 1
ATOM 2744 C C . PRO A 1 360 ? -12.762 -5.981 23.401 1.00 92.38 360 PRO A C 1
ATOM 2746 O O . PRO A 1 360 ? -11.898 -5.587 22.616 1.00 92.38 360 PRO A O 1
ATOM 2749 N N . ASP A 1 361 ? -13.573 -7.005 23.127 1.00 96.38 361 ASP A N 1
ATOM 2750 C CA . ASP A 1 361 ? -13.563 -7.702 21.839 1.00 96.38 361 ASP A CA 1
ATOM 2751 C C . ASP A 1 361 ? -14.033 -6.746 20.740 1.00 96.38 361 ASP A C 1
ATOM 2753 O O . ASP A 1 361 ? -15.226 -6.481 20.601 1.00 96.38 361 ASP A O 1
ATOM 2757 N N . LEU A 1 362 ? -13.095 -6.218 19.954 1.00 97.75 362 LEU A N 1
ATOM 2758 C CA . LEU A 1 362 ? -13.392 -5.264 18.887 1.00 97.75 362 LEU A CA 1
ATOM 2759 C C . LEU A 1 362 ? -14.161 -5.907 17.719 1.00 97.75 362 LEU A C 1
ATOM 2761 O O . LEU A 1 362 ? -14.764 -5.182 16.929 1.00 97.75 362 LEU A O 1
ATOM 2765 N N . GLY A 1 363 ? -14.165 -7.242 17.602 1.00 97.50 363 GLY A N 1
ATOM 2766 C CA . GLY A 1 363 ? -14.775 -7.974 16.488 1.00 97.50 363 GLY A CA 1
ATOM 2767 C C . GLY A 1 363 ? -13.990 -7.916 15.171 1.00 97.50 363 GLY A C 1
ATOM 2768 O O . GLY A 1 363 ? -14.566 -8.211 14.125 1.00 97.50 363 GLY A O 1
ATOM 2769 N N . VAL A 1 364 ? -12.716 -7.515 15.218 1.00 98.44 364 VAL A N 1
ATOM 2770 C CA . VAL A 1 364 ? -11.818 -7.414 14.055 1.00 98.44 364 VAL A CA 1
ATOM 2771 C C . VAL A 1 364 ? -11.196 -8.771 13.711 1.00 98.44 364 VAL A C 1
ATOM 2773 O O . VAL A 1 364 ? -10.751 -9.502 14.596 1.00 98.44 364 VAL A O 1
ATOM 2776 N N . GLU A 1 365 ? -11.130 -9.104 12.423 1.00 98.50 365 GLU A N 1
ATOM 2777 C CA . GLU A 1 365 ? -10.428 -10.289 11.926 1.00 98.50 365 GLU A CA 1
ATOM 2778 C C . GLU A 1 365 ? -8.977 -9.931 11.570 1.00 98.50 365 GLU A C 1
ATOM 2780 O O . GLU A 1 365 ? -8.739 -9.000 10.807 1.00 98.50 365 GLU A O 1
ATOM 2785 N N . ILE A 1 366 ? -7.999 -10.675 12.094 1.00 98.69 366 ILE A N 1
ATOM 2786 C CA . ILE A 1 366 ? -6.574 -10.504 11.760 1.00 98.69 366 ILE A CA 1
ATOM 2787 C C . ILE A 1 366 ? -6.137 -11.646 10.845 1.00 98.69 366 ILE A C 1
ATOM 2789 O O . ILE A 1 366 ? -6.277 -12.814 11.222 1.00 98.69 366 ILE A O 1
ATOM 2793 N N . VAL A 1 367 ? -5.558 -11.324 9.689 1.00 98.44 367 VAL A N 1
ATOM 2794 C CA . VAL A 1 367 ? -5.115 -12.297 8.680 1.00 98.44 367 VAL A CA 1
ATOM 2795 C C . VAL A 1 367 ? -3.640 -12.078 8.355 1.00 98.44 367 VAL A C 1
ATOM 2797 O O . VAL A 1 367 ? -3.242 -10.981 7.980 1.00 98.44 367 VAL A O 1
ATOM 2800 N N . ALA A 1 368 ? -2.821 -13.122 8.484 1.00 97.88 368 ALA A N 1
ATOM 2801 C CA . ALA A 1 368 ? -1.429 -13.087 8.043 1.00 97.88 368 ALA A CA 1
ATOM 2802 C C . ALA A 1 368 ? -1.367 -13.206 6.515 1.00 97.88 368 ALA A C 1
ATOM 2804 O O . ALA A 1 368 ? -1.870 -14.183 5.953 1.00 97.88 368 ALA A O 1
ATOM 2805 N N . VAL A 1 369 ? -0.749 -12.233 5.845 1.00 98.00 369 VAL A N 1
ATOM 2806 C CA . VAL A 1 369 ? -0.543 -12.291 4.394 1.00 98.00 369 VAL A CA 1
ATOM 2807 C C . VAL A 1 369 ? 0.695 -13.123 4.077 1.00 98.00 369 VAL A C 1
ATOM 2809 O O . VAL A 1 369 ? 1.710 -13.052 4.769 1.00 98.00 369 VAL A O 1
ATOM 2812 N N . ARG A 1 370 ? 0.610 -13.922 3.010 1.00 96.25 370 ARG A N 1
ATOM 2813 C CA . ARG A 1 370 ? 1.717 -14.727 2.493 1.00 96.25 370 ARG A CA 1
ATOM 2814 C C . ARG A 1 370 ? 1.918 -14.475 1.008 1.00 96.25 370 ARG A C 1
ATOM 2816 O O . ARG A 1 370 ? 0.967 -14.227 0.266 1.00 96.25 370 ARG A O 1
ATOM 2823 N N . GLN A 1 371 ? 3.165 -14.608 0.578 1.00 96.38 371 GLN A N 1
ATOM 2824 C CA . GLN A 1 371 ? 3.528 -14.537 -0.826 1.00 96.38 371 GLN A CA 1
ATOM 2825 C C . GLN A 1 371 ? 2.768 -15.590 -1.648 1.00 96.38 371 GLN A C 1
ATOM 2827 O O . GLN A 1 371 ? 2.618 -16.737 -1.225 1.00 96.38 371 GLN A O 1
ATOM 2832 N N . GLY A 1 372 ? 2.275 -15.198 -2.823 1.00 96.94 372 GLY A N 1
ATOM 2833 C CA . GLY A 1 372 ? 1.493 -16.055 -3.713 1.00 96.94 372 GLY A CA 1
ATOM 2834 C C . GLY A 1 372 ? 0.019 -16.206 -3.331 1.00 96.94 372 GLY A C 1
ATOM 2835 O O . GLY A 1 372 ? -0.696 -16.945 -4.007 1.00 96.94 372 GLY A O 1
ATOM 2836 N N . MET A 1 373 ? -0.461 -15.526 -2.283 1.00 97.19 373 MET A N 1
ATOM 2837 C CA . MET A 1 373 ? -1.893 -15.471 -1.987 1.00 97.19 373 MET A CA 1
ATOM 2838 C C . MET A 1 373 ? -2.663 -14.717 -3.076 1.00 97.19 373 MET A C 1
ATOM 2840 O O . MET A 1 373 ? -2.197 -13.707 -3.605 1.00 97.19 373 MET A O 1
ATOM 2844 N N . ARG A 1 374 ? -3.882 -15.195 -3.338 1.00 96.38 374 ARG A N 1
ATOM 2845 C CA . ARG A 1 374 ? -4.923 -14.500 -4.096 1.00 96.38 374 ARG A CA 1
ATOM 2846 C C . ARG A 1 374 ? -6.022 -14.103 -3.114 1.00 96.38 374 ARG A C 1
ATOM 2848 O O . ARG A 1 374 ? -6.612 -14.968 -2.472 1.00 96.38 374 ARG A O 1
ATOM 2855 N N . LEU A 1 375 ? -6.244 -12.806 -2.956 1.00 97.19 375 LEU A N 1
ATOM 2856 C CA . LEU A 1 375 ? -7.210 -12.232 -2.025 1.00 97.19 375 LEU A CA 1
ATOM 2857 C C . LEU A 1 375 ? -8.371 -11.657 -2.832 1.00 97.19 375 LEU A C 1
ATOM 2859 O O . LEU A 1 375 ? -8.147 -10.812 -3.691 1.00 97.19 375 LEU A O 1
ATOM 2863 N N . VAL A 1 376 ? -9.589 -12.114 -2.558 1.00 96.44 376 VAL A N 1
ATOM 2864 C CA . VAL A 1 376 ? -10.825 -11.637 -3.193 1.00 96.44 376 VAL A CA 1
ATOM 2865 C C . VAL A 1 376 ? -11.739 -11.143 -2.077 1.00 96.44 376 VAL A C 1
ATOM 2867 O O . VAL A 1 376 ? -12.046 -11.919 -1.167 1.00 96.44 376 VAL A O 1
ATOM 2870 N N . PHE A 1 377 ? -12.101 -9.860 -2.098 1.00 95.56 377 PHE A N 1
ATOM 2871 C CA . PHE A 1 377 ? -12.856 -9.212 -1.020 1.00 95.56 377 PHE A CA 1
ATOM 2872 C C . PHE A 1 377 ? -13.751 -8.082 -1.525 1.00 95.56 377 PHE A C 1
ATOM 2874 O O . PHE A 1 377 ? -13.424 -7.450 -2.557 1.00 95.56 377 PHE A O 1
#

Foldseek 3Di:
DFFQKKKAQLAFAQDPPQLHFGKIWMATQPDALQQATEIEFFRHAQVSVQVLCVVPLCLRPDPPPPVPPPDDGDGSLSSQLRYAEYEAFAPDCSRCVRVQVCQLVHHHFQHEYEYAPVRVVCCCPPRCPCPNGPVQEDCDPDPDDSSRYHYDYAYQPPDWDDPDNQKTKHWFWAFQAADPVRHTDITIKIWMARNVVLATEIEGDFAAFLVPDPDGGLLVVLLVVLLCPPPRYQEYEAEAADEPPDDPVPQRRHHALLRVLVSVLSSLQSNLVNVVVVVVVVVVVVVVVVVPPDDDDDDDDDDDDDPDPDPRDDLVSQALSSASHEYEYGHYYDDPDPPDPDDRQVNRQVSNVVSNVVTHHNNYHYHRDDRSDMDTD

Radius of gyration: 22.69 Å; Cα contacts (8 Å, |Δi|>4): 784; chains: 1; bounding box: 70×63×53 Å